Protein AF-A0A419DGH0-F1 (afdb_monomer)

Structure (mmCIF, N/CA/C/O backbone):
data_AF-A0A419DGH0-F1
#
_entry.id   AF-A0A419DGH0-F1
#
loop_
_atom_site.group_PDB
_atom_site.id
_atom_site.type_symbol
_atom_site.label_atom_id
_atom_site.label_alt_id
_atom_site.label_comp_id
_atom_site.label_asym_id
_atom_site.label_entity_id
_atom_site.label_seq_id
_atom_site.pdbx_PDB_ins_code
_atom_site.Cartn_x
_atom_site.Cartn_y
_atom_site.Cartn_z
_atom_site.occupancy
_atom_site.B_iso_or_equiv
_atom_site.auth_seq_id
_atom_site.auth_comp_id
_atom_site.auth_asym_id
_atom_site.auth_atom_id
_atom_site.pdbx_PDB_model_num
ATOM 1 N N . MET A 1 1 ? -33.686 50.083 -34.889 1.00 46.12 1 MET A N 1
ATOM 2 C CA . MET A 1 1 ? -33.524 50.098 -33.416 1.00 46.12 1 MET A CA 1
ATOM 3 C C . MET A 1 1 ? -33.287 48.675 -32.944 1.00 46.12 1 MET A C 1
ATOM 5 O O . MET A 1 1 ? -34.193 47.849 -32.984 1.00 46.12 1 MET A O 1
ATOM 9 N N . ASP A 1 2 ? -32.028 48.382 -32.631 1.00 41.75 2 ASP A N 1
ATOM 10 C CA . ASP A 1 2 ? -31.459 47.039 -32.526 1.00 41.75 2 ASP A CA 1
ATOM 11 C C . ASP A 1 2 ? -31.950 46.216 -31.329 1.00 41.75 2 ASP A C 1
ATOM 13 O O . ASP A 1 2 ? -31.758 46.569 -30.167 1.00 41.75 2 ASP A O 1
ATOM 17 N N . LYS A 1 3 ? -32.479 45.022 -31.622 1.00 51.03 3 LYS A N 1
ATOM 18 C CA . LYS A 1 3 ? -32.784 43.948 -30.658 1.00 51.03 3 LYS A CA 1
ATOM 19 C C . LYS A 1 3 ? -31.530 43.159 -30.222 1.00 51.03 3 LYS A C 1
ATOM 21 O O . LYS A 1 3 ? -31.634 41.978 -29.906 1.00 51.03 3 LYS A O 1
ATOM 26 N N . LYS A 1 4 ? -30.340 43.772 -30.203 1.00 50.81 4 LYS A N 1
ATOM 27 C CA . LYS A 1 4 ? -29.072 43.070 -29.902 1.00 50.81 4 LYS A CA 1
ATOM 28 C C . LYS A 1 4 ? -28.520 43.266 -28.485 1.00 50.81 4 LYS A C 1
ATOM 30 O O . LYS A 1 4 ? -27.547 42.608 -28.142 1.00 50.81 4 LYS A O 1
ATOM 35 N N . LEU A 1 5 ? -29.159 44.067 -27.626 1.00 47.34 5 LEU A N 1
ATOM 36 C CA . LEU A 1 5 ? -28.642 44.343 -26.271 1.00 47.34 5 LEU A CA 1
ATOM 37 C C . LEU A 1 5 ? -29.355 43.640 -25.098 1.00 47.34 5 LEU A C 1
ATOM 39 O O . LEU A 1 5 ? -28.939 43.823 -23.958 1.00 47.34 5 LEU A O 1
ATOM 43 N N . LYS A 1 6 ? -30.402 42.829 -25.318 1.00 52.50 6 LYS A N 1
ATOM 44 C CA . LYS A 1 6 ? -31.157 42.212 -24.198 1.00 52.50 6 LYS A CA 1
ATOM 45 C C . LYS A 1 6 ? -30.566 40.904 -23.652 1.00 52.50 6 LYS A C 1
ATOM 47 O O . LYS A 1 6 ? -30.699 40.640 -22.462 1.00 52.50 6 LYS A O 1
ATOM 52 N N . TYR A 1 7 ? -29.878 40.124 -24.482 1.00 56.31 7 TYR A N 1
ATOM 53 C CA . TYR A 1 7 ? -29.273 38.851 -24.073 1.00 56.31 7 TYR A CA 1
ATOM 54 C C . TYR A 1 7 ? -28.073 38.965 -23.109 1.00 56.31 7 TYR A C 1
ATOM 56 O O . TYR A 1 7 ? -28.034 38.188 -22.156 1.00 56.31 7 TYR A O 1
ATOM 64 N N . PRO A 1 8 ? -27.122 39.913 -23.258 1.00 64.50 8 PRO A N 1
ATOM 65 C CA . PRO A 1 8 ? -25.947 39.945 -22.381 1.00 64.50 8 PRO A CA 1
ATOM 66 C C . PRO A 1 8 ? -26.292 40.316 -20.932 1.00 64.50 8 PRO A C 1
ATOM 68 O O . PRO A 1 8 ? -25.694 39.778 -20.005 1.00 64.50 8 PRO A O 1
ATOM 71 N N . ILE A 1 9 ? -27.299 41.171 -20.721 1.00 73.81 9 ILE A N 1
ATOM 72 C CA . ILE A 1 9 ? -27.725 41.590 -19.376 1.00 73.81 9 ILE A CA 1
ATOM 73 C C . ILE A 1 9 ? -28.429 40.440 -18.646 1.00 73.81 9 ILE A C 1
ATOM 75 O O . ILE A 1 9 ? -28.159 40.194 -17.474 1.00 73.81 9 ILE A O 1
ATOM 79 N N . GLN A 1 10 ? -29.294 39.691 -19.336 1.00 73.25 10 GLN A N 1
ATOM 80 C CA . GLN A 1 10 ? -29.982 38.541 -18.741 1.00 73.25 10 GLN A CA 1
ATOM 81 C C . GLN A 1 10 ? -29.005 37.417 -18.374 1.00 73.25 10 GLN A C 1
ATOM 83 O O . GLN A 1 10 ? -29.118 36.840 -17.295 1.00 73.25 10 GLN A O 1
ATOM 88 N N . ILE A 1 11 ? -28.005 37.155 -19.221 1.00 79.00 11 ILE A N 1
ATOM 89 C CA . ILE A 1 11 ? -26.951 36.170 -18.939 1.00 79.00 11 ILE A CA 1
ATOM 90 C C . ILE A 1 11 ? -26.089 36.618 -17.751 1.00 79.00 11 ILE A C 1
ATOM 92 O O . ILE A 1 11 ? -25.798 35.806 -16.876 1.00 79.00 11 ILE A O 1
ATOM 96 N N . ALA A 1 12 ? -25.733 37.904 -17.669 1.00 78.56 12 ALA A N 1
ATOM 97 C CA . ALA A 1 12 ? -24.979 38.441 -16.538 1.00 78.56 12 ALA A CA 1
ATOM 98 C C . ALA A 1 12 ? -25.745 38.294 -15.212 1.00 78.56 12 ALA A C 1
ATOM 100 O O . ALA A 1 12 ? -25.164 37.872 -14.216 1.00 78.56 12 ALA A O 1
ATOM 101 N N . ILE A 1 13 ? -27.055 38.562 -15.205 1.00 82.38 13 ILE A N 1
ATOM 102 C CA . ILE A 1 13 ? -27.901 38.383 -14.015 1.00 82.38 13 ILE A CA 1
ATOM 103 C C . ILE A 1 13 ? -27.947 36.906 -13.598 1.00 82.38 13 ILE A C 1
ATOM 105 O O . ILE A 1 13 ? -27.763 36.604 -12.421 1.00 82.38 13 ILE A O 1
ATOM 109 N N . ILE A 1 14 ? -28.126 35.978 -14.545 1.00 83.75 14 ILE A N 1
ATOM 110 C CA . ILE A 1 14 ? -28.133 34.534 -14.254 1.00 83.75 14 ILE A CA 1
ATOM 111 C C . ILE A 1 14 ? -26.783 34.082 -13.688 1.00 83.75 14 ILE A C 1
ATOM 113 O O . ILE A 1 14 ? -26.757 33.341 -12.708 1.00 83.75 14 ILE A O 1
ATOM 117 N N . LEU A 1 15 ? -25.666 34.548 -14.253 1.00 83.25 15 LEU A N 1
ATOM 118 C CA . LEU A 1 15 ? -24.326 34.215 -13.764 1.00 83.25 15 LEU A CA 1
ATOM 119 C C . LEU A 1 15 ? -24.063 34.778 -12.365 1.00 83.25 15 LEU A C 1
ATOM 121 O O . LEU A 1 15 ? -23.478 34.082 -11.541 1.00 83.25 15 LEU A O 1
ATOM 125 N N . VAL A 1 16 ? -24.534 35.991 -12.062 1.00 86.75 16 VAL A N 1
ATOM 126 C CA . VAL A 1 16 ? -24.434 36.574 -10.715 1.00 86.75 16 VAL A CA 1
ATOM 127 C C . VAL A 1 16 ? -25.273 35.780 -9.717 1.00 86.75 16 VAL A C 1
ATOM 129 O O . VAL A 1 16 ? -24.769 35.433 -8.654 1.00 86.75 16 VAL A O 1
ATOM 132 N N . PHE A 1 17 ? -26.514 35.415 -10.051 1.00 84.56 17 PHE A N 1
ATOM 133 C CA . PHE A 1 17 ? -27.335 34.572 -9.175 1.00 84.56 17 PHE A CA 1
ATOM 134 C C . PHE A 1 17 ? -26.751 33.167 -8.998 1.00 84.56 17 PHE A C 1
ATOM 136 O O . PHE A 1 17 ? -26.774 32.644 -7.887 1.00 84.56 17 PHE A O 1
ATOM 143 N N . ALA A 1 18 ? -26.183 32.571 -10.050 1.00 80.81 18 ALA A N 1
ATOM 144 C CA . ALA A 1 18 ? -25.492 31.288 -9.967 1.00 80.81 18 ALA A CA 1
ATOM 145 C C . ALA A 1 18 ? -24.234 31.382 -9.094 1.00 80.81 18 ALA A C 1
ATOM 147 O O . ALA A 1 18 ? -23.999 30.493 -8.283 1.00 80.81 18 ALA A O 1
ATOM 148 N N . LEU A 1 19 ? -23.465 32.470 -9.200 1.00 78.88 19 LEU A N 1
ATOM 149 C CA . LEU A 1 19 ? -22.291 32.724 -8.368 1.00 78.88 19 LEU A CA 1
ATOM 150 C C . LEU A 1 19 ? -22.682 32.963 -6.906 1.00 78.88 19 LEU A C 1
ATOM 152 O O . LEU A 1 19 ? -22.064 32.386 -6.022 1.00 78.88 19 LEU A O 1
ATOM 156 N N . ILE A 1 20 ? -23.728 33.751 -6.638 1.00 81.19 20 ILE A N 1
ATOM 157 C CA . ILE A 1 20 ? -24.249 33.967 -5.281 1.00 81.19 20 ILE A CA 1
ATOM 158 C C . ILE A 1 20 ? -24.767 32.649 -4.707 1.00 81.19 20 ILE A C 1
ATOM 160 O O . ILE A 1 20 ? -24.432 32.309 -3.581 1.00 81.19 20 ILE A O 1
ATOM 164 N N . TYR A 1 21 ? -25.522 31.863 -5.475 1.00 76.88 21 TYR A N 1
ATOM 165 C CA . TYR A 1 21 ? -25.971 30.537 -5.056 1.00 76.88 21 TYR A CA 1
ATOM 166 C C . TYR A 1 21 ? -24.789 29.603 -4.776 1.00 76.88 21 TYR A C 1
ATOM 168 O O . TYR A 1 21 ? -24.782 28.907 -3.765 1.00 76.88 21 TYR A O 1
ATOM 176 N N . PHE A 1 22 ? -23.758 29.620 -5.623 1.00 73.19 22 PHE A N 1
ATOM 177 C CA . PHE A 1 22 ? -22.546 28.833 -5.427 1.00 73.19 22 PHE A CA 1
ATOM 178 C C . PHE A 1 22 ? -21.772 29.293 -4.183 1.00 73.19 22 PHE A C 1
ATOM 180 O O . PHE A 1 22 ? -21.354 28.465 -3.386 1.00 73.19 22 PHE A O 1
ATOM 187 N N . LEU A 1 23 ? -21.655 30.598 -3.937 1.00 68.44 23 LEU A N 1
ATOM 188 C CA . LEU A 1 23 ? -21.006 31.156 -2.748 1.00 68.44 23 LEU A CA 1
ATOM 189 C C . LEU A 1 23 ? -21.822 30.928 -1.466 1.00 68.44 23 LEU A C 1
ATOM 191 O O . LEU A 1 23 ? -21.245 30.657 -0.422 1.00 68.44 23 LEU A O 1
ATOM 195 N N . VAL A 1 24 ? -23.152 30.962 -1.519 1.00 67.12 24 VAL A N 1
ATOM 196 C CA . VAL A 1 24 ? -24.006 30.663 -0.359 1.00 67.12 24 VAL A CA 1
ATOM 197 C C . VAL A 1 24 ? -24.003 29.164 -0.054 1.00 67.12 24 VAL A C 1
ATOM 199 O O . VAL A 1 24 ? -23.939 28.779 1.109 1.00 67.12 24 VAL A O 1
ATOM 202 N N . ARG A 1 25 ? -24.027 28.303 -1.081 1.00 55.66 25 ARG A N 1
ATOM 203 C CA . ARG A 1 25 ? -24.132 26.845 -0.910 1.00 55.66 25 ARG A 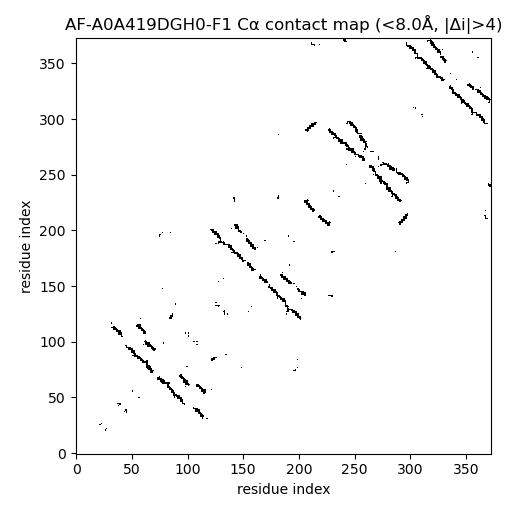CA 1
ATOM 204 C C . ARG A 1 25 ? -22.786 26.136 -0.731 1.00 55.66 25 ARG A C 1
ATOM 206 O O . ARG A 1 25 ? -22.748 25.096 -0.086 1.00 55.66 25 ARG A O 1
ATOM 213 N N . TYR A 1 26 ? -21.705 26.680 -1.290 1.00 53.72 26 TYR A N 1
ATOM 214 C CA . TYR A 1 26 ? -20.349 26.112 -1.223 1.00 53.72 26 TYR A CA 1
ATOM 215 C C . TYR A 1 26 ? -19.316 27.043 -0.571 1.00 53.72 26 TYR A C 1
ATOM 217 O O . TYR A 1 26 ? -18.254 26.575 -0.169 1.00 53.72 26 TYR A O 1
ATOM 225 N N . GLY A 1 27 ? -19.597 28.344 -0.445 1.00 39.12 27 GLY A N 1
ATOM 226 C CA . GLY A 1 27 ? -18.739 29.299 0.272 1.00 39.12 27 GLY A CA 1
ATOM 227 C C . GLY A 1 27 ? -19.001 29.346 1.779 1.00 39.12 27 GLY A C 1
ATOM 228 O O . GLY A 1 27 ? -18.135 29.800 2.527 1.00 39.12 27 GLY A O 1
ATOM 229 N N . GLN A 1 28 ? -20.116 28.784 2.260 1.00 39.88 28 GLN A N 1
ATOM 230 C CA . GLN A 1 28 ? -20.189 28.321 3.642 1.00 39.88 28 GLN A CA 1
ATOM 231 C C . GLN A 1 28 ? -19.344 27.050 3.769 1.00 39.88 28 GLN A C 1
ATOM 233 O O . GLN A 1 28 ? -19.855 25.931 3.761 1.00 39.88 28 GLN A O 1
ATOM 238 N N . LYS A 1 29 ? -18.028 27.217 3.960 1.00 43.16 29 LYS A N 1
ATOM 239 C CA . LYS A 1 29 ? -17.348 26.324 4.901 1.00 43.16 29 LYS A CA 1
ATOM 240 C C . LYS A 1 29 ? -18.197 26.409 6.164 1.00 43.16 29 LYS A C 1
ATOM 242 O O . LYS A 1 29 ? -18.243 27.483 6.759 1.00 43.16 29 LYS A O 1
ATOM 247 N N . GLN A 1 30 ? -18.936 25.351 6.506 1.00 43.94 30 GLN A N 1
ATOM 248 C CA . GLN A 1 30 ? -19.491 25.226 7.849 1.00 43.94 30 GLN A CA 1
ATOM 249 C C . GLN A 1 30 ? -18.323 25.530 8.778 1.00 43.94 30 GLN A C 1
ATOM 251 O O . GLN A 1 30 ? -17.337 24.793 8.783 1.00 43.94 30 GLN A O 1
ATOM 256 N N . ALA A 1 31 ? -18.371 26.684 9.442 1.00 41.84 31 ALA A N 1
ATOM 257 C CA . ALA A 1 31 ? -17.424 26.976 10.491 1.00 41.84 31 ALA A CA 1
ATOM 258 C C . ALA A 1 31 ? -17.552 25.797 11.456 1.00 41.84 31 ALA A C 1
ATOM 260 O O . ALA A 1 31 ? -18.660 25.481 11.891 1.00 41.84 31 ALA A O 1
ATOM 261 N N . GLU A 1 32 ? -16.457 25.068 11.661 1.00 55.31 32 GLU A N 1
ATOM 262 C CA . GLU A 1 32 ? -16.390 23.937 12.582 1.00 55.31 32 GLU A CA 1
ATOM 263 C C . GLU A 1 32 ? -16.569 24.494 14.004 1.00 55.31 32 GLU A C 1
ATOM 265 O O . GLU A 1 32 ? -15.606 24.734 14.728 1.00 55.31 32 GLU A O 1
ATOM 270 N N . GLU A 1 33 ? -17.807 24.816 14.380 1.00 61.81 33 GLU A N 1
ATOM 271 C CA . GLU A 1 33 ? -18.107 25.408 15.675 1.00 61.81 33 GLU A CA 1
ATOM 272 C C . GLU A 1 33 ? -17.999 24.336 16.759 1.00 61.81 33 GLU A C 1
ATOM 274 O O . GLU A 1 33 ? -18.565 23.241 16.670 1.00 61.81 33 GLU A O 1
ATOM 279 N N . VAL A 1 34 ? -17.231 24.660 17.799 1.00 69.12 34 VAL A N 1
ATOM 280 C CA . VAL A 1 34 ? -17.135 23.859 19.018 1.00 69.12 34 VAL A CA 1
ATOM 281 C C . VAL A 1 34 ? -18.527 23.794 19.637 1.00 69.12 34 VAL A C 1
ATOM 283 O O . VAL A 1 34 ? -19.022 24.785 20.167 1.00 69.12 34 VAL A O 1
ATOM 286 N N . TYR A 1 35 ? -19.158 22.622 19.569 1.00 81.62 35 TYR A N 1
ATOM 287 C CA . TYR A 1 35 ? -20.488 22.396 20.134 1.00 81.62 35 TYR A CA 1
ATOM 288 C C . TYR A 1 35 ? -20.463 22.530 21.659 1.00 81.62 35 TYR A C 1
ATOM 290 O O . TYR A 1 35 ? -21.410 23.028 22.265 1.00 81.62 35 TYR A O 1
ATOM 298 N N . TRP A 1 36 ? -19.373 22.087 22.290 1.00 85.12 36 TRP A N 1
ATOM 299 C CA . TRP A 1 36 ? -19.191 22.204 23.730 1.00 85.12 36 TRP A CA 1
ATOM 300 C C . TRP A 1 36 ? -17.710 22.242 24.109 1.00 85.12 36 TRP A C 1
ATOM 302 O O . TRP A 1 36 ? -16.900 21.530 23.521 1.00 85.12 36 TRP A O 1
ATOM 312 N N . LYS A 1 37 ? -17.350 23.058 25.102 1.00 87.31 37 LYS A N 1
ATOM 313 C CA . LYS A 1 37 ? -15.982 23.177 25.620 1.00 87.31 37 LYS A CA 1
ATOM 314 C C . LYS A 1 37 ? -15.993 23.124 27.140 1.00 87.31 37 LYS A C 1
ATOM 316 O O . LYS A 1 37 ? -16.806 23.793 27.774 1.00 87.31 37 LYS A O 1
ATOM 321 N N . PHE A 1 38 ? -15.074 22.357 27.712 1.00 85.88 38 PHE A N 1
ATOM 322 C CA . PHE A 1 38 ? -14.937 22.187 29.151 1.00 85.88 38 PHE A CA 1
ATOM 323 C C . PHE A 1 38 ? -13.472 22.321 29.573 1.00 85.88 38 PHE A C 1
ATOM 325 O O . PHE A 1 38 ? -12.594 21.716 28.958 1.00 85.88 38 PHE A O 1
ATOM 332 N N . ASN A 1 39 ? -13.218 23.087 30.635 1.00 86.12 39 ASN A N 1
ATOM 333 C CA . ASN A 1 39 ? -11.896 23.190 31.252 1.00 86.12 39 ASN A CA 1
ATOM 334 C C . ASN A 1 39 ? -11.802 22.175 32.395 1.00 86.12 39 ASN A C 1
ATOM 336 O O . ASN A 1 39 ? -12.616 22.218 33.319 1.00 86.12 39 ASN A O 1
ATOM 340 N N . VAL A 1 40 ? -10.833 21.269 32.303 1.00 81.44 40 VAL A N 1
ATOM 341 C CA . VAL A 1 40 ? -10.570 20.196 33.264 1.00 81.44 40 VAL A CA 1
ATOM 342 C C . VAL A 1 40 ? -9.471 20.644 34.218 1.00 81.44 40 VAL A C 1
ATOM 344 O O . VAL A 1 40 ? -8.388 21.007 33.775 1.00 81.44 40 VAL A O 1
ATOM 347 N N . ALA A 1 41 ? -9.731 20.558 35.516 1.00 77.81 41 ALA A N 1
ATOM 348 C CA . ALA A 1 41 ? -8.745 20.787 36.570 1.00 77.81 41 ALA A CA 1
ATOM 349 C C . ALA A 1 41 ? -8.803 19.634 37.592 1.00 77.81 41 ALA A C 1
ATOM 351 O O . ALA A 1 41 ? -9.795 18.896 37.602 1.00 77.81 41 ALA A O 1
ATOM 352 N N . PRO A 1 42 ? -7.784 19.439 38.455 1.00 72.75 42 PRO A N 1
ATOM 353 C CA . PRO A 1 42 ? -7.782 18.356 39.446 1.00 72.75 42 PRO A CA 1
ATOM 354 C C . PRO A 1 42 ? -9.019 18.340 40.361 1.00 72.75 42 PRO A C 1
ATOM 356 O O . PRO A 1 42 ? -9.509 17.275 40.725 1.00 72.75 42 PRO A O 1
ATOM 359 N N . ASP A 1 43 ? -9.547 19.514 40.695 1.00 75.44 43 ASP A N 1
ATOM 360 C CA . ASP A 1 43 ? -10.756 19.747 41.492 1.00 75.44 43 ASP A CA 1
ATOM 361 C C . ASP A 1 43 ? -12.033 19.889 40.642 1.00 75.44 43 ASP A C 1
ATOM 363 O O . ASP A 1 43 ? -13.147 19.900 41.169 1.00 75.44 43 ASP A O 1
ATOM 367 N N . LYS A 1 44 ? -11.889 19.955 39.315 1.00 79.19 44 LYS A N 1
ATOM 368 C CA . LYS A 1 44 ? -12.981 20.137 38.355 1.00 79.19 44 LYS A CA 1
ATOM 369 C C . LYS A 1 44 ? -12.883 19.118 37.213 1.00 79.19 44 LYS A C 1
ATOM 371 O O . LYS A 1 44 ? -12.539 19.480 36.082 1.00 79.19 44 LYS A O 1
ATOM 376 N N . PRO A 1 45 ? -13.181 17.832 37.476 1.00 79.31 45 PRO A N 1
ATOM 377 C CA . PRO A 1 45 ? -13.207 16.818 36.432 1.00 79.31 45 PRO A CA 1
ATOM 378 C C . PRO A 1 45 ? -14.336 17.090 35.432 1.00 79.31 45 PRO A C 1
ATOM 380 O O . PRO A 1 45 ? -15.344 17.721 35.757 1.00 79.31 45 PRO A O 1
ATOM 383 N N . MET A 1 46 ? -14.191 16.558 34.218 1.00 85.19 46 MET A N 1
ATOM 384 C CA . MET A 1 46 ? -15.231 16.620 33.189 1.00 85.19 46 MET A CA 1
ATOM 385 C C . MET A 1 46 ? -16.559 16.050 33.712 1.00 85.19 46 MET A C 1
ATOM 387 O O . MET A 1 46 ? -16.602 14.946 34.266 1.00 85.19 46 MET A O 1
ATOM 391 N N . THR A 1 47 ? -17.652 16.785 33.506 1.00 85.31 47 THR A N 1
ATOM 392 C CA . THR A 1 47 ? -19.012 16.263 33.697 1.00 85.31 47 THR A CA 1
ATOM 393 C C . THR A 1 47 ? -19.409 15.360 32.534 1.00 85.31 47 THR A C 1
ATOM 395 O O . THR A 1 47 ? -18.899 15.509 31.426 1.00 85.31 47 THR A O 1
ATOM 398 N N . GLU A 1 48 ? -20.355 14.449 32.750 1.00 90.75 48 GLU A N 1
ATOM 399 C CA . GLU A 1 48 ? -20.847 13.597 31.667 1.00 90.75 48 GLU A CA 1
ATOM 400 C C . GLU A 1 48 ? -21.455 14.423 30.527 1.00 90.75 48 GLU A C 1
ATOM 402 O O . GLU A 1 48 ? -22.252 15.338 30.739 1.00 90.75 48 GLU A O 1
ATOM 407 N N . PHE A 1 49 ? -21.092 14.060 29.303 1.00 92.94 49 PHE A N 1
ATOM 408 C CA . PHE A 1 49 ? -21.673 14.573 28.077 1.00 92.94 49 PHE A CA 1
ATOM 409 C C . PHE A 1 49 ? -22.590 13.521 27.460 1.00 92.94 49 PHE A C 1
ATOM 411 O O . PHE A 1 49 ? -22.204 12.363 27.309 1.00 92.94 49 PHE A O 1
ATOM 418 N N . ILE A 1 50 ? -23.800 13.917 27.068 1.00 93.81 50 ILE A N 1
ATOM 419 C CA . ILE A 1 50 ? -24.750 13.010 26.419 1.00 93.81 50 ILE A CA 1
ATOM 420 C C . ILE A 1 50 ? -24.567 13.101 24.904 1.00 93.81 50 ILE A C 1
ATOM 422 O O . ILE A 1 50 ? -25.040 14.042 24.261 1.00 93.81 50 ILE A O 1
ATOM 426 N N . CYS A 1 51 ? -23.931 12.086 24.323 1.00 91.19 51 CYS A N 1
ATOM 427 C CA . CYS A 1 51 ? -23.939 11.874 22.884 1.00 91.19 51 CYS A CA 1
ATOM 428 C C . CYS A 1 51 ? -25.336 11.408 22.461 1.00 91.19 51 CYS A C 1
ATOM 430 O O . CYS A 1 51 ? -25.780 10.332 22.864 1.00 91.19 51 CYS A O 1
ATOM 432 N N . LYS A 1 52 ? -26.031 12.205 21.646 1.00 91.81 52 LYS A N 1
ATOM 433 C CA . LYS A 1 52 ? -27.330 11.826 21.083 1.00 91.81 52 LYS A CA 1
ATOM 434 C C . LYS A 1 52 ? -27.173 10.750 20.017 1.00 91.81 52 LYS A C 1
ATOM 436 O O . LYS A 1 52 ? -26.245 10.807 19.209 1.00 91.81 52 LYS A O 1
ATOM 441 N N . ALA A 1 53 ? -28.110 9.807 19.997 1.00 90.38 53 ALA A N 1
ATOM 442 C CA . ALA A 1 53 ? -28.157 8.728 19.019 1.00 90.38 53 ALA A CA 1
ATOM 443 C C . ALA A 1 53 ? -27.977 9.237 17.578 1.00 90.38 53 ALA A C 1
ATOM 445 O O . ALA A 1 53 ? -28.529 10.270 17.200 1.00 90.38 53 ALA A O 1
ATOM 446 N N . ASN A 1 54 ? -27.228 8.489 16.770 1.00 87.25 54 ASN A N 1
ATOM 447 C CA . ASN A 1 54 ? -26.994 8.706 15.341 1.00 87.25 54 ASN A CA 1
ATOM 448 C C . ASN A 1 54 ? -26.384 10.076 14.983 1.00 87.25 54 ASN A C 1
ATOM 450 O O . ASN A 1 54 ? -26.613 10.587 13.890 1.00 87.25 54 ASN A O 1
ATOM 454 N N . ASN A 1 55 ? -25.604 10.669 15.891 1.00 87.75 55 ASN A N 1
ATOM 455 C CA . ASN A 1 55 ? -24.806 11.864 15.617 1.00 87.75 55 ASN A CA 1
ATOM 456 C C . ASN A 1 55 ? -23.312 11.544 15.768 1.00 87.75 55 ASN A C 1
ATOM 458 O O . ASN A 1 55 ? -22.914 10.928 16.758 1.00 87.75 55 ASN A O 1
ATOM 462 N N . ASP A 1 56 ? -22.491 11.974 14.805 1.00 87.44 56 ASP A N 1
ATOM 463 C CA . ASP A 1 56 ? -21.035 11.922 14.948 1.00 87.44 56 ASP A CA 1
ATOM 464 C C . ASP A 1 56 ? -20.582 13.011 15.927 1.00 87.44 56 ASP A C 1
ATOM 466 O O . ASP A 1 56 ? -20.969 14.181 15.817 1.00 87.44 56 ASP A O 1
ATOM 470 N N . TYR A 1 57 ? -19.743 12.609 16.875 1.00 89.25 57 TYR A N 1
ATOM 471 C CA . TYR A 1 57 ? -19.085 13.493 17.825 1.00 89.25 57 TYR A CA 1
ATOM 472 C C . TYR A 1 57 ? -17.581 13.331 17.721 1.00 89.25 57 TYR A C 1
ATOM 474 O O . TYR A 1 57 ? -17.080 12.218 17.550 1.00 89.25 57 TYR A O 1
ATOM 482 N N . ILE A 1 58 ? -16.862 14.433 17.880 1.00 89.62 58 ILE A N 1
ATOM 483 C CA . ILE A 1 58 ? -15.406 14.439 17.933 1.00 89.62 58 ILE A CA 1
ATOM 484 C C . ILE A 1 58 ? -15.001 15.065 19.254 1.00 89.62 58 ILE A C 1
ATOM 486 O O . ILE A 1 58 ? -15.355 16.205 19.530 1.00 89.62 58 ILE A O 1
ATOM 490 N N . PHE A 1 59 ? -14.268 14.305 20.054 1.00 90.06 59 PHE A N 1
ATOM 491 C CA . PHE A 1 59 ? -13.672 14.750 21.301 1.00 90.06 59 PHE A CA 1
ATOM 492 C C . PHE A 1 59 ? -12.216 15.088 21.014 1.00 90.06 59 PHE A C 1
ATOM 494 O O . PHE A 1 59 ? -11.475 14.227 20.546 1.00 90.06 59 PHE A O 1
ATOM 501 N N . LYS A 1 60 ? -11.792 16.312 21.312 1.00 88.81 60 LYS A N 1
ATOM 502 C CA . LYS A 1 60 ? -10.386 16.717 21.320 1.00 88.81 60 LYS A CA 1
ATOM 503 C C . LYS A 1 60 ? -9.999 17.167 22.710 1.00 88.81 60 LYS A C 1
ATOM 505 O O . LYS A 1 60 ? -10.750 17.872 23.374 1.00 88.81 60 LYS A O 1
ATOM 510 N N . THR A 1 61 ? -8.817 16.760 23.136 1.00 86.81 61 THR A N 1
ATOM 511 C CA . THR A 1 61 ? -8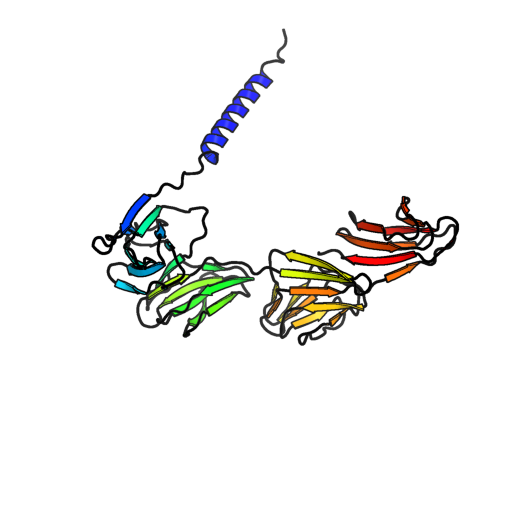.300 16.997 24.475 1.00 86.81 61 THR A CA 1
ATOM 512 C C . THR A 1 61 ? -6.934 17.669 24.388 1.00 86.81 61 THR A C 1
ATOM 514 O O . THR A 1 61 ? -6.170 17.427 23.456 1.00 86.81 61 THR A O 1
ATOM 517 N N . SER A 1 62 ? -6.605 18.533 25.347 1.00 85.00 62 SER A N 1
ATOM 518 C CA . SER A 1 62 ? -5.266 19.139 25.424 1.00 85.00 62 SER A CA 1
ATOM 519 C C . SER A 1 62 ? -4.196 18.180 25.967 1.00 85.00 62 SER A C 1
ATOM 521 O O . SER A 1 62 ? -3.009 18.411 25.757 1.00 85.00 62 SER A O 1
ATOM 523 N N . GLY A 1 63 ? -4.612 17.114 26.657 1.00 80.38 63 GLY A N 1
ATOM 524 C CA . GLY A 1 63 ? -3.757 16.061 27.212 1.00 80.38 63 GLY A CA 1
ATOM 525 C C . GLY A 1 63 ? -4.126 14.669 26.695 1.00 80.38 63 GLY A C 1
ATOM 526 O O . GLY A 1 63 ? -5.145 14.498 26.024 1.00 80.38 63 GLY A O 1
ATOM 527 N N . ALA A 1 64 ? -3.306 13.664 27.008 1.00 79.75 64 ALA A N 1
ATOM 528 C CA . ALA A 1 64 ? -3.559 12.281 26.598 1.00 79.75 64 ALA A CA 1
ATOM 529 C C . ALA A 1 64 ? -4.762 11.694 27.350 1.00 79.75 64 ALA A C 1
ATOM 531 O O . ALA A 1 64 ? -4.912 11.913 28.548 1.00 79.75 64 ALA A O 1
ATOM 532 N N . ILE A 1 65 ? -5.610 10.918 26.680 1.00 81.19 65 ILE A N 1
ATOM 533 C CA . ILE A 1 65 ? -6.778 10.301 27.324 1.00 81.19 65 ILE A CA 1
ATOM 534 C C . ILE A 1 65 ? -6.332 9.113 28.186 1.00 81.19 65 ILE A C 1
ATOM 536 O O . ILE A 1 65 ? -5.801 8.129 27.675 1.00 81.19 65 ILE A O 1
ATOM 540 N N . LYS A 1 66 ? -6.571 9.197 29.499 1.00 80.00 66 LYS A N 1
ATOM 541 C CA . LYS A 1 66 ? -6.207 8.174 30.490 1.00 80.00 66 LYS A CA 1
ATOM 542 C C . LYS A 1 66 ? -7.324 7.157 30.711 1.00 80.00 66 LYS A C 1
ATOM 544 O O . LYS A 1 66 ? -7.041 5.968 30.817 1.00 80.00 66 LYS A O 1
ATOM 549 N N . LYS A 1 67 ? -8.578 7.611 30.790 1.00 83.94 67 LYS A N 1
ATOM 550 C CA . LYS A 1 67 ? -9.763 6.749 30.944 1.00 83.94 67 LYS A CA 1
ATOM 551 C C . LYS A 1 67 ? -10.947 7.313 30.173 1.00 83.94 67 LYS A C 1
ATOM 553 O O . LYS A 1 67 ? -11.093 8.530 30.048 1.00 83.94 67 LYS A O 1
ATOM 558 N N . ILE A 1 68 ? -11.800 6.418 29.692 1.00 87.06 68 ILE A N 1
ATOM 559 C CA . ILE A 1 68 ? -13.059 6.748 29.026 1.00 87.06 68 ILE A CA 1
ATOM 560 C C . ILE A 1 68 ? -14.175 6.069 29.807 1.00 87.06 68 ILE A C 1
ATOM 562 O O . ILE A 1 68 ? -14.170 4.857 29.971 1.00 87.06 68 ILE A O 1
ATOM 566 N N . TYR A 1 69 ? -15.137 6.848 30.277 1.00 89.12 69 TYR A N 1
ATOM 567 C CA . TYR A 1 69 ? -16.329 6.347 30.942 1.00 89.12 69 TYR A CA 1
ATOM 568 C C . TYR A 1 69 ? -17.488 6.371 29.955 1.00 89.12 69 TYR A C 1
ATOM 570 O O . TYR A 1 69 ? -17.786 7.429 29.398 1.00 89.12 69 TYR A O 1
ATOM 578 N N . ILE A 1 70 ? -18.128 5.224 29.737 1.00 89.06 70 ILE A N 1
ATOM 579 C CA . ILE A 1 70 ? -19.237 5.060 28.792 1.00 89.06 70 ILE A CA 1
ATOM 580 C C . ILE A 1 70 ? -20.423 4.476 29.548 1.00 89.06 70 ILE A C 1
ATOM 582 O O . ILE A 1 70 ? -20.339 3.369 30.071 1.00 89.06 70 ILE A O 1
ATOM 586 N N . ASP A 1 71 ? -21.515 5.2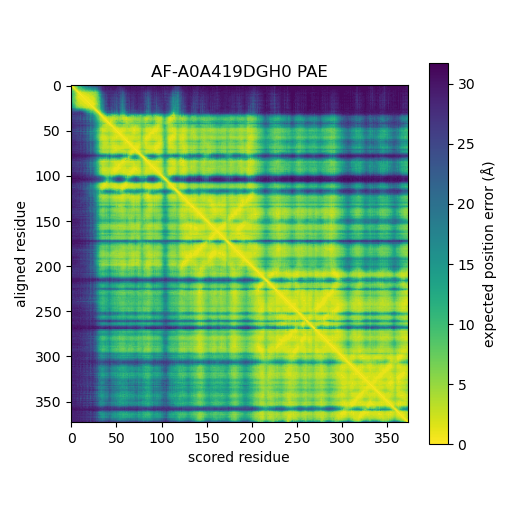35 29.646 1.00 89.56 71 ASP A N 1
ATOM 587 C CA . ASP A 1 71 ? -22.680 4.888 30.476 1.00 89.56 71 ASP A CA 1
ATOM 588 C C . ASP A 1 71 ? -22.281 4.497 31.924 1.00 89.56 71 ASP A C 1
ATOM 590 O O . ASP A 1 71 ? -22.870 3.607 32.533 1.00 89.56 71 ASP A O 1
ATOM 594 N N . GLY A 1 72 ? -21.254 5.161 32.471 1.00 85.19 72 GLY A N 1
ATOM 595 C CA . GLY A 1 72 ? -20.717 4.916 33.815 1.00 85.19 72 GLY A CA 1
ATOM 596 C C . GLY A 1 72 ? -19.711 3.761 33.924 1.00 85.19 72 GLY A C 1
ATOM 597 O O . GLY A 1 72 ? -19.107 3.594 34.981 1.00 85.19 72 GLY A O 1
ATOM 598 N N . ILE A 1 73 ? -19.486 2.994 32.854 1.00 85.44 73 ILE A N 1
ATOM 599 C CA . ILE A 1 73 ? -18.499 1.906 32.820 1.00 85.44 73 ILE A CA 1
ATOM 600 C C . ILE A 1 73 ? -17.131 2.477 32.455 1.00 85.44 73 ILE A C 1
ATOM 602 O O . ILE A 1 73 ? -16.996 3.199 31.469 1.00 85.44 73 ILE A O 1
ATOM 606 N N . GLU A 1 74 ? -16.119 2.158 33.259 1.00 85.81 74 GLU A N 1
ATOM 607 C CA . GLU A 1 74 ? -14.739 2.566 33.014 1.00 85.81 74 GLU A CA 1
ATOM 608 C C . GLU A 1 74 ? -14.089 1.697 31.931 1.00 85.81 74 GLU A C 1
ATOM 610 O O . GLU A 1 74 ? -14.099 0.471 32.015 1.00 85.81 74 GLU A O 1
ATOM 615 N N . HIS A 1 75 ? -13.470 2.348 30.951 1.00 80.69 75 HIS A N 1
ATOM 616 C CA . HIS A 1 75 ? -12.617 1.733 29.944 1.00 80.69 75 HIS A CA 1
ATOM 617 C C . HIS A 1 75 ? -11.231 2.392 29.961 1.00 80.69 75 HIS A C 1
ATOM 619 O O . HIS A 1 75 ? -11.131 3.619 30.128 1.00 80.69 75 HIS A O 1
ATOM 625 N N . PRO A 1 76 ? -10.150 1.619 29.764 1.00 71.75 76 PRO A N 1
ATOM 626 C CA . PRO A 1 76 ? -8.809 2.179 29.699 1.00 71.75 76 PRO A CA 1
ATOM 627 C C . PRO A 1 76 ? -8.682 3.140 28.509 1.00 71.75 76 PRO A C 1
ATOM 629 O O . PRO A 1 76 ? -9.049 2.828 27.376 1.00 71.75 76 PRO A O 1
ATOM 632 N N . GLY A 1 77 ? -8.153 4.337 28.762 1.00 62.72 77 GLY A N 1
ATOM 633 C CA . GLY A 1 77 ? -7.702 5.249 27.717 1.00 62.72 77 GLY A CA 1
ATOM 634 C C . GLY A 1 77 ? -6.291 4.854 27.299 1.00 62.72 77 GLY A C 1
ATOM 635 O O . GLY A 1 77 ? -5.454 4.548 28.147 1.00 62.72 77 GLY A O 1
ATOM 636 N N . ASN A 1 78 ? -6.015 4.818 25.996 1.00 61.38 78 ASN A N 1
ATOM 637 C CA . ASN A 1 78 ? -4.690 4.445 25.507 1.00 61.38 78 ASN A CA 1
ATOM 638 C C . ASN A 1 78 ? -3.679 5.544 25.894 1.00 61.38 78 ASN A C 1
ATOM 640 O O . ASN A 1 78 ? -3.619 6.610 25.275 1.00 61.38 78 ASN A O 1
ATOM 644 N N . SER A 1 79 ? -2.936 5.303 26.974 1.00 51.41 79 SER A N 1
ATOM 645 C CA . SER A 1 79 ? -2.484 6.320 27.932 1.00 51.41 79 SER A CA 1
ATOM 646 C C . SER A 1 79 ? -1.279 7.174 27.509 1.00 51.41 79 SER A C 1
ATOM 648 O O . SER A 1 79 ? -0.563 7.683 28.370 1.00 51.41 79 SER A O 1
ATOM 650 N N . SER A 1 80 ? -1.001 7.342 26.215 1.00 53.34 80 SER A N 1
ATOM 651 C CA . SER A 1 80 ? 0.160 8.140 25.776 1.00 53.34 80 SER A CA 1
ATOM 652 C C . SER A 1 80 ? 0.068 8.802 24.403 1.00 53.34 80 SER A C 1
ATOM 654 O O . SER A 1 80 ? 0.934 9.612 24.087 1.00 53.34 80 SER A O 1
ATOM 656 N N . THR A 1 81 ? -0.929 8.492 23.568 1.00 60.81 81 THR A N 1
ATOM 657 C CA . THR A 1 81 ? -0.867 8.870 22.138 1.00 60.81 81 THR A CA 1
ATOM 658 C C . THR A 1 81 ? -2.085 9.607 21.603 1.00 60.81 81 THR A C 1
ATOM 660 O O . THR A 1 81 ? -1.938 10.405 20.679 1.00 60.81 81 THR A O 1
ATOM 663 N N . TYR A 1 82 ? -3.277 9.389 22.157 1.00 69.12 82 TYR A N 1
ATOM 664 C CA . TYR A 1 82 ? -4.486 10.001 21.611 1.00 69.12 82 TYR A CA 1
ATOM 665 C C . TYR A 1 82 ? -4.901 11.239 22.405 1.00 69.12 82 TYR A C 1
ATOM 667 O O . TYR A 1 82 ? -5.253 11.159 23.581 1.00 69.12 82 TYR A O 1
ATOM 675 N N . ILE A 1 83 ? -4.889 12.374 21.707 1.00 78.62 83 ILE A N 1
ATOM 676 C CA . ILE A 1 83 ? -5.395 13.682 22.155 1.00 78.62 83 ILE A CA 1
ATOM 677 C C . ILE A 1 83 ? -6.819 13.949 21.635 1.00 78.62 83 ILE A C 1
ATOM 679 O O . ILE A 1 83 ? -7.256 15.089 21.488 1.00 78.62 83 ILE A O 1
ATOM 683 N N . GLY A 1 84 ? -7.530 12.889 21.253 1.00 84.94 84 GLY A N 1
ATOM 684 C CA . GLY A 1 84 ? -8.887 12.972 20.736 1.00 84.94 84 GLY A CA 1
ATOM 685 C C . GLY A 1 84 ? -9.322 11.737 19.957 1.00 84.94 84 GLY A C 1
ATOM 686 O O . GLY A 1 84 ? -8.496 10.923 19.546 1.00 84.94 84 GLY A O 1
ATOM 687 N N . PHE A 1 85 ? -10.630 11.607 19.754 1.00 87.69 85 PHE A N 1
ATOM 688 C CA . PHE A 1 85 ? -11.257 10.553 18.960 1.00 87.69 85 PHE A CA 1
ATOM 689 C C . PHE A 1 85 ? -12.604 11.018 18.400 1.00 87.69 85 PHE A C 1
ATOM 691 O O . PHE A 1 85 ? -13.246 11.919 18.937 1.00 87.69 85 PHE A O 1
ATOM 698 N N . LYS A 1 86 ? -13.069 10.349 17.347 1.00 88.81 86 LYS A N 1
ATOM 699 C CA . LYS A 1 86 ? -14.437 10.457 16.834 1.00 88.81 86 LYS A CA 1
ATOM 700 C C . LYS A 1 86 ? -15.271 9.248 17.238 1.00 88.81 86 LYS A C 1
ATOM 702 O O . LYS A 1 86 ? -14.753 8.139 17.351 1.00 88.81 86 LYS A O 1
ATOM 707 N N . THR A 1 87 ? -16.566 9.433 17.440 1.00 87.81 87 THR A N 1
ATOM 708 C CA . THR A 1 87 ? -17.485 8.355 17.816 1.00 87.81 87 THR A CA 1
ATOM 709 C C . THR A 1 87 ? -18.887 8.594 17.267 1.00 87.81 87 THR A C 1
ATOM 711 O O . THR A 1 87 ? -19.284 9.734 17.030 1.00 87.81 87 THR A O 1
ATOM 714 N N . LEU A 1 88 ? -19.631 7.505 17.084 1.00 87.06 88 LEU A N 1
ATOM 715 C CA . LEU A 1 88 ? -21.023 7.484 16.649 1.00 87.06 88 LEU A CA 1
ATOM 716 C C . LEU A 1 88 ? -21.747 6.361 17.400 1.00 87.06 88 LEU A C 1
ATOM 718 O O . LEU A 1 88 ? -21.349 5.197 17.322 1.00 87.06 88 LEU A O 1
ATOM 722 N N . PHE A 1 89 ? -22.821 6.701 18.109 1.00 87.38 89 PHE A N 1
ATOM 723 C CA . PHE A 1 89 ? -23.614 5.751 18.895 1.00 87.38 89 PHE A CA 1
ATOM 724 C C . PHE A 1 89 ? -25.013 5.586 18.312 1.00 87.38 89 PHE A C 1
ATOM 726 O O . PHE A 1 89 ? -25.634 6.569 17.926 1.00 87.38 89 PHE A O 1
ATOM 733 N N . LYS A 1 90 ? -25.551 4.360 18.297 1.00 85.62 90 LYS A N 1
ATOM 734 C CA . LYS A 1 90 ? -26.938 4.100 17.858 1.00 85.62 90 LYS A CA 1
ATOM 735 C C . LYS A 1 90 ? -28.005 4.521 18.871 1.00 85.62 90 LYS A C 1
ATOM 737 O O . LYS A 1 90 ? -29.164 4.682 18.506 1.00 85.62 90 LYS A O 1
ATOM 742 N N . LYS A 1 91 ? -27.621 4.669 20.137 1.00 89.56 91 LYS A N 1
ATOM 743 C CA . LYS A 1 91 ? -28.478 5.090 21.250 1.00 89.56 91 LYS A CA 1
ATOM 744 C C . LYS A 1 91 ? -27.847 6.284 21.957 1.00 89.56 91 LYS A C 1
ATOM 746 O O . LYS A 1 91 ? -26.633 6.475 21.868 1.00 89.56 91 LYS A O 1
ATOM 751 N N . ASP A 1 92 ? -28.654 7.039 22.694 1.00 92.62 92 ASP A N 1
ATOM 752 C CA . ASP A 1 92 ? -28.128 8.055 23.604 1.00 92.62 92 ASP A CA 1
ATOM 753 C C . ASP A 1 92 ? -27.135 7.394 24.571 1.00 92.62 92 ASP A C 1
ATOM 755 O O . ASP A 1 92 ? -27.428 6.346 25.148 1.00 92.62 92 ASP A O 1
ATOM 759 N N . THR A 1 93 ? -25.939 7.969 24.676 1.00 91.75 93 THR A N 1
ATOM 760 C CA . THR A 1 93 ? -24.811 7.388 25.418 1.00 91.75 93 THR A CA 1
ATOM 761 C C . THR A 1 93 ? -24.109 8.485 26.205 1.00 91.75 93 THR A C 1
ATOM 763 O O . THR A 1 93 ? -23.844 9.562 25.663 1.00 91.75 93 THR A O 1
ATOM 766 N N . ARG A 1 94 ? -23.820 8.238 27.486 1.00 93.75 94 ARG A N 1
ATOM 767 C CA . ARG A 1 94 ? -23.097 9.192 28.342 1.00 93.75 94 ARG A CA 1
ATOM 768 C C . ARG A 1 94 ? -21.598 8.948 28.237 1.00 93.75 94 ARG A C 1
ATOM 770 O O . ARG A 1 94 ? -21.158 7.819 28.425 1.00 93.75 94 ARG A O 1
ATOM 777 N N . ILE A 1 95 ? -20.826 9.996 27.956 1.00 91.88 95 ILE A N 1
ATOM 778 C CA . ILE A 1 95 ? -19.362 9.958 27.933 1.00 91.88 95 ILE A CA 1
ATOM 779 C C . ILE A 1 95 ? -18.781 10.897 28.978 1.00 91.88 95 ILE A C 1
ATOM 781 O O . ILE A 1 95 ? -19.160 12.063 29.060 1.00 91.88 95 ILE A O 1
ATOM 785 N N . LYS A 1 96 ? -17.778 10.411 29.705 1.00 91.50 96 LYS A N 1
ATOM 786 C CA . LYS A 1 96 ? -16.867 11.229 30.507 1.00 91.50 96 LYS A CA 1
ATOM 787 C C . LYS A 1 96 ? -15.427 10.803 30.233 1.00 91.50 96 LYS A C 1
ATOM 789 O O . LYS A 1 96 ? -15.157 9.624 30.033 1.00 91.50 96 LYS A O 1
ATOM 794 N N . LEU A 1 97 ? -14.503 11.758 30.218 1.00 89.00 97 LEU A N 1
ATOM 795 C CA . LEU A 1 97 ? -13.082 11.518 29.970 1.00 89.00 97 LEU A CA 1
ATOM 796 C C . LEU A 1 97 ? -12.248 11.911 31.189 1.00 89.00 97 LEU A C 1
ATOM 798 O O . LEU A 1 97 ? -12.511 12.930 31.827 1.00 89.00 97 LEU A O 1
ATOM 802 N N . ASP A 1 98 ? -11.225 11.108 31.467 1.00 85.75 98 ASP A N 1
ATOM 803 C CA . ASP A 1 98 ? -10.099 11.457 32.334 1.00 85.75 98 ASP A CA 1
ATOM 804 C C . ASP A 1 98 ? -8.863 11.643 31.444 1.00 85.75 98 ASP A C 1
ATOM 806 O O . ASP A 1 98 ? -8.568 10.776 30.615 1.00 85.75 98 ASP A O 1
ATOM 810 N N . ILE A 1 99 ? -8.159 12.768 31.581 1.00 83.44 99 ILE A N 1
ATOM 811 C CA . ILE A 1 99 ? -7.011 13.120 30.736 1.00 83.44 99 ILE A CA 1
ATOM 812 C C . ILE A 1 99 ? -5.757 13.338 31.586 1.00 83.44 99 ILE A C 1
ATOM 814 O O . ILE A 1 99 ? -5.789 13.986 32.628 1.00 83.44 99 ILE A O 1
ATOM 818 N N . ALA A 1 100 ? -4.630 12.801 31.128 1.00 76.06 100 ALA A N 1
ATOM 819 C CA . ALA A 1 100 ? -3.321 13.048 31.704 1.00 76.06 100 ALA A CA 1
ATOM 820 C C . ALA A 1 100 ? -2.813 14.427 31.262 1.00 76.06 100 ALA A C 1
ATOM 822 O O . ALA A 1 100 ? -2.673 14.698 30.067 1.00 76.06 100 ALA A O 1
ATOM 823 N N . MET A 1 101 ? -2.511 15.282 32.236 1.00 70.50 101 MET A N 1
ATOM 824 C CA . MET A 1 101 ? -1.929 16.607 32.020 1.00 70.50 101 MET A CA 1
ATOM 825 C C . MET A 1 101 ? -0.411 16.510 32.217 1.00 70.50 101 MET A C 1
ATOM 827 O O . MET A 1 101 ? 0.050 15.978 33.226 1.00 70.50 101 MET A O 1
ATOM 831 N N . SER A 1 102 ? 0.385 16.963 31.247 1.00 52.88 102 SER A N 1
ATOM 832 C CA . SER A 1 102 ? 1.850 16.919 31.339 1.00 52.88 102 SER A CA 1
ATOM 833 C C . SER A 1 102 ? 2.402 18.174 32.023 1.00 52.88 102 SER A C 1
ATOM 835 O O . SER A 1 102 ? 2.242 19.267 31.486 1.00 52.88 102 SER A O 1
ATOM 837 N N . GLY A 1 103 ? 3.116 18.017 33.145 1.00 47.56 103 GLY A N 1
ATOM 838 C CA . GLY A 1 103 ? 3.946 19.071 33.750 1.00 47.56 103 GLY A CA 1
ATOM 839 C C . GLY A 1 103 ? 3.814 19.197 35.272 1.00 47.56 103 GLY A C 1
ATOM 840 O O . GLY A 1 103 ? 2.747 18.984 35.833 1.00 47.56 103 GLY A O 1
ATOM 841 N N . TYR A 1 104 ? 4.908 19.586 35.938 1.00 40.53 104 TYR A N 1
ATOM 842 C CA . TYR A 1 104 ? 5.014 19.830 37.392 1.00 40.53 104 TYR A CA 1
ATOM 843 C C . TYR A 1 104 ? 4.214 21.050 37.901 1.00 40.53 104 TYR A C 1
ATOM 845 O O . TYR A 1 104 ? 4.271 21.377 39.084 1.00 40.53 104 TYR A O 1
ATOM 853 N N . PHE A 1 105 ? 3.448 21.708 37.030 1.00 42.38 105 PHE A N 1
ATOM 854 C CA . PHE A 1 105 ? 2.561 22.815 37.365 1.00 42.38 105 PHE A CA 1
ATOM 855 C C . PHE A 1 105 ? 1.166 22.487 36.835 1.00 42.38 105 PHE A C 1
ATOM 857 O O . PHE A 1 105 ? 1.001 22.182 35.654 1.00 42.38 105 PHE A O 1
ATOM 864 N N . THR A 1 106 ? 0.180 22.521 37.728 1.00 47.97 106 THR A N 1
ATOM 865 C CA . THR A 1 106 ? -1.253 22.361 37.461 1.00 47.97 106 THR A CA 1
ATOM 866 C C . THR A 1 106 ? -1.704 23.371 36.405 1.00 47.97 106 THR A C 1
ATOM 868 O O . THR A 1 106 ? -2.043 24.506 36.728 1.00 47.97 106 THR A O 1
ATOM 871 N N . SER A 1 107 ? -1.650 22.988 35.135 1.00 53.47 107 SER A N 1
ATOM 872 C CA . SER A 1 107 ? -2.293 23.726 34.053 1.00 53.47 107 SER A CA 1
ATOM 873 C C . SER A 1 107 ? -3.631 23.061 33.773 1.00 53.47 107 SER A C 1
ATOM 875 O O . SER A 1 107 ? -3.702 21.836 33.689 1.00 53.47 107 SER A O 1
ATOM 877 N N . ASP A 1 108 ? -4.685 23.867 33.677 1.00 68.25 108 ASP A N 1
ATOM 878 C CA . ASP A 1 108 ? -6.011 23.397 33.293 1.00 68.25 108 ASP A CA 1
ATOM 879 C C . ASP A 1 108 ? -5.941 22.738 31.908 1.00 68.25 108 ASP A C 1
ATOM 881 O O . ASP A 1 108 ? -5.383 23.288 30.953 1.00 68.25 108 ASP A O 1
ATOM 885 N N . GLY A 1 109 ? -6.516 21.546 31.789 1.00 78.75 109 GLY A N 1
ATOM 886 C CA . GLY A 1 109 ? -6.743 20.885 30.515 1.00 78.75 109 GLY A CA 1
ATOM 887 C C . GLY A 1 109 ? -8.010 21.402 29.836 1.00 78.75 109 GLY A C 1
ATOM 888 O O . GLY A 1 109 ? -8.882 21.995 30.467 1.00 78.75 109 GLY A O 1
ATOM 889 N N . THR A 1 110 ? -8.163 21.144 28.541 1.00 86.19 110 THR A N 1
ATOM 890 C CA . THR A 1 110 ? -9.402 21.435 27.814 1.00 86.19 110 THR A CA 1
ATOM 891 C C . THR A 1 110 ? -9.913 20.193 27.107 1.00 86.19 110 THR A C 1
ATOM 893 O O . THR A 1 110 ? -9.140 19.378 26.602 1.00 86.19 110 THR A O 1
ATOM 896 N N . ILE A 1 111 ? -11.237 20.056 27.082 1.00 88.69 111 ILE A N 1
ATOM 897 C CA . ILE A 1 111 ? -11.962 19.093 26.260 1.00 88.69 111 ILE A CA 1
ATOM 898 C C . ILE A 1 111 ? -12.906 19.889 25.369 1.00 88.69 111 ILE A C 1
ATOM 900 O O . ILE A 1 111 ? -13.762 20.629 25.853 1.00 88.69 111 ILE A O 1
ATOM 904 N N . GLU A 1 112 ? -12.736 19.740 24.065 1.00 90.31 112 GLU A N 1
ATOM 905 C CA . GLU A 1 112 ? -13.573 20.333 23.031 1.00 90.31 112 GLU A CA 1
ATOM 906 C C . GLU A 1 112 ? -14.361 19.211 22.357 1.00 90.31 112 GLU A C 1
ATOM 908 O O . GLU A 1 112 ? -13.791 18.204 21.934 1.00 90.31 112 GLU A O 1
ATOM 913 N N . ILE A 1 113 ? -15.680 19.368 22.287 1.00 89.62 113 ILE A N 1
ATOM 914 C CA . ILE A 1 113 ? -16.572 18.467 21.569 1.00 89.62 113 ILE A CA 1
ATOM 915 C C . ILE A 1 113 ? -17.114 19.198 20.355 1.00 89.62 113 ILE A C 1
ATOM 917 O O . ILE A 1 113 ? -17.770 20.235 20.474 1.00 89.62 113 ILE A O 1
ATOM 921 N N . TRP A 1 114 ? -16.896 18.606 19.192 1.00 89.06 114 TRP A N 1
ATOM 922 C CA . TRP A 1 114 ? -17.532 19.008 17.948 1.00 89.06 114 TRP A CA 1
ATOM 923 C C . TRP A 1 114 ? -18.626 18.025 17.568 1.00 89.06 114 TRP A C 1
ATOM 925 O O . TRP A 1 114 ? -18.564 16.836 17.894 1.00 89.06 114 TRP A O 1
ATOM 935 N N . LYS A 1 115 ? -19.628 18.535 16.858 1.00 85.56 115 LYS A N 1
ATOM 936 C CA . LYS A 1 115 ? -20.709 17.740 16.290 1.00 85.56 115 LYS A CA 1
ATOM 937 C C . LYS A 1 115 ? -20.560 17.713 14.771 1.00 85.56 115 LYS A C 1
ATOM 939 O O . LYS A 1 115 ? -20.416 18.763 14.154 1.00 85.56 115 LYS A O 1
ATOM 944 N N . GLY A 1 116 ? -20.652 16.526 14.180 1.00 74.56 116 GLY A N 1
ATOM 945 C CA . GLY A 1 116 ? -20.514 16.318 12.740 1.00 74.56 116 GLY A CA 1
ATOM 946 C C . GLY A 1 116 ? -19.102 15.919 12.311 1.00 74.56 116 GLY A C 1
ATOM 947 O O . GLY A 1 116 ? -18.251 15.556 13.121 1.00 74.56 116 GLY A O 1
ATOM 948 N N . THR A 1 117 ? -18.876 15.935 11.000 1.00 64.19 117 THR A N 1
ATOM 949 C CA . THR A 1 117 ? -17.610 15.542 10.378 1.00 64.19 117 THR A CA 1
ATOM 950 C C . THR A 1 117 ? -16.720 16.764 10.181 1.00 64.19 117 THR A C 1
ATOM 952 O O . THR A 1 117 ? -17.049 17.624 9.367 1.00 64.19 117 THR A O 1
ATOM 955 N N . THR A 1 118 ? -15.594 16.835 10.889 1.00 60.41 118 THR A N 1
ATOM 956 C CA . THR A 1 118 ? -14.530 17.801 10.579 1.00 60.41 118 THR A CA 1
ATOM 957 C C . THR A 1 118 ? -13.643 17.262 9.456 1.00 60.41 118 THR A C 1
ATOM 959 O O . THR A 1 118 ? -13.623 16.057 9.189 1.00 60.41 118 THR A O 1
ATOM 962 N N . GLN A 1 119 ? -12.893 18.139 8.780 1.00 57.09 119 GLN A N 1
ATOM 963 C CA . GLN A 1 119 ? -11.899 17.703 7.780 1.00 57.09 119 GLN A CA 1
ATOM 964 C C . GLN A 1 119 ? -10.683 17.000 8.405 1.00 57.09 119 GLN A C 1
ATOM 966 O O . GLN A 1 119 ? -9.873 16.405 7.694 1.00 57.09 119 GLN A O 1
ATOM 971 N N . VAL A 1 120 ? -10.539 17.071 9.728 1.00 61.81 120 VAL A N 1
ATOM 972 C CA . VAL A 1 120 ? -9.397 16.516 10.450 1.00 61.81 120 VAL A CA 1
ATOM 973 C C . VAL A 1 120 ? -9.631 15.039 10.761 1.00 61.81 120 VAL A C 1
ATOM 975 O O . VAL A 1 120 ? -10.626 14.647 11.367 1.00 61.81 120 VAL A O 1
ATOM 978 N N . SER A 1 121 ? -8.662 14.223 10.359 1.00 72.50 121 SER A N 1
ATOM 979 C CA . SER A 1 121 ? -8.594 12.795 10.646 1.00 72.50 121 SER A CA 1
ATOM 980 C C . SER A 1 121 ? -8.441 12.548 12.152 1.00 72.50 121 SER A C 1
ATOM 982 O O . SER A 1 121 ? -7.449 12.957 12.754 1.00 72.50 121 SER A O 1
ATOM 984 N N . PHE A 1 122 ? -9.421 11.880 12.768 1.00 79.75 122 PHE A N 1
ATOM 985 C CA . PHE A 1 122 ? -9.368 11.450 14.172 1.00 79.75 122 PHE A CA 1
ATOM 986 C C . PHE A 1 122 ? -9.573 9.935 14.262 1.00 79.75 122 PHE A C 1
ATOM 988 O O . PHE A 1 122 ? -10.421 9.390 13.540 1.00 79.75 122 PHE A O 1
ATOM 995 N N . PRO A 1 123 ? -8.867 9.243 15.177 1.00 83.94 123 PRO A N 1
ATOM 996 C CA . PRO A 1 123 ? -9.110 7.828 15.424 1.00 83.94 123 PRO A CA 1
ATOM 997 C C . PRO A 1 123 ? -10.553 7.627 15.900 1.00 83.94 123 PRO A C 1
ATOM 999 O O . PRO A 1 123 ? -11.141 8.515 16.518 1.00 83.94 123 PRO A O 1
ATOM 1002 N N . ARG A 1 124 ? -11.152 6.474 15.610 1.00 86.69 124 ARG A N 1
ATOM 1003 C CA . ARG A 1 124 ? -12.547 6.179 15.945 1.00 86.69 124 ARG A CA 1
ATOM 1004 C C . ARG A 1 124 ? -12.645 5.272 17.168 1.00 86.69 124 ARG A C 1
ATOM 1006 O O . ARG A 1 124 ? -11.982 4.241 17.226 1.00 86.69 124 ARG A O 1
ATOM 1013 N N . LEU A 1 125 ? -13.500 5.650 18.114 1.00 87.94 125 LEU A N 1
ATOM 1014 C CA . LEU A 1 125 ? -13.866 4.838 19.272 1.00 87.94 125 LEU A CA 1
ATOM 1015 C C . LEU A 1 125 ? -14.961 3.832 18.890 1.00 87.94 125 LEU A C 1
ATOM 1017 O O . LEU A 1 125 ? -15.990 4.208 18.326 1.00 87.94 125 LEU A O 1
ATOM 1021 N N . TYR A 1 126 ? -14.754 2.567 19.240 1.00 86.88 126 TYR A N 1
ATOM 1022 C CA . TYR A 1 126 ? -15.710 1.473 19.099 1.00 86.88 126 TYR A CA 1
ATOM 1023 C C . TYR A 1 126 ? -16.017 0.883 20.470 1.00 86.88 126 TYR A C 1
ATOM 1025 O O . TYR A 1 126 ? -15.107 0.471 21.179 1.00 86.88 126 TYR A O 1
ATOM 1033 N N . VAL A 1 127 ? -17.297 0.804 20.827 1.00 86.44 127 VAL A N 1
ATOM 1034 C CA . VAL A 1 127 ? -17.743 0.148 22.064 1.00 86.44 127 VAL A CA 1
ATOM 1035 C C . VAL A 1 127 ? -18.172 -1.267 21.737 1.00 86.44 127 VAL A C 1
ATOM 1037 O O . VAL A 1 127 ? -19.072 -1.478 20.921 1.00 86.44 127 VAL A O 1
ATOM 1040 N N . LEU A 1 128 ? -17.489 -2.227 22.345 1.00 88.06 128 LEU A N 1
ATOM 1041 C CA . LEU A 1 128 ? -17.592 -3.637 22.023 1.00 88.06 128 LEU A CA 1
ATOM 1042 C C . LEU A 1 128 ? -18.385 -4.366 23.105 1.00 88.06 128 LEU A C 1
ATOM 1044 O O . LEU A 1 128 ? -18.150 -4.191 24.301 1.00 88.06 128 LEU A O 1
ATOM 1048 N N . LYS A 1 129 ? -19.303 -5.224 22.665 1.00 88.25 129 LYS A N 1
ATOM 1049 C CA . LYS A 1 129 ? -20.072 -6.129 23.522 1.00 88.25 129 LYS A CA 1
ATOM 1050 C C . LYS A 1 129 ? -19.639 -7.565 23.277 1.00 88.25 129 LYS A C 1
ATOM 1052 O O . LYS A 1 129 ? -19.100 -7.870 22.219 1.00 88.25 129 LYS A O 1
ATOM 1057 N N . THR A 1 130 ? -19.846 -8.436 24.253 1.00 89.94 130 THR A N 1
ATOM 1058 C CA . THR A 1 130 ? -19.381 -9.832 24.208 1.00 89.94 130 THR A CA 1
ATOM 1059 C C . THR A 1 130 ? -20.244 -10.714 23.303 1.00 89.94 130 THR A C 1
ATOM 1061 O O . THR A 1 130 ? -19.747 -11.620 22.633 1.00 89.94 130 THR A O 1
ATOM 1064 N N . ASP A 1 131 ? -21.538 -10.411 23.247 1.00 91.25 131 ASP A N 1
ATOM 1065 C CA . ASP A 1 131 ? -22.581 -11.170 22.557 1.00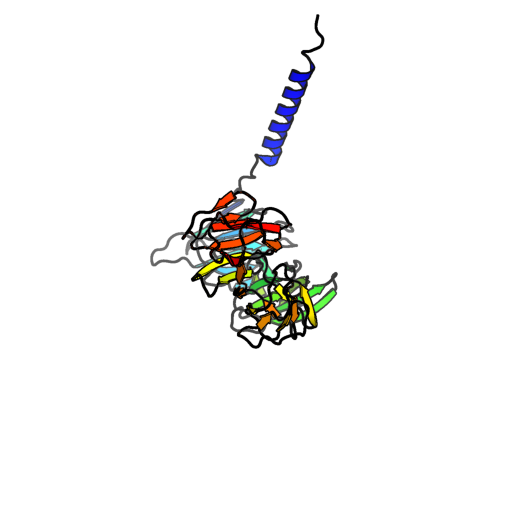 91.25 131 ASP A CA 1
ATOM 1066 C C . ASP A 1 131 ? -22.802 -10.748 21.097 1.00 91.25 131 ASP A C 1
ATOM 1068 O O . ASP A 1 131 ? -23.379 -11.498 20.311 1.00 91.25 131 ASP A O 1
ATOM 1072 N N . THR A 1 132 ? -22.361 -9.548 20.717 1.00 92.12 132 THR A N 1
ATOM 1073 C CA . THR A 1 132 ? -22.717 -8.929 19.438 1.00 92.12 132 THR A CA 1
ATOM 1074 C C . THR A 1 132 ? -21.572 -8.127 18.833 1.00 92.12 132 THR A C 1
ATOM 1076 O O . THR A 1 132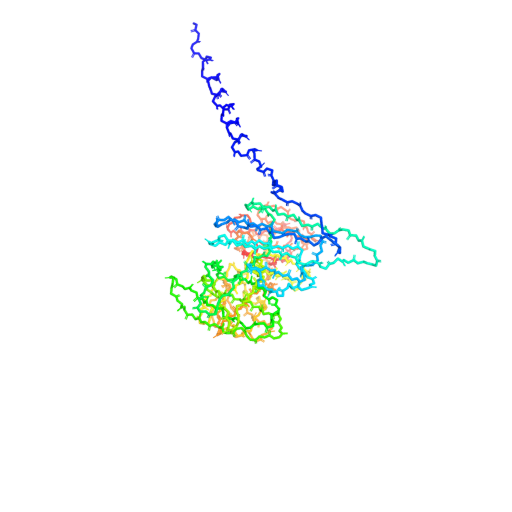 ? -20.794 -7.471 19.525 1.00 92.12 132 THR A O 1
ATOM 1079 N N . TYR A 1 133 ? -21.484 -8.162 17.501 1.00 92.31 133 TYR A N 1
ATOM 1080 C CA . TYR A 1 133 ? -20.561 -7.317 16.749 1.00 92.31 133 TYR A CA 1
ATOM 1081 C C . TYR A 1 133 ? -20.964 -5.851 16.783 1.00 92.31 133 TYR A C 1
ATOM 1083 O O . TYR A 1 133 ? -22.145 -5.506 16.813 1.00 92.31 133 TYR A O 1
ATOM 1091 N N . SER A 1 134 ? -19.945 -5.000 16.696 1.00 88.81 134 SER A N 1
ATOM 1092 C CA . SER A 1 134 ? -20.073 -3.562 16.615 1.00 88.81 134 SER A CA 1
ATOM 1093 C C . SER A 1 134 ? -21.047 -3.181 15.513 1.00 88.81 134 SER A C 1
ATOM 1095 O O . SER A 1 134 ? -21.019 -3.677 14.383 1.00 88.81 134 SER A O 1
ATOM 1097 N N . ASP A 1 135 ? -21.896 -2.230 15.860 1.00 80.12 135 ASP A N 1
ATOM 1098 C CA . ASP A 1 135 ? -22.909 -1.681 14.978 1.00 80.12 135 ASP A CA 1
ATOM 1099 C C . ASP A 1 135 ? -22.328 -1.023 13.722 1.00 80.12 135 ASP A C 1
ATOM 1101 O O . ASP A 1 135 ? -22.971 -0.998 12.670 1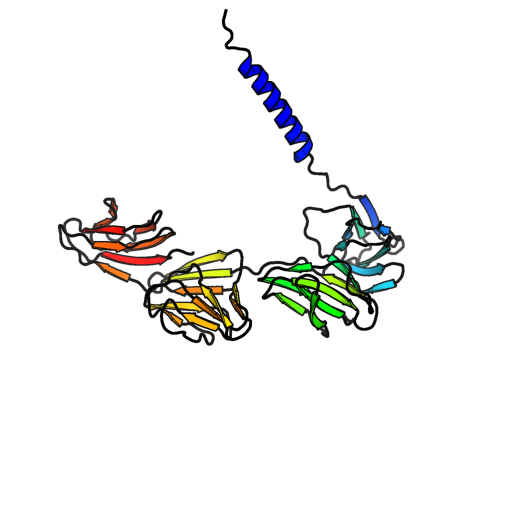.00 80.12 135 ASP A O 1
ATOM 1105 N N . HIS A 1 136 ? -21.105 -0.513 13.844 1.00 82.69 136 HIS A N 1
ATOM 1106 C CA . HIS A 1 136 ? -20.351 0.133 12.785 1.00 82.69 136 HIS A CA 1
ATOM 1107 C C . HIS A 1 136 ? -19.304 -0.822 12.231 1.00 82.69 136 HIS A C 1
ATOM 1109 O O . HIS A 1 136 ? -18.642 -1.536 12.990 1.00 82.69 136 HIS A O 1
ATOM 1115 N N . ALA A 1 137 ? -19.148 -0.795 10.910 1.00 88.62 137 ALA A N 1
ATOM 1116 C CA . ALA A 1 137 ? -18.089 -1.503 10.215 1.00 88.62 137 ALA A CA 1
ATOM 1117 C C . ALA A 1 137 ? -17.044 -0.526 9.673 1.00 88.62 137 ALA A C 1
ATOM 1119 O O . ALA A 1 137 ? -17.384 0.562 9.203 1.00 88.62 137 ALA A O 1
ATOM 1120 N N . ILE A 1 138 ? -15.786 -0.955 9.673 1.00 90.19 138 ILE A N 1
ATOM 1121 C CA . ILE A 1 138 ? -14.722 -0.327 8.894 1.00 90.19 138 ILE A CA 1
ATOM 1122 C C . ILE A 1 138 ? -14.745 -0.962 7.509 1.00 90.19 138 ILE A C 1
ATOM 1124 O O . ILE A 1 138 ? -14.399 -2.132 7.351 1.00 90.19 138 ILE A O 1
ATOM 1128 N N . ASN A 1 139 ? -15.163 -0.199 6.503 1.00 91.00 139 ASN A N 1
ATOM 1129 C CA . ASN A 1 139 ? -15.095 -0.653 5.120 1.00 91.00 139 ASN A CA 1
ATOM 1130 C C . ASN A 1 139 ? -13.657 -0.510 4.625 1.00 91.00 139 ASN A C 1
ATOM 1132 O O . ASN A 1 139 ? -13.172 0.603 4.428 1.00 91.00 139 ASN A O 1
ATOM 1136 N N . VAL A 1 140 ? -12.988 -1.639 4.428 1.00 91.19 140 VAL A N 1
ATOM 1137 C CA . VAL A 1 140 ? -11.615 -1.700 3.937 1.00 91.19 140 VAL A CA 1
ATOM 1138 C C . VAL A 1 140 ? -11.610 -2.160 2.491 1.00 91.19 140 VAL A C 1
ATOM 1140 O O . VAL A 1 140 ? -12.412 -3.000 2.072 1.00 91.19 140 VAL A O 1
ATOM 1143 N N . LYS A 1 141 ? -10.705 -1.573 1.714 1.00 90.31 141 LYS A N 1
ATOM 1144 C CA . LYS A 1 141 ? -10.420 -2.026 0.360 1.00 90.31 141 LYS A CA 1
ATOM 1145 C C . LYS A 1 141 ? -9.156 -2.864 0.375 1.00 90.31 141 LYS A C 1
ATOM 1147 O O . LYS A 1 141 ? -8.315 -2.708 1.259 1.00 90.31 141 LYS A O 1
ATOM 1152 N N . LYS A 1 142 ? -8.997 -3.704 -0.640 1.00 89.38 142 LYS A N 1
ATOM 1153 C CA . LYS A 1 142 ? -7.721 -4.360 -0.912 1.00 89.38 142 LYS A CA 1
ATOM 1154 C C . LYS A 1 142 ? -6.570 -3.344 -0.858 1.00 89.38 142 LYS A C 1
ATOM 1156 O O . LYS A 1 142 ? -6.625 -2.293 -1.502 1.00 89.38 142 LYS A O 1
ATOM 1161 N N . GLY A 1 143 ? -5.553 -3.660 -0.062 1.00 87.75 143 GLY A N 1
ATOM 1162 C CA . GLY A 1 143 ? -4.385 -2.818 0.194 1.00 87.75 143 GLY A CA 1
ATOM 1163 C C . GLY A 1 143 ? -4.541 -1.739 1.262 1.00 87.75 143 GLY A C 1
ATOM 1164 O O . GLY A 1 143 ? -3.641 -0.925 1.470 1.00 87.75 143 GLY A O 1
ATOM 1165 N N . THR A 1 144 ? -5.674 -1.725 1.958 1.00 90.31 144 THR A N 1
ATOM 1166 C CA . THR A 1 144 ? -5.823 -0.972 3.198 1.00 90.31 144 THR A CA 1
ATOM 1167 C C . THR A 1 144 ? -5.031 -1.643 4.325 1.00 90.31 144 THR A C 1
ATOM 1169 O O . THR A 1 144 ? -4.915 -2.870 4.386 1.00 90.31 144 THR A O 1
ATOM 1172 N N . ARG A 1 145 ? -4.524 -0.820 5.243 1.00 87.62 145 ARG A N 1
ATOM 1173 C CA . ARG A 1 145 ? -3.900 -1.218 6.498 1.00 87.62 145 ARG A CA 1
ATOM 1174 C C . ARG A 1 145 ? -4.347 -0.297 7.632 1.00 87.62 145 ARG A C 1
ATOM 1176 O O . ARG A 1 145 ? -4.667 0.874 7.413 1.00 87.62 145 ARG A O 1
ATOM 1183 N N . PHE A 1 146 ? -4.369 -0.833 8.845 1.00 86.56 146 PHE A N 1
ATOM 1184 C CA . PHE A 1 146 ? -4.353 -0.034 10.066 1.00 86.56 146 PHE A CA 1
ATOM 1185 C C . PHE A 1 146 ? -3.707 -0.818 11.204 1.00 86.56 146 PHE A C 1
ATOM 1187 O O . PHE A 1 146 ? -3.758 -2.047 11.237 1.00 86.56 146 PHE A O 1
ATOM 1194 N N . ASP A 1 147 ? -3.113 -0.094 12.144 1.00 83.62 147 ASP A N 1
ATOM 1195 C CA . ASP A 1 147 ? -2.461 -0.681 13.306 1.00 83.62 147 ASP A CA 1
ATOM 1196 C C . ASP A 1 147 ? -3.322 -0.406 14.543 1.00 83.62 147 ASP A C 1
ATOM 1198 O O . ASP A 1 147 ? -3.664 0.738 14.841 1.00 83.62 147 ASP A O 1
ATOM 1202 N N . VAL A 1 148 ? -3.705 -1.455 15.258 1.00 79.56 148 VAL A N 1
ATOM 1203 C CA . VAL A 1 148 ? -4.449 -1.345 16.510 1.00 79.56 148 VAL A CA 1
ATOM 1204 C C . VAL A 1 148 ? -3.460 -1.446 17.656 1.00 79.56 148 VAL A C 1
ATOM 1206 O O . VAL A 1 148 ? -2.680 -2.394 17.751 1.00 79.56 148 VAL A O 1
ATOM 1209 N N . LYS A 1 149 ? -3.480 -0.439 18.525 1.00 74.75 149 LYS A N 1
ATOM 1210 C CA . LYS A 1 149 ? -2.639 -0.421 19.717 1.00 74.75 149 LYS A CA 1
ATOM 1211 C C . LYS A 1 149 ? -3.000 -1.566 20.654 1.00 74.75 149 LYS A C 1
ATOM 1213 O O . LYS A 1 149 ? -4.152 -1.998 20.698 1.00 74.75 149 LYS A O 1
ATOM 1218 N N . ARG A 1 150 ? -2.008 -2.019 21.421 1.00 74.12 150 ARG A N 1
ATOM 1219 C CA . ARG A 1 150 ? -2.200 -3.004 22.492 1.00 74.12 150 ARG A CA 1
ATOM 1220 C C . ARG A 1 150 ? -3.445 -2.672 23.335 1.00 74.12 150 ARG A C 1
ATOM 1222 O O . ARG A 1 150 ? -3.616 -1.533 23.766 1.00 74.12 150 ARG A O 1
ATOM 1229 N N . SER A 1 151 ? -4.257 -3.692 23.604 1.00 74.00 151 SER A N 1
ATOM 1230 C CA . SER A 1 151 ? -5.368 -3.685 24.565 1.00 74.00 151 SER A CA 1
ATOM 1231 C C . SER A 1 151 ? -5.152 -4.838 25.545 1.00 74.00 151 SER A C 1
ATOM 1233 O O . SER A 1 151 ? -4.541 -5.848 25.187 1.00 74.00 151 SER A O 1
ATOM 1235 N N . GLU A 1 152 ? -5.550 -4.658 26.804 1.00 75.88 152 GLU A N 1
ATOM 1236 C CA . GLU A 1 152 ? -5.464 -5.725 27.811 1.00 75.88 152 GLU A CA 1
ATOM 1237 C C . GLU A 1 152 ? -6.628 -6.711 27.673 1.00 75.88 152 GLU A C 1
ATOM 1239 O O . GLU A 1 152 ? -6.500 -7.887 28.009 1.00 75.88 152 GLU A O 1
ATOM 1244 N N . GLU A 1 153 ? -7.738 -6.239 27.112 1.00 83.25 153 GLU A N 1
ATOM 1245 C CA . GLU A 1 153 ? -8.950 -6.989 26.856 1.00 83.25 153 GLU A CA 1
ATOM 1246 C C . GLU A 1 153 ? -8.902 -7.698 25.500 1.00 83.25 153 GLU A C 1
ATOM 1248 O O . GLU A 1 153 ? -8.437 -7.174 24.485 1.00 83.25 153 GLU A O 1
ATOM 1253 N N . LEU A 1 154 ? -9.450 -8.910 25.469 1.00 87.25 154 LEU A N 1
ATOM 1254 C CA . LEU A 1 154 ? -9.586 -9.678 24.239 1.00 87.25 154 LEU A CA 1
ATOM 1255 C C . LEU A 1 154 ? -10.765 -9.165 23.413 1.00 87.25 154 LEU A C 1
ATOM 1257 O O . LEU A 1 154 ? -11.823 -8.826 23.950 1.00 87.25 154 LEU A O 1
ATOM 1261 N N . TYR A 1 155 ? -10.618 -9.189 22.093 1.00 90.12 155 TYR A N 1
ATOM 1262 C CA . TYR A 1 155 ? -11.699 -8.893 21.159 1.00 90.12 155 TYR A CA 1
ATOM 1263 C C . TYR A 1 155 ? -11.565 -9.727 19.888 1.00 90.12 155 TYR A C 1
ATOM 1265 O O . TYR A 1 155 ? -10.483 -10.171 19.512 1.00 90.12 155 TYR A O 1
ATOM 1273 N N . TYR A 1 156 ? -12.684 -9.951 19.213 1.00 92.38 156 TYR A N 1
ATOM 1274 C CA . TYR A 1 156 ? -12.725 -10.620 17.924 1.00 92.38 156 TYR A CA 1
ATOM 1275 C C . TYR A 1 156 ? -12.854 -9.590 16.807 1.00 92.38 156 TYR A C 1
ATOM 1277 O O . TYR A 1 156 ? -13.689 -8.687 16.890 1.00 92.38 156 TYR A O 1
ATOM 1285 N N . ALA A 1 157 ? -12.069 -9.759 15.747 1.00 93.62 157 ALA A N 1
ATOM 1286 C CA . ALA A 1 157 ? -12.240 -9.066 14.479 1.00 93.62 157 ALA A CA 1
ATOM 1287 C C . ALA A 1 157 ? -12.980 -9.992 13.504 1.00 93.62 157 ALA A C 1
ATOM 1289 O O . ALA A 1 157 ? -12.457 -11.029 13.093 1.00 93.62 157 ALA A O 1
ATOM 1290 N N . GLY A 1 158 ? -14.212 -9.626 13.160 1.00 95.31 158 GLY A N 1
ATOM 1291 C CA . GLY A 1 158 ? -15.040 -10.318 12.182 1.00 95.31 158 GLY A CA 1
ATOM 1292 C C . GLY A 1 158 ? -14.939 -9.642 10.820 1.00 95.31 158 GLY A C 1
ATOM 1293 O O . GLY A 1 158 ? -15.126 -8.428 10.698 1.00 95.31 158 GLY A O 1
ATOM 1294 N N . TYR A 1 159 ? -14.669 -10.436 9.793 1.00 95.81 159 TYR A N 1
ATOM 1295 C CA . TYR A 1 159 ? -14.497 -9.981 8.422 1.00 95.81 159 TYR A CA 1
ATOM 1296 C C . TYR A 1 159 ? -15.751 -10.333 7.639 1.00 95.81 159 TYR A C 1
ATOM 1298 O O . TYR A 1 159 ? -16.035 -11.506 7.401 1.00 95.81 159 TYR A O 1
ATOM 1306 N N . PHE A 1 160 ? -16.516 -9.320 7.242 1.00 96.06 160 PHE A N 1
ATOM 1307 C CA . PHE A 1 160 ? -17.790 -9.514 6.562 1.00 96.06 160 PHE A CA 1
ATOM 1308 C C . PHE A 1 160 ? -17.650 -9.254 5.064 1.00 96.06 160 PHE A C 1
ATOM 1310 O O . PHE A 1 160 ? -17.128 -8.217 4.647 1.00 96.06 160 PHE A O 1
ATOM 1317 N N . ARG A 1 161 ? -18.169 -10.175 4.249 1.00 94.19 161 ARG A N 1
ATOM 1318 C CA . ARG A 1 161 ? -18.273 -10.040 2.792 1.00 94.19 161 ARG A CA 1
ATOM 1319 C C . ARG A 1 161 ? -19.734 -10.224 2.401 1.00 94.19 161 ARG A C 1
ATOM 1321 O O . ARG A 1 161 ? -20.353 -11.213 2.777 1.00 94.19 161 ARG A O 1
ATOM 1328 N N . ASN A 1 162 ? -20.300 -9.250 1.688 1.00 91.19 162 ASN A N 1
ATOM 1329 C CA . ASN A 1 162 ? -21.721 -9.239 1.307 1.00 91.19 162 ASN A CA 1
ATOM 1330 C C . ASN A 1 162 ? -22.679 -9.457 2.500 1.00 91.19 162 ASN A C 1
ATOM 1332 O O . ASN A 1 162 ? -23.698 -10.126 2.379 1.00 91.19 162 ASN A O 1
ATOM 1336 N N . GLY A 1 163 ? -22.326 -8.920 3.673 1.00 89.12 163 GLY A N 1
ATOM 1337 C CA . GLY A 1 163 ? -23.126 -9.026 4.899 1.00 89.12 163 GLY A CA 1
ATOM 1338 C C . GLY A 1 163 ? -22.957 -10.327 5.694 1.00 89.12 163 GLY A C 1
ATOM 1339 O O . GLY A 1 163 ? -23.371 -10.361 6.850 1.00 89.12 163 GLY A O 1
ATOM 1340 N N . ALA A 1 164 ? -22.304 -11.352 5.141 1.00 93.81 164 ALA A N 1
ATOM 1341 C CA . ALA A 1 164 ? -22.016 -12.606 5.835 1.00 93.81 164 ALA A CA 1
ATOM 1342 C C . ALA A 1 164 ? -20.620 -12.589 6.474 1.00 93.81 164 ALA A C 1
ATOM 1344 O O . ALA A 1 164 ? -19.683 -12.023 5.906 1.00 93.81 164 ALA A O 1
ATOM 1345 N N . LEU A 1 165 ? -20.477 -13.222 7.643 1.00 95.50 165 LEU A N 1
ATOM 1346 C CA . LEU A 1 165 ? -19.181 -13.425 8.291 1.00 95.50 165 LEU A CA 1
ATOM 1347 C C . LEU A 1 165 ? -18.360 -14.421 7.459 1.00 95.50 165 LEU A C 1
ATOM 1349 O O . LEU A 1 165 ? -18.730 -15.586 7.347 1.00 95.50 165 LEU A O 1
ATOM 1353 N N . ALA A 1 166 ? -17.268 -13.952 6.862 1.00 94.00 166 ALA A N 1
ATOM 1354 C CA . ALA A 1 166 ? -16.369 -14.774 6.058 1.00 94.00 166 ALA A CA 1
ATOM 1355 C C . ALA A 1 166 ? -15.317 -15.473 6.928 1.00 94.00 166 ALA A C 1
ATOM 1357 O O . ALA A 1 166 ? -15.026 -16.646 6.725 1.00 94.00 166 ALA A O 1
ATOM 1358 N N . HIS A 1 167 ? -14.747 -14.749 7.892 1.00 93.06 167 HIS A N 1
ATOM 1359 C CA . HIS A 1 167 ? -13.832 -15.295 8.889 1.00 93.06 167 HIS A CA 1
ATOM 1360 C C . HIS A 1 167 ? -13.816 -14.423 10.145 1.00 93.06 167 HIS A C 1
ATOM 1362 O O . HIS A 1 167 ? -14.169 -13.242 10.107 1.00 93.06 167 HIS A O 1
ATOM 1368 N N . GLU A 1 168 ? -13.402 -15.016 11.259 1.00 94.12 168 GLU A N 1
ATOM 1369 C CA . GLU A 1 168 ? -13.239 -14.351 12.547 1.00 94.12 168 GLU A CA 1
ATOM 1370 C C . GLU A 1 168 ? -11.839 -14.643 13.086 1.00 94.12 168 GLU A C 1
ATOM 1372 O O . GLU A 1 168 ? -11.347 -15.769 12.992 1.00 94.12 168 GLU A O 1
ATOM 1377 N N . VAL A 1 169 ? -11.205 -13.624 13.660 1.00 91.62 169 VAL A N 1
ATOM 1378 C CA . VAL A 1 169 ? -9.909 -13.747 14.326 1.00 91.62 169 VAL A CA 1
ATOM 1379 C C . VAL A 1 169 ? -10.050 -13.249 15.754 1.00 91.62 169 VAL A C 1
ATOM 1381 O O . VAL A 1 169 ? -10.473 -12.116 15.981 1.00 91.62 169 VAL A O 1
ATOM 1384 N N . LEU A 1 170 ? -9.680 -14.089 16.719 1.00 90.50 170 LEU A N 1
ATOM 1385 C CA . LEU A 1 170 ? -9.539 -13.668 18.107 1.00 90.50 170 LEU A CA 1
ATOM 1386 C C . LEU A 1 170 ? -8.206 -12.945 18.272 1.00 90.50 170 LEU A C 1
ATOM 1388 O O . LEU A 1 170 ? -7.141 -13.544 18.121 1.00 90.50 170 LEU A O 1
ATOM 1392 N N . VAL A 1 171 ? -8.276 -11.664 18.597 1.00 86.50 171 VAL A N 1
ATOM 1393 C CA . VAL A 1 171 ? -7.109 -10.834 18.850 1.00 86.50 171 VAL A CA 1
ATOM 1394 C C . VAL A 1 171 ? -6.673 -11.050 20.291 1.00 86.50 171 VAL A C 1
ATOM 1396 O O . VAL A 1 171 ? -7.316 -10.587 21.233 1.00 86.50 171 VAL A O 1
ATOM 1399 N N . LYS A 1 172 ? -5.587 -11.812 20.447 1.00 74.12 172 LYS A N 1
ATOM 1400 C CA . LYS A 1 172 ? -4.928 -12.097 21.724 1.00 74.12 172 LYS A CA 1
ATOM 1401 C C . LYS A 1 172 ? -3.507 -11.578 21.640 1.00 74.12 172 LYS A C 1
ATOM 1403 O O . LYS A 1 172 ? -2.628 -12.341 21.253 1.00 74.12 172 LYS A O 1
ATOM 1408 N N . ASP A 1 173 ? -3.240 -10.315 21.955 1.00 61.97 173 ASP A N 1
ATOM 1409 C CA . ASP A 1 173 ? -1.828 -9.957 22.045 1.00 61.97 173 ASP A CA 1
ATOM 1410 C C . ASP A 1 173 ? -1.478 -8.799 22.967 1.00 61.97 173 ASP A C 1
ATOM 1412 O O . ASP A 1 173 ? -2.187 -7.806 23.096 1.00 61.97 173 ASP A O 1
ATOM 1416 N N . LYS A 1 174 ? -0.299 -8.937 23.580 1.00 59.44 174 LYS A N 1
ATOM 1417 C CA . LYS A 1 174 ? 0.333 -7.948 24.466 1.00 59.44 174 LYS A CA 1
ATOM 1418 C C . LYS A 1 174 ? 1.129 -6.899 23.675 1.00 59.44 174 LYS A C 1
ATOM 1420 O O . LYS A 1 174 ? 1.986 -6.225 24.252 1.00 59.44 174 LYS A O 1
ATOM 1425 N N . LYS A 1 175 ? 0.911 -6.793 22.362 1.00 69.69 175 LYS A N 1
ATOM 1426 C CA . LYS A 1 175 ? 1.643 -5.924 21.427 1.00 69.69 175 LYS A CA 1
ATOM 1427 C C . LYS A 1 175 ? 0.683 -5.253 20.446 1.00 69.69 175 LYS A C 1
ATOM 1429 O O . LYS A 1 175 ? -0.465 -5.663 20.318 1.00 69.69 175 LYS A O 1
ATOM 1434 N N . ASP A 1 176 ? 1.178 -4.221 19.768 1.00 75.81 176 ASP A N 1
ATOM 1435 C CA . ASP A 1 176 ? 0.462 -3.566 18.674 1.00 75.81 176 ASP A CA 1
ATOM 1436 C C . ASP A 1 176 ? 0.197 -4.577 17.546 1.00 75.81 176 ASP A C 1
ATOM 1438 O O . ASP A 1 176 ? 1.102 -5.308 17.133 1.00 75.81 176 ASP A O 1
ATOM 1442 N N . MET A 1 177 ? -1.043 -4.619 17.060 1.00 80.81 177 MET A N 1
ATOM 1443 C CA . MET A 1 177 ? -1.482 -5.532 16.009 1.00 80.81 177 MET A CA 1
ATOM 1444 C C . MET A 1 177 ? -1.644 -4.788 14.689 1.00 80.81 177 MET A C 1
ATOM 1446 O O . MET A 1 177 ? -2.340 -3.780 14.609 1.00 80.81 177 MET A O 1
ATOM 1450 N N . MET A 1 178 ? -1.052 -5.329 13.631 1.00 86.19 178 MET A N 1
ATOM 1451 C CA . MET A 1 178 ? -1.217 -4.828 12.272 1.00 86.19 178 MET A CA 1
ATOM 1452 C C . MET A 1 178 ? -2.341 -5.587 11.564 1.00 86.19 178 MET A C 1
ATOM 1454 O O . MET A 1 178 ? -2.273 -6.807 11.421 1.00 86.19 178 MET A O 1
ATOM 1458 N N . PHE A 1 179 ? -3.340 -4.863 11.067 1.00 88.12 179 PHE A N 1
ATOM 1459 C CA . PHE A 1 179 ? -4.364 -5.400 10.177 1.00 88.12 179 PHE A CA 1
ATOM 1460 C C . PHE A 1 179 ? -4.028 -5.058 8.731 1.00 88.12 179 PHE A C 1
ATOM 1462 O O . PHE A 1 179 ? -3.938 -3.883 8.374 1.00 88.12 179 PHE A O 1
ATOM 1469 N N . GLN A 1 180 ? -3.882 -6.086 7.897 1.00 88.81 180 GLN A N 1
ATOM 1470 C CA . GLN A 1 180 ? -3.536 -5.969 6.484 1.00 88.81 180 GLN A CA 1
ATOM 1471 C C . GLN A 1 180 ? -4.581 -6.703 5.629 1.00 88.81 180 GLN A C 1
ATOM 1473 O O . GLN A 1 180 ? -4.907 -7.853 5.921 1.00 88.81 180 GLN A O 1
ATOM 1478 N N . PHE A 1 181 ? -5.121 -6.055 4.587 1.00 90.38 181 PHE A N 1
ATOM 1479 C CA . PHE A 1 181 ? -6.265 -6.593 3.834 1.00 90.38 181 PHE A CA 1
ATOM 1480 C C . PHE A 1 181 ? -5.937 -6.910 2.371 1.00 90.38 181 PHE A C 1
ATOM 1482 O O . PHE A 1 181 ? -5.605 -6.028 1.577 1.00 90.38 181 PHE A O 1
ATOM 1489 N N . TYR A 1 182 ? -6.110 -8.182 2.004 1.00 90.25 182 TYR A N 1
ATOM 1490 C CA . TYR A 1 182 ? -5.879 -8.714 0.654 1.00 90.25 182 TYR A CA 1
ATOM 1491 C C . TYR A 1 182 ? -7.121 -8.703 -0.244 1.00 90.25 182 TYR A C 1
ATOM 1493 O O . TYR A 1 182 ? -7.004 -8.880 -1.455 1.00 90.25 182 TYR A O 1
ATOM 1501 N N . ASP A 1 183 ? -8.281 -8.419 0.345 1.00 90.06 183 ASP A N 1
ATOM 1502 C CA . ASP A 1 183 ? -9.585 -8.331 -0.301 1.00 90.06 183 ASP A CA 1
ATOM 1503 C C . ASP A 1 183 ? -10.411 -7.197 0.322 1.00 90.06 183 ASP A C 1
ATOM 1505 O O . ASP A 1 183 ? -10.068 -6.645 1.371 1.00 90.06 183 ASP A O 1
ATOM 1509 N N . ASP A 1 184 ? -11.530 -6.879 -0.322 1.00 92.38 184 ASP A N 1
ATOM 1510 C CA . ASP A 1 184 ? -12.521 -5.944 0.197 1.00 92.38 184 ASP A CA 1
ATOM 1511 C C . ASP A 1 184 ? -13.360 -6.598 1.309 1.00 92.38 184 ASP A C 1
ATOM 1513 O O . ASP A 1 184 ? -13.938 -7.675 1.121 1.00 92.38 184 ASP A O 1
ATOM 1517 N N . TYR A 1 185 ? -13.473 -5.913 2.450 1.00 94.81 185 TYR A N 1
ATOM 1518 C CA . TYR A 1 185 ? -14.237 -6.381 3.608 1.00 94.81 185 TYR A CA 1
ATOM 1519 C C . TYR A 1 185 ? -14.927 -5.237 4.354 1.00 94.81 185 TYR A C 1
ATOM 1521 O O . TYR A 1 185 ? -14.511 -4.080 4.308 1.00 94.81 185 TYR A O 1
ATOM 1529 N N . ALA A 1 186 ? -15.963 -5.593 5.109 1.00 94.94 186 ALA A N 1
ATOM 1530 C CA . ALA A 1 186 ? -16.489 -4.788 6.201 1.00 94.94 186 ALA A CA 1
ATOM 1531 C C . ALA A 1 186 ? -16.015 -5.404 7.526 1.00 94.94 186 ALA A C 1
ATOM 1533 O O . ALA A 1 186 ? -16.430 -6.507 7.878 1.00 94.94 186 ALA A O 1
ATOM 1534 N N . ILE A 1 187 ? -15.133 -4.718 8.249 1.00 94.56 187 ILE A N 1
ATOM 1535 C CA . ILE A 1 187 ? -14.569 -5.213 9.511 1.00 94.56 187 ILE A CA 1
ATOM 1536 C C . ILE A 1 187 ? -15.428 -4.743 10.674 1.00 94.56 187 ILE A C 1
ATOM 1538 O O . ILE A 1 187 ? -15.676 -3.545 10.813 1.00 94.56 187 ILE A O 1
ATOM 1542 N N . LYS A 1 188 ? -15.870 -5.678 11.513 1.00 93.31 188 LYS A N 1
ATOM 1543 C CA . LYS A 1 188 ? -16.595 -5.390 12.757 1.00 93.31 188 LYS A CA 1
ATOM 1544 C C . LYS A 1 188 ? -15.901 -6.063 13.928 1.00 93.31 188 LYS A C 1
ATOM 1546 O O . LYS A 1 188 ? -15.242 -7.084 13.753 1.00 93.31 188 LYS A O 1
ATOM 1551 N N . PHE A 1 189 ? -16.097 -5.525 15.123 1.00 92.38 189 PHE A N 1
ATOM 1552 C CA . PHE A 1 189 ? -15.431 -6.013 16.327 1.00 92.38 189 PHE A CA 1
ATOM 1553 C C . PHE A 1 189 ? -16.446 -6.410 17.389 1.00 92.38 189 PHE A C 1
ATOM 1555 O O . PHE A 1 189 ? -17.468 -5.748 17.534 1.00 92.38 189 PHE A O 1
ATOM 1562 N N . ARG A 1 190 ? -16.174 -7.464 18.152 1.00 93.12 190 ARG A N 1
ATOM 1563 C CA . ARG A 1 190 ? -16.919 -7.788 19.380 1.00 93.12 190 ARG A CA 1
ATOM 1564 C C . ARG A 1 190 ? -15.941 -8.062 20.506 1.00 93.12 190 ARG A C 1
ATOM 1566 O O . ARG A 1 190 ? -14.812 -8.468 20.250 1.00 93.12 190 ARG A O 1
ATOM 1573 N N . ALA A 1 191 ? -16.361 -7.841 21.738 1.00 90.75 191 ALA A N 1
ATOM 1574 C CA . ALA A 1 191 ? -15.537 -8.149 22.890 1.00 90.75 191 ALA A CA 1
ATOM 1575 C C . ALA A 1 191 ? -15.394 -9.668 23.060 1.00 90.75 191 ALA A C 1
ATOM 1577 O O . ALA A 1 191 ? -16.273 -10.438 22.673 1.00 90.75 191 ALA A O 1
ATOM 1578 N N . GLY A 1 192 ? -14.264 -10.089 23.619 1.00 89.00 192 GLY A N 1
ATOM 1579 C CA . GLY A 1 192 ? -13.949 -11.493 23.839 1.00 89.00 192 GLY A CA 1
ATOM 1580 C C . GLY A 1 192 ? -14.620 -12.056 25.085 1.00 89.00 192 GLY A C 1
ATOM 1581 O O . GLY A 1 192 ? -15.308 -13.070 25.012 1.00 89.00 192 GLY A O 1
ATOM 1582 N N . GLU A 1 193 ? -14.420 -11.372 26.212 1.00 87.62 193 GLU A N 1
ATOM 1583 C CA . GLU A 1 193 ? -14.803 -11.858 27.546 1.00 87.62 193 GLU A CA 1
ATOM 1584 C C . GLU A 1 193 ? -15.595 -10.816 28.336 1.00 87.62 193 GLU A C 1
ATOM 1586 O O . GLU A 1 193 ? -16.656 -11.122 28.874 1.00 87.62 193 GLU A O 1
ATOM 1591 N N . VAL A 1 194 ? -15.110 -9.573 28.362 1.00 87.25 194 VAL A N 1
ATOM 1592 C CA . VAL A 1 194 ? -15.734 -8.440 29.054 1.00 87.25 194 VAL A CA 1
ATOM 1593 C C . VAL A 1 194 ? -15.967 -7.292 28.076 1.00 87.25 194 VAL A C 1
ATOM 1595 O O . VAL A 1 194 ? -15.136 -7.091 27.189 1.00 87.25 194 VAL A O 1
ATOM 1598 N N . PRO A 1 195 ? -17.069 -6.529 28.197 1.00 85.75 195 PRO A N 1
ATOM 1599 C CA . PRO A 1 195 ? -17.278 -5.336 27.384 1.00 85.75 195 PRO A CA 1
ATOM 1600 C C . PRO A 1 195 ? -16.067 -4.398 27.444 1.00 85.75 195 PRO A C 1
ATOM 1602 O O . PRO A 1 195 ? -15.548 -4.116 28.520 1.00 85.75 195 PRO A O 1
ATOM 1605 N N . THR A 1 196 ? -15.627 -3.905 26.289 1.00 84.50 196 THR A N 1
ATOM 1606 C CA . THR A 1 196 ? -14.425 -3.066 26.183 1.00 84.50 196 THR A CA 1
ATOM 1607 C C . THR A 1 196 ? -14.619 -1.956 25.152 1.00 84.50 196 THR A C 1
ATOM 1609 O O . THR A 1 196 ? -15.586 -1.967 24.386 1.00 84.50 196 THR A O 1
ATOM 1612 N N . ALA A 1 197 ? -13.710 -0.986 25.129 1.00 83.88 197 ALA A N 1
ATOM 1613 C CA . ALA A 1 197 ? -13.697 0.091 24.156 1.00 83.88 197 ALA A CA 1
ATOM 1614 C C . ALA A 1 197 ? -12.374 0.091 23.383 1.00 83.88 197 ALA A C 1
ATOM 1616 O O . ALA A 1 197 ? -11.296 0.026 23.966 1.00 83.88 197 ALA A O 1
ATOM 1617 N N . LEU A 1 198 ? -12.461 0.181 22.058 1.00 83.19 198 LEU A N 1
ATOM 1618 C CA . LEU A 1 198 ? -11.321 0.111 21.155 1.00 83.19 198 LEU A CA 1
ATOM 1619 C C . LEU A 1 198 ? -11.191 1.414 20.369 1.00 83.19 198 LEU A C 1
ATOM 1621 O O . LEU A 1 198 ? -12.119 1.819 19.670 1.00 83.19 198 LEU A O 1
ATOM 1625 N N . ILE A 1 199 ? -10.033 2.064 20.458 1.00 82.69 199 ILE A N 1
ATOM 1626 C CA . ILE A 1 199 ? -9.702 3.223 19.624 1.00 82.69 199 ILE A CA 1
ATOM 1627 C C . ILE A 1 199 ? -8.900 2.721 18.430 1.00 82.69 199 ILE A C 1
ATOM 1629 O O . ILE A 1 199 ? -7.761 2.284 18.580 1.00 82.69 199 ILE A O 1
ATOM 1633 N N . ILE A 1 200 ? -9.500 2.786 17.245 1.00 82.69 200 ILE A N 1
ATOM 1634 C CA . ILE A 1 200 ? -8.864 2.370 15.996 1.00 82.69 200 ILE A CA 1
ATOM 1635 C C . ILE A 1 200 ? -8.456 3.630 15.227 1.00 82.69 200 ILE A C 1
ATOM 1637 O O . ILE A 1 200 ? -9.310 4.497 15.008 1.00 82.69 200 ILE A O 1
ATOM 1641 N N . PRO A 1 201 ? -7.185 3.777 14.813 1.00 80.62 201 PRO A N 1
ATOM 1642 C CA . PRO A 1 201 ? -6.777 4.897 13.975 1.00 80.62 201 PRO A CA 1
ATOM 1643 C C . PRO A 1 201 ? -7.482 4.865 12.619 1.00 80.62 201 PRO A C 1
ATOM 1645 O O . PRO A 1 201 ? -8.115 3.881 12.235 1.00 80.62 201 PRO A O 1
ATOM 1648 N N . GLU A 1 202 ? -7.388 5.961 11.874 1.00 79.38 202 GLU A N 1
ATOM 1649 C CA . GLU A 1 202 ? -7.880 5.932 10.504 1.00 79.38 202 GLU A CA 1
ATOM 1650 C C . GLU A 1 202 ? -7.086 4.946 9.650 1.00 79.38 202 GLU A C 1
ATOM 1652 O O . GLU A 1 202 ? -5.881 4.750 9.812 1.00 79.38 202 GLU A O 1
ATOM 1657 N N . THR A 1 203 ? -7.801 4.306 8.734 1.00 84.56 203 THR A N 1
ATOM 1658 C CA . THR A 1 203 ? -7.210 3.370 7.792 1.00 84.56 203 THR A CA 1
ATOM 1659 C C . THR A 1 203 ? -6.445 4.123 6.719 1.00 84.56 203 THR A C 1
ATOM 1661 O O . THR A 1 203 ? -6.954 5.109 6.187 1.00 84.56 203 THR A O 1
ATOM 1664 N N . TYR A 1 204 ? -5.291 3.609 6.319 1.00 83.31 204 TYR A N 1
ATOM 1665 C CA . TYR A 1 204 ? -4.522 4.151 5.204 1.00 83.31 204 TYR A CA 1
ATOM 1666 C C . TYR A 1 204 ? -4.269 3.067 4.157 1.00 83.31 204 TYR A C 1
ATOM 1668 O O . TYR A 1 204 ? -4.401 1.874 4.426 1.00 83.31 204 TYR A O 1
ATOM 1676 N N . ARG A 1 205 ? -3.962 3.477 2.925 1.00 84.62 205 ARG A N 1
ATOM 1677 C CA . ARG A 1 205 ? -3.440 2.563 1.903 1.00 84.62 205 ARG A CA 1
ATOM 1678 C C . ARG A 1 205 ? -1.926 2.645 1.919 1.00 84.62 205 ARG A C 1
ATOM 1680 O O . ARG A 1 205 ? -1.385 3.747 1.963 1.00 84.62 205 ARG A O 1
ATOM 1687 N N . GLU A 1 206 ? -1.260 1.497 1.891 1.00 83.31 206 GLU A N 1
ATOM 1688 C CA . GLU A 1 206 ? 0.197 1.477 1.758 1.00 83.31 206 GLU A CA 1
ATOM 1689 C C . GLU A 1 206 ? 0.589 2.014 0.379 1.00 83.31 206 GLU A C 1
ATOM 1691 O O . GLU A 1 206 ? -0.040 1.671 -0.624 1.00 83.31 206 GLU A O 1
ATOM 1696 N N . SER A 1 207 ? 1.601 2.876 0.330 1.00 87.81 207 SER A N 1
ATOM 1697 C CA . SER A 1 207 ? 2.154 3.398 -0.918 1.00 87.81 207 SER A CA 1
ATOM 1698 C C . SER A 1 207 ? 3.162 2.419 -1.518 1.00 87.81 207 SER A C 1
ATOM 1700 O O . SER A 1 207 ? 3.706 1.553 -0.837 1.00 87.81 207 SER A O 1
ATOM 1702 N N . LEU A 1 208 ? 3.408 2.559 -2.819 1.00 90.19 208 LEU A N 1
ATOM 1703 C CA . LEU A 1 208 ? 4.442 1.811 -3.527 1.00 90.19 208 LEU A CA 1
ATOM 1704 C C . LEU A 1 208 ? 5.627 2.725 -3.815 1.00 90.19 208 LEU A C 1
ATOM 1706 O O . LEU A 1 208 ? 5.490 3.693 -4.563 1.00 90.19 208 LEU A O 1
ATOM 1710 N N . THR A 1 209 ? 6.804 2.399 -3.292 1.00 92.00 209 THR A N 1
ATOM 1711 C CA . THR A 1 209 ? 8.046 3.080 -3.664 1.00 92.00 209 THR A CA 1
ATOM 1712 C C . THR A 1 209 ? 8.670 2.407 -4.882 1.00 92.00 209 THR A C 1
ATOM 1714 O O . THR A 1 209 ? 9.096 1.254 -4.823 1.00 92.00 209 THR A O 1
ATOM 1717 N N . VAL A 1 210 ? 8.804 3.137 -5.984 1.00 90.50 210 VAL A N 1
ATOM 1718 C CA . VAL A 1 210 ? 9.498 2.667 -7.187 1.00 90.50 210 VAL A CA 1
ATOM 1719 C C . VAL A 1 210 ? 10.840 3.377 -7.299 1.00 90.50 210 VAL A C 1
ATOM 1721 O O . VAL A 1 210 ? 10.898 4.602 -7.358 1.00 90.50 210 VAL A O 1
ATOM 1724 N N . THR A 1 211 ? 11.932 2.617 -7.317 1.00 91.06 211 THR A N 1
ATOM 1725 C CA . THR A 1 211 ? 13.282 3.123 -7.594 1.00 91.06 211 THR A CA 1
ATOM 1726 C C . THR A 1 211 ? 13.718 2.654 -8.975 1.00 91.06 211 THR A C 1
ATOM 1728 O O . THR A 1 211 ? 13.763 1.456 -9.231 1.00 91.06 211 THR A O 1
ATOM 1731 N N . ILE A 1 212 ? 14.092 3.583 -9.844 1.00 88.50 212 ILE A N 1
ATOM 1732 C CA . ILE A 1 212 ? 14.688 3.299 -11.147 1.00 88.50 212 ILE A CA 1
ATOM 1733 C C . ILE A 1 212 ? 16.152 3.708 -11.097 1.00 88.50 212 ILE A C 1
ATOM 1735 O O . ILE A 1 212 ? 16.481 4.822 -10.678 1.00 88.50 212 ILE A O 1
ATOM 1739 N N . SER A 1 213 ? 17.038 2.806 -11.502 1.00 86.31 213 SER A N 1
ATOM 1740 C CA . SER A 1 213 ? 18.458 3.101 -11.646 1.00 86.31 213 SER A CA 1
ATOM 1741 C C . SER A 1 213 ? 19.006 2.633 -12.983 1.00 86.31 213 SER A C 1
ATOM 1743 O O . SER A 1 213 ? 18.461 1.732 -13.613 1.00 86.31 213 SER A O 1
ATOM 1745 N N . SER A 1 214 ? 20.130 3.220 -13.377 1.00 74.44 214 SER A N 1
ATOM 1746 C CA . SER A 1 214 ? 20.983 2.694 -14.439 1.00 74.44 214 SER A CA 1
ATOM 1747 C C . SER A 1 214 ? 22.386 2.462 -13.883 1.00 74.44 214 SER A C 1
ATOM 1749 O O . SER A 1 214 ? 23.008 3.398 -13.366 1.00 74.44 214 SER A O 1
ATOM 1751 N N . ILE A 1 215 ? 22.900 1.229 -14.001 1.00 63.47 215 ILE A N 1
ATOM 1752 C CA . ILE A 1 215 ? 24.236 0.838 -13.501 1.00 63.47 215 ILE A CA 1
ATOM 1753 C C . ILE A 1 215 ? 25.326 1.774 -14.030 1.00 63.47 215 ILE A C 1
ATOM 1755 O O . ILE A 1 215 ? 26.268 2.108 -13.313 1.00 63.47 215 ILE A O 1
ATOM 1759 N N . GLN A 1 216 ? 25.202 2.214 -15.281 1.00 59.16 216 GLN A N 1
ATOM 1760 C CA . GLN A 1 216 ? 26.281 2.906 -15.981 1.00 59.16 216 GLN A CA 1
ATOM 1761 C C . GLN A 1 216 ? 26.353 4.410 -15.683 1.00 59.16 216 GLN A C 1
ATOM 1763 O O . GLN A 1 216 ? 27.424 4.990 -15.832 1.00 59.16 216 GLN A O 1
ATOM 1768 N N . ASN A 1 217 ? 25.259 5.041 -15.237 1.00 55.19 217 ASN A N 1
ATOM 1769 C CA . ASN A 1 217 ? 25.181 6.506 -15.129 1.00 55.19 217 ASN A CA 1
ATOM 1770 C C . ASN A 1 217 ? 25.065 7.034 -13.692 1.00 55.19 217 ASN A C 1
ATOM 1772 O O . ASN A 1 217 ? 25.036 8.245 -13.505 1.00 55.19 217 ASN A O 1
ATOM 1776 N N . ARG A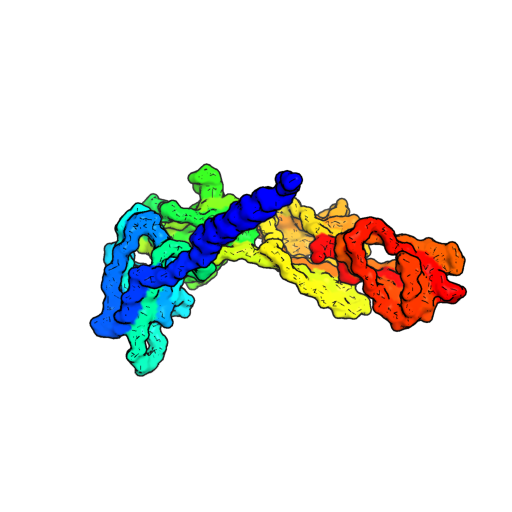 1 218 ? 24.959 6.160 -12.678 1.00 66.62 218 ARG A N 1
ATOM 1777 C CA . ARG A 1 218 ? 24.616 6.536 -11.284 1.00 66.62 218 ARG A CA 1
ATOM 1778 C C . ARG A 1 218 ? 23.313 7.349 -11.158 1.00 66.62 218 ARG A C 1
ATOM 1780 O O . ARG A 1 218 ? 23.012 7.851 -10.077 1.00 66.62 218 ARG A O 1
ATOM 1787 N N . ASP A 1 219 ? 22.527 7.438 -12.230 1.00 70.38 219 ASP A N 1
ATOM 1788 C CA . ASP A 1 219 ? 21.206 8.046 -12.233 1.00 70.38 219 ASP A CA 1
ATOM 1789 C C . ASP A 1 219 ? 20.280 7.162 -11.397 1.00 70.38 219 ASP A C 1
ATOM 1791 O O . ASP A 1 219 ? 20.106 5.973 -11.683 1.00 70.38 219 ASP A O 1
ATOM 1795 N N . ARG A 1 220 ? 19.698 7.748 -10.350 1.00 82.69 220 ARG A N 1
ATOM 1796 C CA . ARG A 1 220 ? 18.704 7.108 -9.493 1.00 82.69 220 ARG A CA 1
ATOM 1797 C C . ARG A 1 220 ? 17.504 8.030 -9.372 1.00 82.69 220 ARG A C 1
ATOM 1799 O O . ARG A 1 220 ? 17.639 9.169 -8.932 1.00 82.69 220 ARG A O 1
ATOM 1806 N N . ARG A 1 221 ? 16.331 7.528 -9.743 1.00 84.81 221 ARG A N 1
ATOM 1807 C CA . ARG A 1 221 ? 15.053 8.231 -9.611 1.00 84.81 221 ARG A CA 1
ATOM 1808 C C . ARG A 1 221 ? 14.153 7.408 -8.700 1.00 84.81 221 ARG A C 1
ATOM 1810 O O . ARG A 1 221 ? 14.022 6.205 -8.897 1.00 84.81 221 ARG A O 1
ATOM 1817 N N . THR A 1 222 ? 13.553 8.045 -7.702 1.00 87.75 222 THR A N 1
ATOM 1818 C CA . THR A 1 222 ? 12.599 7.396 -6.796 1.00 87.75 222 THR A CA 1
ATOM 1819 C C . THR A 1 222 ? 11.263 8.107 -6.907 1.00 87.75 222 THR A C 1
ATOM 1821 O O . THR A 1 222 ? 11.221 9.336 -6.889 1.00 87.75 222 THR A O 1
ATOM 1824 N N . LYS A 1 223 ? 10.181 7.339 -7.011 1.00 86.25 223 LYS A N 1
ATOM 1825 C CA . LYS A 1 223 ? 8.810 7.840 -7.050 1.00 86.25 223 LYS A CA 1
ATOM 1826 C C . LYS A 1 223 ? 7.946 7.064 -6.068 1.00 86.25 223 LYS A C 1
ATOM 1828 O O . LYS A 1 223 ? 8.103 5.854 -5.926 1.00 86.25 223 LYS A O 1
ATOM 1833 N N . GLU A 1 224 ? 7.019 7.756 -5.423 1.00 86.38 224 GLU A N 1
ATOM 1834 C CA . GLU A 1 224 ? 5.965 7.129 -4.631 1.00 86.38 224 GLU A CA 1
ATOM 1835 C C . GLU A 1 224 ? 4.668 7.093 -5.439 1.00 86.38 224 GLU A C 1
ATOM 1837 O O . GLU A 1 224 ? 4.252 8.093 -6.028 1.00 86.38 224 GLU A O 1
ATOM 1842 N N . LEU A 1 225 ? 4.047 5.919 -5.500 1.00 83.69 225 LEU A N 1
ATOM 1843 C CA . LEU A 1 225 ? 2.754 5.690 -6.132 1.00 83.69 225 LEU A CA 1
ATOM 1844 C C . LEU A 1 225 ? 1.698 5.387 -5.062 1.00 83.69 225 LEU A C 1
ATOM 1846 O O . LEU A 1 225 ? 1.998 4.868 -3.988 1.00 83.69 225 LEU A O 1
ATOM 1850 N N . ASN A 1 226 ? 0.438 5.677 -5.389 1.00 66.81 226 ASN A N 1
ATOM 1851 C CA . ASN A 1 226 ? -0.671 5.718 -4.428 1.00 66.81 226 ASN A CA 1
ATOM 1852 C C . ASN A 1 226 ? -1.071 4.361 -3.805 1.00 66.81 226 ASN A C 1
ATOM 1854 O O . ASN A 1 226 ? -1.904 4.361 -2.900 1.00 66.81 226 ASN A O 1
ATOM 1858 N N . ALA A 1 227 ? -0.567 3.220 -4.296 1.00 81.62 227 ALA A N 1
ATOM 1859 C CA . ALA A 1 227 ? -0.932 1.902 -3.766 1.00 81.62 227 ALA A CA 1
ATOM 1860 C C . ALA A 1 227 ? 0.154 0.834 -3.989 1.00 81.62 227 ALA A C 1
ATOM 1862 O O . ALA A 1 227 ? 0.538 0.577 -5.132 1.00 81.62 227 ALA A O 1
ATOM 1863 N N . ALA A 1 228 ? 0.579 0.175 -2.910 1.00 88.56 228 ALA A N 1
ATOM 1864 C CA . ALA A 1 228 ? 1.310 -1.090 -2.932 1.00 88.56 228 ALA A CA 1
ATOM 1865 C C . ALA A 1 228 ? 0.467 -2.213 -3.554 1.00 88.56 228 ALA A C 1
ATOM 1867 O O . ALA A 1 228 ? -0.768 -2.164 -3.583 1.00 88.56 228 ALA A O 1
ATOM 1868 N N . TYR A 1 229 ? 1.136 -3.247 -4.061 1.00 90.06 229 TYR A N 1
ATOM 1869 C CA . TYR A 1 229 ? 0.454 -4.410 -4.612 1.00 90.06 229 TYR A CA 1
ATOM 1870 C C . TYR A 1 229 ? 0.210 -5.441 -3.528 1.00 90.06 229 TYR A C 1
ATOM 1872 O O . TYR A 1 229 ? 1.146 -6.037 -3.018 1.00 90.06 229 TYR A O 1
ATOM 1880 N N . PHE A 1 230 ? -1.054 -5.708 -3.237 1.00 91.25 230 PHE A N 1
ATOM 1881 C CA . PHE A 1 230 ? -1.462 -6.798 -2.361 1.00 91.25 230 PHE A CA 1
ATOM 1882 C C . PHE A 1 230 ? -1.924 -7.935 -3.252 1.00 91.25 230 PHE A C 1
ATOM 1884 O O . PHE A 1 230 ? -2.753 -7.736 -4.141 1.00 91.25 230 PHE A O 1
ATOM 1891 N N . ILE A 1 231 ? -1.351 -9.115 -3.088 1.00 91.31 231 ILE A N 1
ATOM 1892 C CA . ILE A 1 231 ? -1.529 -10.212 -4.031 1.00 91.31 231 ILE A CA 1
ATOM 1893 C C . ILE A 1 231 ? -1.882 -11.462 -3.217 1.00 91.31 231 ILE A C 1
ATOM 1895 O O . ILE A 1 231 ? -0.996 -12.043 -2.593 1.00 91.31 231 ILE A O 1
ATOM 1899 N N . PRO A 1 232 ? -3.171 -11.850 -3.184 1.00 90.94 232 PRO A N 1
ATOM 1900 C CA . PRO A 1 232 ? -3.615 -13.133 -2.660 1.00 90.94 232 PRO A CA 1
ATOM 1901 C C . PRO A 1 232 ? -2.838 -14.309 -3.254 1.00 90.94 232 PRO A C 1
ATOM 1903 O O . PRO A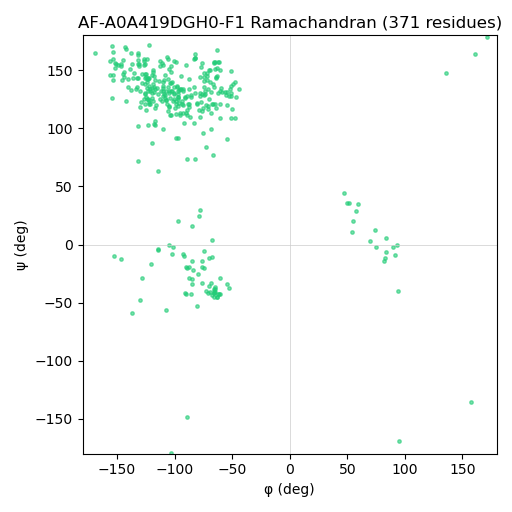 1 232 ? -2.438 -14.277 -4.424 1.00 90.94 232 PRO A O 1
ATOM 1906 N N . ALA A 1 233 ? -2.686 -15.373 -2.471 1.00 92.12 233 ALA A N 1
ATOM 1907 C CA . ALA A 1 233 ? -2.058 -16.613 -2.897 1.00 92.12 233 ALA A CA 1
ATOM 1908 C C . ALA A 1 233 ? -2.659 -17.127 -4.219 1.00 92.12 233 ALA A C 1
ATOM 1910 O O . ALA A 1 233 ? -3.874 -17.218 -4.392 1.00 92.12 233 ALA A O 1
ATOM 1911 N N . GLY A 1 234 ? -1.795 -17.459 -5.178 1.00 91.38 234 GLY A N 1
ATOM 1912 C CA . GLY A 1 234 ? -2.179 -17.948 -6.502 1.00 91.38 234 GLY A CA 1
ATOM 1913 C C . GLY A 1 234 ? -2.567 -16.861 -7.510 1.00 91.38 234 GLY A C 1
ATOM 1914 O O . GLY A 1 234 ? -2.591 -17.157 -8.707 1.00 91.38 234 GLY A O 1
ATOM 1915 N N . GLN A 1 235 ? -2.810 -15.615 -7.083 1.00 93.62 235 GLN A N 1
ATOM 1916 C CA . GLN A 1 235 ? -3.154 -14.527 -7.997 1.00 93.62 235 GLN A CA 1
ATOM 1917 C C . GLN A 1 235 ? -1.922 -14.036 -8.775 1.00 93.62 235 GLN A C 1
ATOM 1919 O O . GLN A 1 235 ? -0.805 -13.969 -8.256 1.00 93.62 235 GLN A O 1
ATOM 1924 N N . VAL A 1 236 ? -2.156 -13.666 -10.037 1.00 93.69 236 VAL A N 1
ATOM 1925 C CA . VAL A 1 236 ? -1.196 -12.987 -10.910 1.00 93.69 236 VAL A CA 1
ATOM 1926 C C . VAL A 1 236 ? -1.652 -11.551 -11.131 1.00 93.69 236 VAL A C 1
ATOM 1928 O O . VAL A 1 236 ? -2.831 -11.303 -11.389 1.00 93.69 236 VAL A O 1
ATOM 1931 N N . ILE A 1 237 ? -0.714 -10.613 -11.068 1.00 92.44 237 ILE A N 1
ATOM 1932 C CA . ILE A 1 237 ? -0.920 -9.230 -11.490 1.00 92.44 237 ILE A CA 1
ATOM 1933 C C . ILE A 1 237 ? 0.048 -8.881 -12.616 1.00 92.44 237 ILE A C 1
ATOM 1935 O O . ILE A 1 237 ? 1.185 -9.347 -12.636 1.00 92.44 237 ILE A O 1
ATOM 1939 N N . THR A 1 238 ? -0.401 -8.037 -13.542 1.00 93.06 238 THR A N 1
ATOM 1940 C CA . THR A 1 238 ? 0.472 -7.377 -14.519 1.00 93.06 238 THR A CA 1
ATOM 1941 C C . THR A 1 238 ? 0.632 -5.928 -14.089 1.00 93.06 238 THR A C 1
ATOM 1943 O O . THR A 1 238 ? -0.353 -5.200 -13.967 1.00 93.06 238 THR A O 1
ATOM 1946 N N . THR A 1 239 ? 1.864 -5.530 -13.799 1.00 91.75 239 THR A N 1
ATOM 1947 C CA . THR A 1 239 ? 2.204 -4.156 -13.421 1.00 91.75 239 THR A CA 1
ATOM 1948 C C . THR A 1 239 ? 2.367 -3.294 -14.682 1.00 91.75 239 THR A C 1
ATOM 1950 O O . THR A 1 239 ? 2.590 -3.831 -15.768 1.00 91.75 239 THR A O 1
ATOM 1953 N N . PRO A 1 240 ? 2.288 -1.956 -14.583 1.00 90.00 240 PRO A N 1
ATOM 1954 C CA . PRO A 1 240 ? 2.534 -1.082 -15.729 1.00 90.00 240 PRO A CA 1
ATOM 1955 C C . PRO A 1 240 ? 4.026 -0.971 -16.091 1.00 90.00 240 PRO A C 1
ATOM 1957 O O . PRO A 1 240 ? 4.355 -0.339 -17.091 1.00 90.00 240 PRO A O 1
ATOM 1960 N N . PHE A 1 241 ? 4.927 -1.557 -15.296 1.00 91.25 241 PHE A N 1
ATOM 1961 C CA . PHE A 1 241 ? 6.372 -1.408 -15.443 1.00 91.25 241 PHE A CA 1
ATOM 1962 C C . PHE A 1 241 ? 6.895 -2.238 -16.611 1.00 91.25 241 PHE A C 1
ATOM 1964 O O . PHE A 1 241 ? 6.835 -3.468 -16.582 1.00 91.25 241 PHE A O 1
ATOM 1971 N N . TRP A 1 242 ? 7.410 -1.568 -17.641 1.00 92.19 242 TRP A N 1
ATOM 1972 C CA . TRP A 1 242 ? 8.038 -2.243 -18.772 1.00 92.19 242 TRP A CA 1
ATOM 1973 C C . TRP A 1 242 ? 9.523 -2.502 -18.523 1.00 92.19 242 TRP A C 1
ATOM 1975 O O . TRP A 1 242 ? 10.262 -1.600 -18.116 1.00 92.19 242 TRP A O 1
ATOM 1985 N N . LEU A 1 243 ? 9.951 -3.723 -18.834 1.00 92.12 243 LEU A N 1
ATOM 1986 C CA . LEU A 1 243 ? 11.321 -4.202 -18.702 1.00 92.12 243 LEU A CA 1
ATOM 1987 C C . LEU A 1 243 ? 11.885 -4.581 -20.072 1.00 92.12 243 LEU A C 1
ATOM 1989 O O . LEU A 1 243 ? 11.168 -5.110 -20.926 1.00 92.12 243 LEU A O 1
ATOM 1993 N N . ASP A 1 244 ? 13.176 -4.338 -20.264 1.00 91.50 244 ASP A N 1
ATOM 1994 C CA . ASP A 1 244 ? 13.959 -4.851 -21.381 1.00 91.50 244 ASP A CA 1
ATOM 1995 C C . ASP A 1 244 ? 14.763 -6.091 -20.964 1.00 91.50 244 ASP A C 1
ATOM 1997 O O . ASP A 1 244 ? 15.071 -6.294 -19.789 1.00 91.50 244 ASP A O 1
ATOM 2001 N N . VAL A 1 245 ? 15.133 -6.930 -21.937 1.00 90.38 245 VAL A N 1
ATOM 2002 C CA . VAL A 1 245 ? 16.005 -8.092 -21.693 1.00 90.38 245 VAL A CA 1
ATOM 2003 C C . VAL A 1 245 ? 17.289 -7.662 -20.977 1.00 90.38 245 VAL A C 1
ATOM 2005 O O . VAL A 1 245 ? 18.009 -6.785 -21.460 1.00 90.38 245 VAL A O 1
ATOM 2008 N N . GLY A 1 246 ? 17.597 -8.324 -19.860 1.00 89.25 246 GLY A N 1
ATOM 2009 C CA . GLY A 1 246 ? 18.776 -8.067 -19.032 1.00 89.25 246 GLY A CA 1
ATOM 2010 C C . GLY A 1 246 ? 18.579 -7.024 -17.927 1.00 89.25 246 GLY A C 1
ATOM 2011 O O . GLY A 1 246 ? 19.509 -6.809 -17.145 1.00 89.25 246 GLY A O 1
ATOM 2012 N N . ASP A 1 247 ? 17.403 -6.399 -17.826 1.00 91.31 247 ASP A N 1
ATOM 2013 C CA . ASP A 1 247 ? 17.070 -5.534 -16.693 1.00 91.31 247 ASP A CA 1
ATOM 2014 C C . ASP A 1 247 ? 16.963 -6.356 -15.403 1.00 91.31 247 ASP A C 1
ATOM 2016 O O . ASP A 1 247 ? 16.392 -7.449 -15.391 1.00 91.31 247 ASP A O 1
ATOM 2020 N N . GLU A 1 248 ? 17.510 -5.828 -14.307 1.00 91.94 248 GLU A N 1
ATOM 2021 C CA . GLU A 1 248 ? 17.407 -6.445 -12.980 1.00 91.94 248 GLU A CA 1
ATOM 2022 C C . GLU A 1 248 ? 16.249 -5.808 -12.210 1.00 91.94 248 GLU A C 1
ATOM 2024 O O . GLU A 1 248 ? 16.156 -4.583 -12.125 1.00 91.94 248 GLU A O 1
ATOM 2029 N N . VAL A 1 249 ? 15.403 -6.622 -11.584 1.00 91.56 249 VAL A N 1
ATOM 2030 C CA . VAL A 1 249 ? 14.308 -6.142 -10.736 1.00 91.56 249 VAL A CA 1
ATOM 2031 C C . VAL A 1 249 ? 14.411 -6.727 -9.342 1.00 91.56 249 VAL A C 1
ATOM 2033 O O . VAL A 1 249 ? 14.542 -7.939 -9.175 1.00 91.56 249 VAL A O 1
ATOM 2036 N N . ARG A 1 250 ? 14.287 -5.869 -8.329 1.00 91.75 250 ARG A N 1
ATOM 2037 C CA . ARG A 1 250 ? 14.190 -6.234 -6.912 1.00 91.75 250 ARG A CA 1
ATOM 2038 C C . ARG A 1 250 ? 12.826 -5.838 -6.381 1.00 91.75 250 ARG A C 1
ATOM 2040 O O . ARG A 1 250 ? 12.369 -4.725 -6.623 1.00 91.75 250 ARG A O 1
ATOM 2047 N N . LEU A 1 251 ? 12.198 -6.731 -5.632 1.00 90.31 251 LEU A N 1
ATOM 2048 C CA . LEU A 1 251 ? 10.893 -6.511 -5.016 1.00 90.31 251 LEU A CA 1
ATOM 2049 C C . LEU A 1 251 ? 11.013 -6.746 -3.509 1.00 90.31 251 LEU A C 1
ATOM 2051 O O . LEU A 1 251 ? 11.687 -7.689 -3.088 1.00 90.31 251 LEU A O 1
ATOM 2055 N N . SER A 1 252 ? 10.365 -5.914 -2.697 1.00 86.25 252 SER A N 1
ATOM 2056 C CA . SER A 1 252 ? 10.241 -6.133 -1.250 1.00 86.25 252 SER A CA 1
ATOM 2057 C C . SER A 1 252 ? 9.096 -7.098 -0.951 1.00 86.25 252 SER A C 1
ATOM 2059 O O . SER A 1 252 ? 8.030 -6.714 -0.488 1.00 86.25 252 SER A O 1
ATOM 2061 N N . ALA A 1 253 ? 9.304 -8.378 -1.241 1.00 78.81 253 ALA A N 1
ATOM 2062 C CA . ALA A 1 253 ? 8.342 -9.408 -0.880 1.00 78.81 253 ALA A CA 1
ATOM 2063 C C . ALA A 1 253 ? 9.021 -10.755 -0.652 1.00 78.81 253 ALA A C 1
ATOM 2065 O O . ALA A 1 253 ? 10.087 -11.054 -1.197 1.00 78.81 253 ALA A O 1
ATOM 2066 N N . HIS A 1 254 ? 8.351 -11.584 0.138 1.00 75.12 254 HIS A N 1
ATOM 2067 C CA . HIS A 1 254 ? 8.659 -12.997 0.283 1.00 75.12 254 HIS A CA 1
ATOM 2068 C C . HIS A 1 254 ? 7.637 -13.812 -0.512 1.00 75.12 254 HIS A C 1
ATOM 2070 O O . HIS A 1 254 ? 6.521 -13.358 -0.727 1.00 75.12 254 HIS A O 1
ATOM 2076 N N . TYR A 1 255 ? 8.017 -15.011 -0.955 1.00 85.12 255 TYR A N 1
ATOM 2077 C CA . TYR A 1 255 ? 7.093 -15.969 -1.581 1.00 85.12 255 TYR A CA 1
ATOM 2078 C C . TYR A 1 255 ? 6.376 -15.471 -2.846 1.00 85.12 255 TYR A C 1
ATOM 2080 O O . TYR A 1 255 ? 5.247 -15.874 -3.125 1.00 85.12 255 TYR A O 1
ATOM 2088 N N . ILE A 1 256 ? 7.045 -14.654 -3.659 1.00 90.06 256 ILE A N 1
ATOM 2089 C CA . ILE A 1 256 ? 6.542 -14.247 -4.974 1.00 90.06 256 ILE A CA 1
ATOM 2090 C C . ILE A 1 256 ? 7.399 -14.817 -6.108 1.00 90.06 256 ILE A C 1
ATOM 2092 O O . ILE A 1 256 ? 8.570 -15.172 -5.944 1.00 90.06 256 ILE A O 1
ATOM 2096 N N . MET A 1 257 ? 6.794 -14.891 -7.284 1.00 92.19 257 MET A N 1
ATOM 2097 C CA . MET A 1 257 ? 7.452 -15.159 -8.552 1.00 92.19 257 MET A CA 1
ATOM 2098 C C . MET A 1 257 ? 7.244 -13.961 -9.474 1.00 92.19 257 MET A C 1
ATOM 2100 O O . MET A 1 257 ? 6.214 -13.292 -9.387 1.00 92.19 257 MET A O 1
ATOM 2104 N N . ALA A 1 258 ? 8.190 -13.714 -10.372 1.00 92.81 258 ALA A N 1
ATOM 2105 C CA . ALA A 1 258 ? 8.046 -12.699 -11.403 1.00 92.81 258 ALA A CA 1
ATOM 2106 C C . ALA A 1 258 ? 8.412 -13.229 -12.785 1.00 92.81 258 ALA A C 1
ATOM 2108 O O . ALA A 1 258 ? 9.166 -14.194 -12.921 1.00 92.81 258 ALA A O 1
ATOM 2109 N N . ALA A 1 259 ? 7.847 -12.581 -13.793 1.00 92.69 259 ALA A N 1
ATOM 2110 C CA . ALA A 1 259 ? 8.124 -12.806 -15.203 1.00 92.69 259 ALA A CA 1
ATOM 2111 C C . ALA A 1 259 ? 7.810 -11.520 -15.982 1.00 92.69 259 ALA A C 1
ATOM 2113 O O . ALA A 1 259 ? 7.228 -10.586 -15.437 1.00 92.69 259 ALA A O 1
ATOM 2114 N N . THR A 1 260 ? 8.170 -11.469 -17.258 1.00 87.94 260 THR A N 1
ATOM 2115 C CA . THR A 1 260 ? 7.660 -10.467 -18.211 1.00 87.94 260 THR A CA 1
ATOM 2116 C C . THR A 1 260 ? 6.685 -11.117 -19.187 1.00 87.94 260 THR A C 1
ATOM 2118 O O . THR A 1 260 ? 5.523 -10.732 -19.279 1.00 87.94 260 THR A O 1
ATOM 2121 N N . SER A 1 261 ? 7.156 -12.153 -19.880 1.00 78.81 261 SER A N 1
ATOM 2122 C CA . SER A 1 261 ? 6.350 -13.035 -20.738 1.00 78.81 261 SER A CA 1
ATOM 2123 C C . SER A 1 261 ? 6.842 -14.490 -20.760 1.00 78.81 261 SER A C 1
ATOM 2125 O O . SER A 1 261 ? 6.137 -15.370 -21.250 1.00 78.81 261 SER A O 1
ATOM 2127 N N . GLY A 1 262 ? 8.049 -14.732 -20.234 1.00 72.25 262 GLY A N 1
ATOM 2128 C CA . GLY A 1 262 ? 8.709 -16.031 -20.185 1.00 72.25 262 GLY A CA 1
ATOM 2129 C C . GLY A 1 262 ? 8.384 -16.856 -18.938 1.00 72.25 262 GLY A C 1
ATOM 2130 O O . GLY A 1 262 ? 7.288 -16.807 -18.377 1.00 72.25 262 GLY A O 1
ATOM 2131 N N . ALA A 1 263 ? 9.356 -17.660 -18.512 1.00 85.19 263 ALA A N 1
ATOM 2132 C CA . ALA A 1 263 ? 9.184 -18.569 -17.388 1.00 85.19 263 ALA A CA 1
ATOM 2133 C C . ALA A 1 263 ? 9.125 -17.815 -16.050 1.00 85.19 263 ALA A C 1
ATOM 2135 O O . ALA A 1 263 ? 9.837 -16.838 -15.824 1.00 85.19 263 ALA A O 1
ATOM 2136 N N . TRP A 1 264 ? 8.307 -18.315 -15.123 1.00 90.81 264 TRP A N 1
ATOM 2137 C CA . TRP A 1 264 ? 8.224 -17.761 -13.775 1.00 90.81 264 TRP A CA 1
ATOM 2138 C C . TRP A 1 264 ? 9.522 -17.987 -13.000 1.00 90.81 264 TRP A C 1
ATOM 2140 O O . TRP A 1 264 ? 9.902 -19.126 -12.722 1.00 90.81 264 TRP A O 1
ATOM 2150 N N . GLN A 1 265 ? 10.150 -16.901 -12.566 1.00 88.81 265 GLN A N 1
ATOM 2151 C CA . GLN A 1 265 ? 11.341 -16.937 -11.727 1.00 88.81 265 GLN A CA 1
ATOM 2152 C C . GLN A 1 265 ? 10.951 -16.670 -10.272 1.00 88.81 265 GLN A C 1
ATOM 2154 O O . GLN A 1 265 ? 10.244 -15.707 -9.971 1.00 88.81 265 GLN A O 1
ATOM 2159 N N . LYS A 1 266 ? 11.390 -17.529 -9.346 1.00 84.62 266 LYS A N 1
ATOM 2160 C CA . LYS A 1 266 ? 11.155 -17.317 -7.911 1.00 84.62 266 LYS A CA 1
ATOM 2161 C C . LYS A 1 266 ? 12.053 -16.195 -7.400 1.00 84.62 266 LYS A C 1
ATOM 2163 O O . LYS A 1 266 ? 13.268 -16.266 -7.564 1.00 84.62 266 LYS A O 1
ATOM 2168 N N . ILE A 1 267 ? 11.475 -15.218 -6.707 1.00 78.94 267 ILE A N 1
ATOM 2169 C CA . ILE A 1 267 ? 12.241 -14.142 -6.075 1.00 78.94 267 ILE A CA 1
ATOM 2170 C C . ILE A 1 267 ? 12.404 -14.488 -4.598 1.00 78.94 267 ILE A C 1
ATOM 2172 O O . ILE A 1 267 ? 11.572 -14.150 -3.758 1.00 78.94 267 ILE A O 1
ATOM 2176 N N . TYR A 1 268 ? 13.500 -15.171 -4.265 1.00 62.94 268 TYR A N 1
ATOM 2177 C CA . TYR A 1 268 ? 13.921 -15.342 -2.874 1.00 62.94 268 TYR A CA 1
ATOM 2178 C C . TYR A 1 268 ? 14.828 -14.180 -2.465 1.00 62.94 268 TYR A C 1
ATOM 2180 O O . TYR A 1 268 ? 16.043 -14.305 -2.344 1.00 62.94 268 TYR A O 1
ATOM 2188 N N . GLY A 1 269 ? 14.210 -13.015 -2.278 1.00 57.97 269 GLY A N 1
ATOM 2189 C CA . GLY A 1 269 ? 14.784 -11.930 -1.491 1.00 57.97 269 GLY A CA 1
ATOM 2190 C C . GLY A 1 269 ? 15.928 -11.118 -2.095 1.00 57.97 269 GLY A C 1
ATOM 2191 O O . GLY A 1 269 ? 16.514 -10.364 -1.321 1.00 57.97 269 GLY A O 1
ATOM 2192 N N . ARG A 1 270 ? 16.271 -11.198 -3.397 1.00 69.38 270 ARG A N 1
ATOM 2193 C CA . ARG A 1 270 ? 17.247 -10.242 -3.982 1.00 69.38 270 ARG A CA 1
ATOM 2194 C C . ARG A 1 270 ? 16.906 -9.686 -5.361 1.00 69.38 270 ARG A C 1
ATOM 2196 O O . ARG A 1 270 ? 16.772 -8.472 -5.459 1.00 69.38 270 ARG A O 1
ATOM 2203 N N . SER A 1 271 ? 16.737 -10.496 -6.397 1.00 86.06 271 SER A N 1
ATOM 2204 C CA . SER A 1 271 ? 16.382 -9.970 -7.721 1.00 86.06 271 SER A CA 1
ATOM 2205 C C . SER A 1 271 ? 15.975 -11.063 -8.700 1.00 86.06 271 SER A C 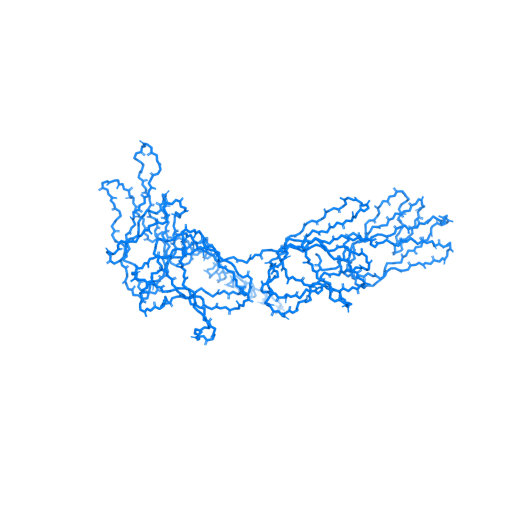1
ATOM 2207 O O . SER A 1 271 ? 16.233 -12.239 -8.455 1.00 86.06 271 SER A O 1
ATOM 2209 N N . PHE A 1 272 ? 15.352 -10.668 -9.807 1.00 90.19 272 PHE A N 1
ATOM 2210 C CA . PHE A 1 272 ? 15.295 -11.469 -11.029 1.00 90.19 272 PHE A CA 1
ATOM 2211 C C . PHE A 1 272 ? 15.781 -10.633 -12.217 1.00 90.19 272 PHE A C 1
ATOM 2213 O O . PHE A 1 272 ? 15.747 -9.401 -12.159 1.00 90.19 272 PHE A O 1
ATOM 2220 N N . TYR A 1 273 ? 16.224 -11.305 -13.279 1.00 90.94 273 TYR A N 1
ATOM 2221 C CA . TYR A 1 273 ? 16.605 -10.659 -14.534 1.00 90.94 273 TYR A CA 1
ATOM 2222 C C . TYR A 1 273 ? 15.551 -10.944 -15.599 1.00 90.94 273 TYR A C 1
ATOM 2224 O O . TYR A 1 273 ? 15.146 -12.096 -15.787 1.00 90.94 273 TYR A O 1
ATOM 2232 N N . ALA A 1 274 ? 15.113 -9.900 -16.299 1.00 91.44 274 ALA A N 1
ATOM 2233 C CA . ALA A 1 274 ? 14.170 -10.036 -17.397 1.00 91.44 274 ALA A CA 1
ATOM 2234 C C . ALA A 1 274 ? 14.807 -10.832 -18.550 1.00 91.44 274 ALA A C 1
ATOM 2236 O O . ALA A 1 274 ? 15.833 -10.437 -19.105 1.00 91.44 274 ALA A O 1
ATOM 2237 N N . ASP A 1 275 ? 14.191 -11.956 -18.912 1.00 89.62 275 ASP A N 1
ATOM 2238 C CA . ASP A 1 275 ? 14.614 -12.834 -20.014 1.00 89.62 275 ASP A CA 1
ATOM 2239 C C . ASP A 1 275 ? 14.026 -12.411 -21.372 1.00 89.62 275 ASP A C 1
ATOM 2241 O O . ASP A 1 275 ? 14.536 -12.766 -22.432 1.00 89.62 275 ASP A O 1
ATOM 2245 N N . SER A 1 276 ? 12.958 -11.620 -21.331 1.00 91.31 276 SER A N 1
ATOM 2246 C CA . SER A 1 276 ? 12.180 -11.135 -22.464 1.00 91.31 276 SER A CA 1
ATOM 2247 C C . SER A 1 276 ? 11.692 -9.716 -22.169 1.00 91.31 276 SER A C 1
ATOM 2249 O O . SER A 1 276 ? 11.412 -9.380 -21.014 1.00 91.31 276 SER A O 1
ATOM 2251 N N . SER A 1 277 ? 11.588 -8.871 -23.197 1.00 90.38 277 SER A N 1
ATOM 2252 C CA . SER A 1 277 ? 10.999 -7.537 -23.038 1.00 90.38 277 SER A CA 1
ATOM 2253 C C . SER A 1 277 ? 9.490 -7.651 -22.810 1.00 90.38 277 SER A C 1
ATOM 2255 O O . SER A 1 277 ? 8.809 -8.377 -23.532 1.00 90.38 277 SER A O 1
ATOM 2257 N N . GLY A 1 278 ? 8.953 -6.930 -21.828 1.00 92.12 278 GLY A N 1
ATOM 2258 C CA . GLY A 1 278 ? 7.537 -7.030 -21.481 1.00 92.12 278 GLY A CA 1
ATOM 2259 C C . GLY A 1 278 ? 7.163 -6.287 -20.204 1.00 92.12 278 GLY A C 1
ATOM 2260 O O . GLY A 1 278 ? 8.013 -5.708 -19.530 1.00 92.12 278 GLY A O 1
ATOM 2261 N N . TYR A 1 279 ? 5.876 -6.315 -19.863 1.00 93.81 279 TYR A N 1
ATOM 2262 C CA . TYR A 1 279 ? 5.399 -5.798 -18.581 1.00 93.81 279 TYR A CA 1
ATOM 2263 C C . TYR A 1 279 ? 5.756 -6.760 -17.453 1.00 93.81 279 TYR A C 1
ATOM 2265 O O . TYR A 1 279 ? 5.530 -7.960 -17.581 1.00 93.81 279 TYR A O 1
ATOM 2273 N N . LEU A 1 280 ? 6.259 -6.241 -16.334 1.00 93.19 280 LEU A N 1
ATOM 2274 C CA . LEU A 1 280 ? 6.507 -7.039 -15.141 1.00 93.19 280 LEU A CA 1
ATOM 2275 C C . LEU A 1 280 ? 5.195 -7.654 -14.642 1.00 93.19 280 LEU A C 1
ATOM 2277 O O . LEU A 1 280 ? 4.257 -6.947 -14.264 1.00 93.19 280 LEU A O 1
ATOM 2281 N N . GLN A 1 281 ? 5.167 -8.976 -14.585 1.00 94.81 281 GLN A N 1
ATOM 2282 C CA . GLN A 1 281 ? 4.126 -9.783 -13.979 1.00 94.81 281 GLN A CA 1
ATOM 2283 C C . GLN A 1 281 ? 4.612 -10.321 -12.639 1.00 94.81 281 GLN A C 1
ATOM 2285 O O . GLN A 1 281 ? 5.755 -10.759 -12.514 1.00 94.81 281 GLN A O 1
ATOM 2290 N N . ILE A 1 282 ? 3.735 -10.308 -11.639 1.00 93.62 282 ILE A N 1
ATOM 2291 C CA . ILE A 1 282 ? 4.029 -10.800 -10.292 1.00 93.62 282 ILE A CA 1
ATOM 2292 C C . ILE A 1 282 ? 2.963 -11.824 -9.921 1.00 93.62 282 ILE A C 1
ATOM 2294 O O . ILE A 1 282 ? 1.767 -11.557 -10.037 1.00 93.62 282 ILE A O 1
ATOM 2298 N N . LYS A 1 283 ? 3.400 -12.994 -9.459 1.00 93.56 283 LYS A N 1
ATOM 2299 C CA . LYS A 1 283 ? 2.546 -14.065 -8.950 1.00 93.56 283 LYS A CA 1
ATOM 2300 C C . LYS A 1 283 ? 2.876 -14.331 -7.494 1.00 93.56 283 LYS A C 1
ATOM 2302 O O . LYS A 1 283 ? 4.041 -14.526 -7.158 1.00 93.56 283 LYS A O 1
ATOM 2307 N N . ALA A 1 284 ? 1.863 -14.403 -6.645 1.00 91.81 284 ALA A N 1
ATOM 2308 C CA . ALA A 1 284 ? 2.065 -14.725 -5.240 1.00 91.81 284 ALA A CA 1
ATOM 2309 C C . ALA A 1 284 ? 1.892 -16.227 -4.981 1.00 91.81 284 ALA A C 1
ATOM 2311 O O . ALA A 1 284 ? 0.950 -16.851 -5.471 1.00 91.81 284 ALA A O 1
ATOM 2312 N N . VAL A 1 285 ? 2.819 -16.827 -4.232 1.00 90.56 285 VAL A N 1
ATOM 2313 C CA . VAL A 1 285 ? 2.720 -18.224 -3.769 1.00 90.56 285 VAL A CA 1
ATOM 2314 C C . VAL A 1 285 ? 1.903 -18.298 -2.475 1.00 90.56 285 VAL A C 1
ATOM 2316 O O . VAL A 1 285 ? 1.164 -19.254 -2.268 1.00 90.56 285 VAL A O 1
ATOM 2319 N N . GLN A 1 286 ? 2.008 -17.268 -1.637 1.00 90.44 286 GLN A N 1
ATOM 2320 C CA . GLN A 1 286 ? 1.193 -17.015 -0.445 1.00 90.44 286 GLN A CA 1
ATOM 2321 C C . GLN A 1 286 ? 0.712 -15.565 -0.483 1.00 90.44 286 GLN A C 1
ATOM 2323 O O . GLN A 1 286 ? 1.282 -14.779 -1.237 1.00 90.44 286 GLN A O 1
ATOM 2328 N N . ASP A 1 287 ? -0.277 -15.194 0.328 1.00 89.56 287 ASP A N 1
ATOM 2329 C CA . ASP A 1 287 ? -0.699 -13.795 0.470 1.00 89.56 287 ASP A CA 1
ATOM 2330 C C . ASP A 1 287 ? 0.524 -12.902 0.725 1.00 89.56 287 ASP A C 1
ATOM 2332 O O . ASP A 1 287 ? 1.258 -13.094 1.695 1.00 89.56 287 ASP A O 1
ATOM 2336 N N . SER A 1 288 ? 0.798 -11.991 -0.211 1.00 90.12 288 SER A N 1
ATOM 2337 C CA . SER A 1 288 ? 2.032 -11.201 -0.232 1.00 90.12 288 SER A CA 1
ATOM 2338 C C . SER A 1 288 ? 1.769 -9.760 -0.643 1.00 90.12 288 SER A C 1
ATOM 2340 O O . SER A 1 288 ? 0.973 -9.497 -1.549 1.00 90.12 288 SER A O 1
ATOM 2342 N N . SER A 1 289 ? 2.479 -8.822 -0.025 1.00 89.81 289 SER A N 1
ATOM 2343 C CA . SER A 1 289 ? 2.483 -7.415 -0.418 1.00 89.81 289 SER A CA 1
ATOM 2344 C C . SER A 1 289 ? 3.814 -7.024 -1.056 1.00 89.81 289 SER A C 1
ATOM 2346 O O . SER A 1 289 ? 4.869 -7.455 -0.602 1.00 89.81 289 SER A O 1
ATOM 2348 N N . VAL A 1 290 ? 3.761 -6.188 -2.091 1.00 90.31 290 VAL A N 1
ATOM 2349 C CA . VAL A 1 290 ? 4.916 -5.533 -2.713 1.00 90.31 290 VAL A CA 1
ATOM 2350 C C . VAL A 1 290 ? 4.733 -4.030 -2.546 1.00 90.31 290 VAL A C 1
ATOM 2352 O O . VAL A 1 290 ? 3.928 -3.414 -3.246 1.00 90.31 290 VAL A O 1
ATOM 2355 N N . ASP A 1 291 ? 5.482 -3.452 -1.613 1.00 90.50 291 ASP A N 1
ATOM 2356 C CA . ASP A 1 291 ? 5.494 -2.019 -1.292 1.00 90.50 291 ASP A CA 1
ATOM 2357 C C . ASP A 1 291 ? 6.717 -1.291 -1.875 1.00 90.50 291 ASP A C 1
ATOM 2359 O O . ASP A 1 291 ? 6.776 -0.062 -1.874 1.00 90.50 291 ASP A O 1
ATOM 2363 N N . ARG A 1 292 ? 7.690 -2.026 -2.432 1.00 91.69 292 ARG A N 1
ATOM 2364 C CA . ARG A 1 292 ? 8.856 -1.472 -3.130 1.00 91.69 292 ARG A CA 1
ATOM 2365 C C . ARG A 1 292 ? 9.223 -2.285 -4.360 1.00 91.69 292 ARG A C 1
ATOM 2367 O O . ARG A 1 292 ? 9.342 -3.510 -4.312 1.00 91.69 292 ARG A O 1
ATOM 2374 N N . VAL A 1 293 ? 9.493 -1.567 -5.444 1.00 91.88 293 VAL A N 1
ATOM 2375 C CA . VAL A 1 293 ? 10.045 -2.106 -6.689 1.00 91.88 293 VAL A CA 1
ATOM 2376 C C . VAL A 1 293 ? 11.309 -1.327 -7.033 1.00 91.88 293 VAL A C 1
ATOM 2378 O O . VAL A 1 293 ? 11.285 -0.103 -7.107 1.00 91.88 293 VAL A O 1
ATOM 2381 N N . HIS A 1 294 ? 12.423 -2.015 -7.256 1.00 92.44 294 HIS A N 1
ATOM 2382 C CA . HIS A 1 294 ? 13.654 -1.421 -7.772 1.00 92.44 294 HIS A CA 1
ATOM 2383 C C . HIS A 1 294 ? 13.970 -2.041 -9.125 1.00 92.44 294 HIS A C 1
ATOM 2385 O O . HIS A 1 294 ? 14.202 -3.241 -9.194 1.00 92.44 294 HIS A O 1
ATOM 2391 N N . ILE A 1 295 ? 13.983 -1.238 -10.185 1.00 91.94 295 ILE A N 1
ATOM 2392 C CA . ILE A 1 295 ? 14.335 -1.673 -11.538 1.00 91.94 295 ILE A CA 1
ATOM 2393 C C . ILE A 1 295 ? 15.652 -1.027 -11.932 1.00 91.94 295 ILE A C 1
ATOM 2395 O O . ILE A 1 295 ? 15.859 0.175 -11.759 1.00 91.94 295 ILE A O 1
ATOM 2399 N N . ASN A 1 296 ? 16.550 -1.848 -12.448 1.00 90.94 296 ASN A N 1
ATOM 2400 C CA . ASN A 1 296 ? 17.861 -1.447 -12.892 1.00 90.94 296 ASN A CA 1
ATOM 2401 C C . ASN A 1 296 ? 17.967 -1.698 -14.395 1.00 90.94 296 ASN A C 1
ATOM 2403 O O . ASN A 1 296 ? 18.106 -2.845 -14.829 1.00 90.94 296 ASN A O 1
ATOM 2407 N N . HIS A 1 297 ? 17.862 -0.622 -15.173 1.00 89.88 297 HIS A N 1
ATOM 2408 C CA . HIS A 1 297 ? 17.892 -0.702 -16.624 1.00 89.88 297 HIS A CA 1
ATOM 2409 C C . HIS A 1 297 ? 19.322 -0.885 -17.132 1.00 89.88 297 HIS A C 1
ATOM 2411 O O . HIS A 1 297 ? 20.218 -0.090 -16.823 1.00 89.88 297 HIS A O 1
ATOM 2417 N N . ASN A 1 298 ? 19.510 -1.912 -17.961 1.00 83.75 298 ASN A N 1
ATOM 2418 C CA . ASN A 1 298 ? 20.803 -2.268 -18.552 1.00 83.75 298 ASN A CA 1
ATOM 2419 C C . ASN A 1 298 ? 20.834 -2.104 -20.076 1.00 83.75 298 ASN A C 1
ATOM 2421 O O . ASN A 1 298 ? 21.886 -2.280 -20.698 1.00 83.75 298 ASN A O 1
ATOM 2425 N N . LYS A 1 299 ? 19.698 -1.768 -20.699 1.00 88.31 299 LYS A N 1
ATOM 2426 C CA . LYS A 1 299 ? 19.607 -1.658 -22.154 1.00 88.31 299 LYS A CA 1
ATOM 2427 C C . LYS A 1 299 ? 20.367 -0.439 -22.687 1.00 88.31 299 LYS A C 1
ATOM 2429 O O . LYS A 1 299 ? 20.007 0.712 -22.431 1.00 88.31 299 LYS A O 1
ATOM 2434 N N . THR A 1 300 ? 21.361 -0.733 -23.524 1.00 89.81 300 THR A N 1
ATOM 2435 C CA . THR A 1 300 ? 22.125 0.238 -24.313 1.00 89.81 300 THR A CA 1
ATOM 2436 C C . THR A 1 300 ? 22.178 -0.218 -25.768 1.00 89.81 300 THR A C 1
ATOM 2438 O O . THR A 1 300 ? 22.508 -1.368 -26.058 1.00 89.81 300 THR A O 1
ATOM 2441 N N . TRP A 1 301 ? 21.883 0.690 -26.691 1.00 92.19 301 TRP A N 1
ATOM 2442 C CA . TRP A 1 301 ? 22.136 0.535 -28.118 1.00 92.19 301 TRP A CA 1
ATOM 2443 C C . TRP A 1 301 ? 23.430 1.257 -28.484 1.00 92.19 301 TRP A C 1
ATOM 2445 O O . TRP A 1 301 ? 23.657 2.389 -28.062 1.00 92.19 301 TRP A O 1
ATOM 2455 N N . LYS A 1 302 ? 24.271 0.608 -29.290 1.00 93.62 302 LYS A N 1
ATOM 2456 C CA . LYS A 1 302 ? 25.446 1.224 -29.913 1.00 93.62 302 LYS A CA 1
ATOM 2457 C C . LYS A 1 302 ? 25.173 1.345 -31.401 1.00 93.62 302 LYS A C 1
ATOM 2459 O O . LYS A 1 302 ? 25.252 0.356 -32.124 1.00 93.62 302 LYS A O 1
ATOM 2464 N N . LEU A 1 303 ? 24.785 2.536 -31.830 1.00 93.38 303 LEU A N 1
ATOM 2465 C CA . LEU A 1 303 ? 24.397 2.800 -33.205 1.00 93.38 303 LEU A CA 1
ATOM 2466 C C . LEU A 1 303 ? 25.640 3.207 -33.995 1.00 93.38 303 LEU A C 1
ATOM 2468 O O . LEU A 1 303 ? 26.217 4.268 -33.754 1.00 93.38 303 LEU A O 1
ATOM 2472 N N . ASN A 1 304 ? 26.060 2.348 -34.920 1.00 91.06 304 ASN A N 1
ATOM 2473 C CA . ASN A 1 304 ? 27.091 2.668 -35.899 1.00 91.06 304 ASN A CA 1
ATOM 2474 C C . ASN A 1 304 ? 26.394 3.081 -37.200 1.00 91.06 304 ASN A C 1
ATOM 2476 O O . ASN A 1 304 ? 25.991 2.225 -37.984 1.00 91.06 304 ASN A O 1
ATOM 2480 N N . ILE A 1 305 ? 26.156 4.383 -37.356 1.00 87.00 305 ILE A N 1
ATOM 2481 C CA . ILE A 1 305 ? 25.356 4.945 -38.447 1.00 87.00 305 ILE A CA 1
ATOM 2482 C C . ILE A 1 305 ? 26.305 5.608 -39.442 1.00 87.00 305 ILE A C 1
ATOM 2484 O O . ILE A 1 305 ? 26.957 6.601 -39.114 1.00 87.00 305 ILE A O 1
ATOM 2488 N N . SER A 1 306 ? 26.376 5.066 -40.655 1.00 84.06 306 SER A N 1
ATOM 2489 C CA . SER A 1 306 ? 27.119 5.665 -41.764 1.00 84.06 306 SER A CA 1
ATOM 2490 C C . SER A 1 306 ? 26.501 7.005 -42.189 1.00 84.06 306 SER A C 1
ATOM 2492 O O . SER A 1 306 ? 25.302 7.222 -41.963 1.00 84.06 306 SER A O 1
ATOM 2494 N N . PRO A 1 307 ? 27.276 7.897 -42.836 1.00 76.94 307 PRO A N 1
ATOM 2495 C CA . PRO A 1 307 ? 26.712 9.049 -43.534 1.00 76.94 307 PRO A CA 1
ATOM 2496 C C . PRO A 1 307 ? 25.559 8.589 -44.444 1.00 76.94 307 PRO A C 1
ATOM 2498 O O . PRO A 1 307 ? 25.636 7.511 -45.029 1.00 76.94 307 PRO A O 1
ATOM 2501 N N . ASP A 1 308 ? 24.464 9.349 -44.476 1.00 79.50 308 ASP A N 1
ATOM 2502 C CA . ASP A 1 308 ? 23.235 9.074 -45.251 1.00 79.50 308 ASP A CA 1
ATOM 2503 C C . ASP A 1 308 ? 22.354 7.898 -44.792 1.00 79.50 308 ASP A C 1
ATOM 2505 O O . ASP A 1 308 ? 21.309 7.636 -45.390 1.00 79.50 308 ASP A O 1
ATOM 2509 N N . THR A 1 309 ? 22.701 7.225 -43.693 1.00 86.62 309 THR A N 1
ATOM 2510 C CA . THR A 1 309 ? 21.844 6.191 -43.086 1.00 86.62 309 THR A CA 1
ATOM 2511 C C . THR A 1 309 ? 21.170 6.694 -41.811 1.00 86.62 309 THR A C 1
ATOM 2513 O O . THR A 1 309 ? 21.613 7.663 -41.188 1.00 86.62 309 THR A O 1
ATOM 2516 N N . SER A 1 310 ? 20.080 6.038 -41.410 1.00 90.75 310 SER A N 1
ATOM 2517 C CA . SER A 1 310 ? 19.438 6.282 -40.121 1.00 90.75 310 SER A CA 1
ATOM 2518 C C . SER A 1 310 ? 19.167 4.985 -39.375 1.00 90.75 310 SER A C 1
ATOM 2520 O O . SER A 1 310 ? 19.059 3.909 -39.962 1.00 90.75 310 SER A O 1
ATOM 2522 N N . SER A 1 311 ? 19.082 5.092 -38.053 1.00 94.38 311 SER A N 1
ATOM 2523 C CA . SER A 1 311 ? 18.608 4.012 -37.195 1.00 94.38 311 SER A CA 1
ATOM 2524 C C . SER A 1 311 ? 17.479 4.531 -36.330 1.00 94.38 311 SER A C 1
ATOM 2526 O O . SER A 1 311 ? 17.564 5.620 -35.768 1.00 94.38 311 SER A O 1
ATOM 2528 N N . THR A 1 312 ? 16.443 3.723 -36.169 1.00 95.50 312 THR A N 1
ATOM 2529 C CA . THR A 1 312 ? 15.291 4.064 -35.338 1.00 95.50 312 THR A CA 1
ATOM 2530 C C . THR A 1 312 ? 15.261 3.213 -34.082 1.00 95.50 312 THR A C 1
ATOM 2532 O O . THR A 1 312 ? 15.504 2.008 -34.141 1.00 95.50 312 THR A O 1
ATOM 2535 N N . ILE A 1 313 ? 14.903 3.817 -32.954 1.00 94.19 313 ILE A N 1
ATOM 2536 C CA . ILE A 1 313 ? 14.609 3.096 -31.713 1.00 94.19 313 ILE A CA 1
ATOM 2537 C C . ILE A 1 313 ? 13.124 3.253 -31.419 1.00 94.19 313 ILE A C 1
ATOM 2539 O O . ILE A 1 313 ? 12.627 4.375 -31.348 1.00 94.19 313 ILE A O 1
ATOM 2543 N N . GLN A 1 314 ? 12.421 2.131 -31.250 1.00 92.88 314 GLN A N 1
ATOM 2544 C CA . GLN A 1 314 ? 11.017 2.149 -30.850 1.00 92.88 314 GLN A CA 1
ATOM 2545 C C . GLN A 1 314 ? 10.885 2.655 -29.413 1.00 92.88 314 GLN A C 1
ATOM 2547 O O . GLN A 1 314 ? 11.571 2.176 -28.501 1.00 92.88 314 GLN A O 1
ATOM 2552 N N . VAL A 1 315 ? 9.973 3.600 -29.223 1.00 92.19 315 VAL A N 1
ATOM 2553 C CA . VAL A 1 315 ? 9.726 4.265 -27.949 1.00 92.19 315 VAL A CA 1
ATOM 2554 C C . VAL A 1 315 ? 8.236 4.415 -27.687 1.00 92.19 315 VAL A C 1
ATOM 2556 O O . VAL A 1 315 ? 7.417 4.448 -28.607 1.00 92.19 315 VAL A O 1
ATOM 2559 N N . TYR A 1 316 ? 7.897 4.526 -26.411 1.00 92.00 316 TYR A N 1
ATOM 2560 C CA . TYR A 1 316 ? 6.528 4.701 -25.951 1.00 92.00 316 TYR A CA 1
ATOM 2561 C C . TYR A 1 316 ? 6.424 5.923 -25.053 1.00 92.00 316 TYR A C 1
ATOM 2563 O O . TYR A 1 316 ? 7.396 6.320 -24.407 1.00 92.00 316 TYR A O 1
ATOM 2571 N N . LYS A 1 317 ? 5.233 6.513 -24.984 1.00 90.88 317 LYS A N 1
ATOM 2572 C CA . LYS A 1 317 ? 4.956 7.656 -24.121 1.00 90.88 317 LYS A CA 1
ATOM 2573 C C . LYS A 1 317 ? 5.403 7.377 -22.681 1.00 90.88 317 LYS A C 1
ATOM 2575 O O . LYS A 1 317 ? 5.000 6.386 -22.072 1.00 90.88 317 LYS A O 1
ATOM 2580 N N . GLY A 1 318 ? 6.192 8.296 -22.131 1.00 87.50 318 GLY A N 1
ATOM 2581 C CA . GLY A 1 318 ? 6.772 8.204 -20.791 1.00 87.50 318 GLY A CA 1
ATOM 2582 C C . GLY A 1 318 ? 8.156 7.551 -20.738 1.00 87.50 318 GLY A C 1
ATOM 2583 O O . GLY A 1 318 ? 8.798 7.621 -19.692 1.00 87.50 318 GLY A O 1
ATOM 2584 N N . ASP A 1 319 ? 8.648 6.964 -21.835 1.00 91.19 319 ASP A N 1
ATOM 2585 C CA . ASP A 1 319 ? 10.045 6.538 -21.926 1.00 91.19 319 ASP A CA 1
ATOM 2586 C C . ASP A 1 319 ? 10.981 7.758 -21.838 1.00 91.19 319 ASP A C 1
ATOM 2588 O O . ASP A 1 319 ? 10.685 8.848 -22.338 1.00 91.19 319 ASP A O 1
ATOM 2592 N N . ILE A 1 320 ? 12.140 7.556 -21.213 1.00 91.12 320 ILE A N 1
ATOM 2593 C CA . ILE A 1 320 ? 13.219 8.539 -21.136 1.00 91.12 320 ILE A CA 1
ATOM 2594 C C . ILE A 1 320 ? 14.510 7.851 -21.553 1.00 91.12 320 ILE A C 1
ATOM 2596 O O . ILE A 1 320 ? 14.968 6.903 -20.903 1.00 91.12 320 ILE A O 1
ATOM 2600 N N . LEU A 1 321 ? 15.107 8.343 -22.634 1.00 92.31 321 LEU A N 1
ATOM 2601 C CA . LEU A 1 321 ? 16.381 7.855 -23.153 1.00 92.31 321 LEU A CA 1
ATOM 2602 C C . LEU A 1 321 ? 17.462 8.922 -22.996 1.00 92.31 321 LEU A C 1
ATOM 2604 O O . LEU A 1 321 ? 17.176 10.115 -23.006 1.00 92.31 321 LEU A O 1
ATOM 2608 N N . LYS A 1 322 ? 18.720 8.497 -22.899 1.00 93.00 322 LYS A N 1
ATOM 2609 C CA . LYS A 1 322 ? 19.882 9.385 -23.011 1.00 93.00 322 LYS A CA 1
ATOM 2610 C C . LYS A 1 322 ? 20.766 8.929 -24.152 1.00 93.00 322 LYS A C 1
ATOM 2612 O O . LYS A 1 322 ? 21.081 7.743 -24.234 1.00 93.00 322 LYS A O 1
ATOM 2617 N N . SER A 1 323 ? 21.202 9.857 -24.993 1.00 94.00 323 SER A N 1
ATOM 2618 C CA . SER A 1 323 ? 22.174 9.576 -26.048 1.00 94.00 323 SER A CA 1
ATOM 2619 C C . SER A 1 323 ? 23.460 10.376 -25.883 1.00 94.00 323 SER A C 1
ATOM 2621 O O . SER A 1 323 ? 23.458 11.490 -25.355 1.00 94.00 323 SER A O 1
ATOM 2623 N N . TYR A 1 324 ? 24.569 9.791 -26.323 1.00 93.38 324 TYR A N 1
ATOM 2624 C CA . TYR A 1 324 ? 25.901 10.387 -26.287 1.00 93.38 324 TYR A CA 1
ATOM 2625 C C . TYR A 1 324 ? 26.707 9.950 -27.514 1.00 93.38 324 TYR A C 1
ATOM 2627 O O . TYR A 1 324 ? 26.643 8.793 -27.932 1.00 93.38 324 TYR A O 1
ATOM 2635 N N . SER A 1 325 ? 27.495 10.869 -28.068 1.00 92.88 325 SER A N 1
ATOM 2636 C CA . SER A 1 325 ? 28.488 10.569 -29.097 1.00 92.88 325 SER A CA 1
ATOM 2637 C C . SER A 1 325 ? 29.648 11.564 -29.029 1.00 92.88 325 SER A C 1
ATOM 2639 O O . SER A 1 325 ? 29.488 12.692 -28.560 1.00 92.88 325 SER A O 1
ATOM 2641 N N . LYS A 1 326 ? 30.815 11.149 -29.533 1.00 92.12 326 LYS A N 1
ATOM 2642 C CA . LYS A 1 326 ? 31.986 12.020 -29.744 1.00 92.12 326 LYS A CA 1
ATOM 2643 C C . LYS A 1 326 ? 31.846 12.921 -30.976 1.00 92.12 326 LYS A C 1
ATOM 2645 O O . LYS A 1 326 ? 32.603 13.874 -31.137 1.00 92.12 326 LYS A O 1
ATOM 2650 N N . SER A 1 327 ? 30.878 12.627 -31.842 1.00 90.69 327 SER A N 1
ATOM 2651 C CA . SER A 1 327 ? 30.489 13.489 -32.959 1.00 90.69 327 SER A CA 1
ATOM 2652 C C . SER A 1 327 ? 29.153 14.155 -32.677 1.00 90.69 327 SER A C 1
ATOM 2654 O O . SER A 1 327 ? 28.369 13.694 -31.847 1.00 90.69 327 SER A O 1
ATOM 2656 N N . ARG A 1 328 ? 28.878 15.235 -33.409 1.00 91.56 328 ARG A N 1
ATOM 2657 C CA . ARG A 1 328 ? 27.510 15.728 -33.545 1.00 91.56 328 ARG A CA 1
ATOM 2658 C C . ARG A 1 328 ? 26.672 14.689 -34.295 1.00 91.56 328 ARG A C 1
ATOM 2660 O O . ARG A 1 328 ? 27.191 13.897 -35.084 1.00 91.56 328 ARG A O 1
ATOM 2667 N N . TYR A 1 329 ? 25.381 14.672 -34.009 1.00 93.06 329 TYR A N 1
ATOM 2668 C CA . TYR A 1 329 ? 24.421 13.762 -34.627 1.00 93.06 329 TYR A CA 1
ATOM 2669 C C . TYR A 1 329 ? 23.035 14.393 -34.604 1.00 93.06 329 TYR A C 1
ATOM 2671 O O . TYR A 1 329 ? 22.802 15.365 -33.893 1.00 93.06 329 TYR A O 1
ATOM 2679 N N . TYR A 1 330 ? 22.105 13.843 -35.372 1.00 93.38 330 TYR A N 1
ATOM 2680 C CA . TYR A 1 330 ? 20.706 14.235 -35.317 1.00 93.38 330 TYR A CA 1
ATOM 2681 C C . TYR A 1 330 ? 19.897 13.194 -34.552 1.00 93.38 330 TYR A C 1
ATOM 2683 O O . TYR A 1 330 ? 20.099 11.995 -34.745 1.00 93.38 330 TYR A O 1
ATOM 2691 N N . ALA A 1 331 ? 18.968 13.664 -33.726 1.00 94.00 331 ALA A N 1
ATOM 2692 C CA . ALA A 1 331 ? 17.904 12.870 -33.122 1.00 94.00 331 ALA A CA 1
ATOM 2693 C C . ALA A 1 331 ? 16.565 13.548 -33.446 1.00 94.00 331 ALA A C 1
ATOM 2695 O O . ALA A 1 331 ? 16.393 14.732 -33.148 1.00 94.00 331 ALA A O 1
ATOM 2696 N N . ASP A 1 332 ? 15.658 12.845 -34.127 1.00 92.69 332 ASP A N 1
ATOM 2697 C CA . ASP A 1 332 ? 14.377 13.376 -34.626 1.00 92.69 332 ASP A CA 1
ATOM 2698 C C . ASP A 1 332 ? 14.515 14.724 -35.355 1.00 92.69 332 ASP A C 1
ATOM 2700 O O . ASP A 1 332 ? 13.779 15.686 -35.127 1.00 92.69 332 ASP A O 1
ATOM 2704 N N . GLY A 1 333 ? 15.528 14.815 -36.220 1.00 90.00 333 GLY A N 1
ATOM 2705 C CA . GLY A 1 333 ? 15.818 16.010 -37.016 1.00 90.00 333 GLY A CA 1
ATOM 2706 C C . GLY A 1 333 ? 16.450 17.175 -36.244 1.00 90.00 333 GLY A C 1
ATOM 2707 O O . GLY A 1 333 ? 16.809 18.176 -36.860 1.00 90.00 333 GLY A O 1
ATOM 2708 N N . LYS A 1 334 ? 16.648 17.062 -34.925 1.00 93.31 334 LYS A N 1
ATOM 2709 C CA . LYS A 1 334 ? 17.342 18.073 -34.114 1.00 93.31 334 LYS A CA 1
ATOM 2710 C C . LYS A 1 334 ? 18.828 17.745 -34.007 1.00 93.31 334 LYS A C 1
ATOM 2712 O O . LYS A 1 334 ? 19.184 16.611 -33.698 1.00 93.31 334 LYS A O 1
ATOM 2717 N N . LEU A 1 335 ? 19.687 18.739 -34.239 1.00 93.19 335 LEU A N 1
ATOM 2718 C CA . LEU A 1 335 ? 21.136 18.597 -34.091 1.00 93.19 335 LEU A CA 1
ATOM 2719 C C . LEU A 1 335 ? 21.506 18.536 -32.605 1.00 93.19 335 LEU A C 1
ATOM 2721 O O . LEU A 1 335 ? 21.240 19.475 -31.860 1.00 93.19 335 LEU A O 1
ATOM 2725 N N . MET A 1 336 ? 22.123 17.434 -32.198 1.00 94.44 336 MET A N 1
ATOM 2726 C CA . MET A 1 336 ? 22.648 17.190 -30.860 1.00 94.44 336 MET A CA 1
ATOM 2727 C C . MET A 1 336 ? 24.149 17.479 -30.838 1.00 94.44 336 MET A C 1
ATOM 2729 O O . MET A 1 336 ? 24.888 17.078 -31.747 1.00 94.44 336 MET A O 1
ATOM 2733 N N . ASP A 1 337 ? 24.611 18.157 -29.790 1.00 91.25 337 ASP A N 1
ATOM 2734 C CA . ASP A 1 337 ? 26.025 18.486 -29.648 1.00 91.25 337 ASP A CA 1
ATOM 2735 C C . ASP A 1 337 ? 26.878 17.273 -29.260 1.00 91.25 337 ASP A C 1
ATOM 2737 O O . ASP A 1 337 ? 26.445 16.362 -28.545 1.00 91.25 337 ASP A O 1
ATOM 2741 N N . ARG A 1 338 ? 28.127 17.288 -29.741 1.00 90.81 338 ARG A N 1
ATOM 2742 C CA . ARG A 1 338 ? 29.147 16.294 -29.394 1.00 90.81 338 ARG A CA 1
ATOM 2743 C C . ARG A 1 338 ? 29.525 16.382 -27.918 1.00 90.81 338 ARG A C 1
ATOM 2745 O O . ARG A 1 338 ? 29.380 17.432 -27.294 1.00 90.81 338 ARG A O 1
ATOM 2752 N N . ASP A 1 339 ? 30.039 15.281 -27.382 1.00 90.75 339 ASP A N 1
ATOM 2753 C CA . ASP A 1 339 ? 30.545 15.168 -26.009 1.00 90.75 339 ASP A CA 1
ATOM 2754 C C . ASP A 1 339 ? 29.538 15.572 -24.917 1.00 90.75 339 ASP A C 1
ATOM 2756 O O . ASP A 1 339 ? 29.903 15.819 -23.770 1.00 90.75 339 ASP A O 1
ATOM 2760 N N . THR A 1 340 ? 28.249 15.577 -25.261 1.00 90.81 340 THR A N 1
ATOM 2761 C CA . THR A 1 340 ? 27.155 15.967 -24.374 1.00 90.81 340 THR A CA 1
ATOM 2762 C C . THR A 1 340 ? 26.140 14.833 -24.288 1.00 90.81 340 THR A C 1
ATOM 2764 O O . THR A 1 340 ? 25.762 14.231 -25.297 1.00 90.81 340 THR A O 1
ATOM 2767 N N . SER A 1 341 ? 25.693 14.514 -23.071 1.00 90.06 341 SER A N 1
ATOM 2768 C CA . SER A 1 341 ? 24.575 13.588 -22.882 1.00 90.06 341 SER A CA 1
ATOM 2769 C C . SER A 1 341 ? 23.264 14.337 -23.098 1.00 90.06 341 SER A C 1
ATOM 2771 O O . SER A 1 341 ? 22.989 15.312 -22.405 1.00 90.06 341 SER A O 1
ATOM 2773 N N . ASN A 1 342 ? 22.470 13.884 -24.064 1.00 91.69 342 ASN A N 1
ATOM 2774 C CA . ASN A 1 342 ? 21.206 14.507 -24.439 1.00 91.69 342 ASN A CA 1
ATOM 2775 C C . ASN A 1 342 ? 20.049 13.613 -23.977 1.00 91.69 342 ASN A C 1
ATOM 2777 O O . ASN A 1 342 ? 20.042 12.420 -24.283 1.00 91.69 342 ASN A O 1
ATOM 2781 N N . GLU A 1 343 ? 19.103 14.171 -23.218 1.00 92.75 343 GLU A N 1
ATOM 2782 C CA . GLU A 1 343 ? 17.925 13.455 -22.709 1.00 92.75 343 GLU A CA 1
ATOM 2783 C C . GLU A 1 343 ? 16.737 13.609 -23.670 1.00 92.75 343 GLU A C 1
ATOM 2785 O O . GLU A 1 343 ? 16.426 14.710 -24.120 1.00 92.75 343 GLU A O 1
ATOM 2790 N N . HIS A 1 344 ? 16.061 12.495 -23.951 1.00 92.75 344 HIS A N 1
ATOM 2791 C CA . HIS A 1 344 ? 14.891 12.409 -24.822 1.00 92.75 344 HIS A CA 1
ATOM 2792 C C . HIS A 1 344 ? 13.699 11.939 -24.002 1.00 92.75 344 HIS A C 1
ATOM 2794 O O . HIS A 1 344 ? 13.629 10.766 -23.631 1.00 92.75 344 HIS A O 1
ATOM 2800 N N . VAL A 1 345 ? 12.774 12.853 -23.712 1.00 92.06 345 VAL A N 1
ATOM 2801 C CA . VAL A 1 345 ? 11.507 12.543 -23.038 1.00 92.06 345 VAL A CA 1
ATOM 2802 C C . VAL A 1 345 ? 10.448 12.273 -24.098 1.00 92.06 345 VAL A C 1
ATOM 2804 O O . VAL A 1 345 ? 10.155 13.130 -24.931 1.00 92.06 345 VAL A O 1
ATOM 2807 N N . VAL A 1 346 ? 9.883 11.071 -24.082 1.00 92.50 346 VAL A N 1
ATOM 2808 C CA . VAL A 1 346 ? 8.980 10.608 -25.134 1.00 92.50 346 VAL A CA 1
ATOM 2809 C C . VAL A 1 346 ? 7.542 10.983 -24.791 1.00 92.50 346 VAL A C 1
ATOM 2811 O O . VAL A 1 346 ? 6.946 10.461 -23.849 1.00 92.50 346 VAL A O 1
ATOM 2814 N N . GLU A 1 347 ? 6.956 11.886 -25.575 1.00 90.88 347 GLU A N 1
ATOM 2815 C CA . GLU A 1 347 ? 5.595 12.394 -25.339 1.00 90.88 347 GLU A CA 1
ATOM 2816 C C . GLU A 1 347 ? 4.497 11.564 -26.025 1.00 90.88 347 GLU A C 1
ATOM 2818 O O . GLU A 1 347 ? 3.330 11.615 -25.623 1.00 90.88 347 GLU A O 1
ATOM 2823 N N . LYS A 1 348 ? 4.864 10.784 -27.048 1.00 91.69 348 LYS A N 1
ATOM 2824 C CA . LYS A 1 348 ? 3.962 9.950 -27.851 1.00 91.69 348 LYS A CA 1
ATOM 2825 C C . LYS A 1 348 ? 4.654 8.669 -28.304 1.00 91.69 348 LYS A C 1
ATOM 2827 O O . LYS A 1 348 ? 5.869 8.653 -28.479 1.00 91.69 348 LYS A O 1
ATOM 2832 N N . ASP A 1 349 ? 3.865 7.629 -28.535 1.00 93.00 349 ASP A N 1
ATOM 2833 C CA . ASP A 1 349 ? 4.362 6.365 -29.073 1.00 93.00 349 ASP A CA 1
ATOM 2834 C C . ASP A 1 349 ? 4.910 6.556 -30.493 1.00 93.00 349 ASP A C 1
ATOM 2836 O O . ASP A 1 349 ? 4.371 7.338 -31.284 1.00 93.00 349 ASP A O 1
ATOM 2840 N N . GLY A 1 350 ? 5.982 5.836 -30.821 1.00 95.06 350 GLY A N 1
ATOM 2841 C CA . GLY A 1 350 ? 6.592 5.893 -32.142 1.00 95.06 350 GLY A CA 1
ATOM 2842 C C . GLY A 1 350 ? 8.050 5.460 -32.137 1.00 95.06 350 GLY A C 1
ATOM 2843 O O . GLY A 1 350 ? 8.421 4.451 -31.534 1.00 95.06 350 GLY A O 1
ATOM 2844 N N . TYR A 1 351 ? 8.874 6.229 -32.840 1.00 95.44 351 TYR A N 1
ATOM 2845 C CA . TYR A 1 351 ? 10.294 5.966 -33.009 1.00 95.44 351 TYR A CA 1
ATOM 2846 C C . TYR A 1 351 ? 11.082 7.259 -32.845 1.00 95.44 351 TYR A C 1
ATOM 2848 O O . TYR A 1 351 ? 10.620 8.299 -33.307 1.00 95.44 351 TYR A O 1
ATOM 2856 N N . ILE A 1 352 ? 12.268 7.159 -32.243 1.00 94.69 352 ILE A N 1
ATOM 2857 C CA . ILE A 1 352 ? 13.294 8.201 -32.336 1.00 94.69 352 ILE A CA 1
ATOM 2858 C C . ILE A 1 352 ? 14.252 7.807 -33.454 1.00 94.69 352 ILE A C 1
ATOM 2860 O O . ILE A 1 352 ? 14.843 6.722 -33.407 1.00 94.69 352 ILE A O 1
ATOM 2864 N N . GLU A 1 353 ? 14.397 8.667 -34.455 1.00 95.88 353 GLU A N 1
ATOM 2865 C CA . GLU A 1 353 ? 15.330 8.498 -35.565 1.00 95.88 353 GLU A CA 1
ATOM 2866 C C . GLU A 1 353 ? 16.681 9.156 -35.249 1.00 95.88 353 GLU A C 1
ATOM 2868 O O . GLU A 1 353 ? 16.748 10.345 -34.944 1.00 95.88 353 GLU A O 1
ATOM 2873 N N . PHE A 1 354 ? 17.770 8.398 -35.385 1.00 95.19 354 PHE A N 1
ATOM 2874 C CA . PHE A 1 354 ? 19.145 8.867 -35.217 1.00 95.19 354 PHE A CA 1
ATOM 2875 C C . PHE A 1 354 ? 19.888 8.897 -36.560 1.00 95.19 354 PHE A C 1
ATOM 2877 O O . PHE A 1 354 ? 19.825 7.923 -37.316 1.00 95.19 354 PHE A O 1
ATOM 2884 N N . LYS A 1 355 ? 20.625 9.985 -36.838 1.00 93.31 355 LYS A N 1
ATOM 2885 C CA . LYS A 1 355 ? 21.480 10.161 -38.037 1.00 93.31 355 LYS A CA 1
ATOM 2886 C C . LYS A 1 355 ? 22.846 10.745 -37.677 1.00 93.31 355 LYS A C 1
ATOM 2888 O O . LYS A 1 355 ? 22.940 11.567 -36.771 1.00 93.31 355 LYS A O 1
ATOM 2893 N N . SER A 1 356 ? 23.896 10.373 -38.406 1.00 86.50 356 SER A N 1
ATOM 2894 C CA . SER A 1 356 ? 25.239 10.964 -38.254 1.00 86.50 356 SER A CA 1
ATOM 2895 C C . SER A 1 356 ? 25.340 12.348 -38.922 1.00 86.50 356 SER A C 1
ATOM 2897 O O . SER A 1 356 ? 24.616 12.615 -39.880 1.00 86.50 356 SER A O 1
ATOM 2899 N N . SER A 1 357 ? 26.232 13.233 -38.448 1.00 78.56 357 SER A N 1
ATOM 2900 C CA . SER A 1 357 ? 26.450 14.574 -39.025 1.00 78.56 357 SER A CA 1
ATOM 2901 C C . SER A 1 357 ? 27.851 14.762 -39.645 1.00 78.56 357 SER A C 1
ATOM 2903 O O . SER A 1 357 ? 28.592 15.637 -39.221 1.00 78.56 357 SER A O 1
ATOM 2905 N N . ILE A 1 358 ? 28.207 14.006 -40.688 1.00 72.75 358 ILE A N 1
ATOM 2906 C CA . ILE A 1 358 ? 29.457 14.115 -41.494 1.00 72.75 358 ILE A CA 1
ATOM 2907 C C . ILE A 1 358 ? 30.606 13.195 -41.029 1.00 72.75 358 ILE A C 1
ATOM 2909 O O . ILE A 1 358 ? 31.214 12.567 -41.888 1.00 72.75 358 ILE A O 1
ATOM 2913 N N . ASP A 1 359 ? 30.847 13.009 -39.722 1.00 70.50 359 ASP A N 1
ATOM 2914 C CA . ASP A 1 359 ? 31.895 12.100 -39.199 1.00 70.50 359 ASP A CA 1
ATOM 2915 C C . ASP A 1 359 ? 31.297 11.042 -38.247 1.00 70.50 359 ASP A C 1
ATOM 2917 O O . ASP A 1 359 ? 30.968 11.369 -37.097 1.00 70.50 359 ASP A O 1
ATOM 2921 N N . PRO A 1 360 ? 31.098 9.781 -38.682 1.00 65.75 360 PRO A N 1
ATOM 2922 C CA . PRO A 1 360 ? 30.340 8.790 -37.924 1.00 65.75 360 PRO A CA 1
ATOM 2923 C C . PRO A 1 360 ? 31.146 8.241 -36.742 1.00 65.75 360 PRO A C 1
ATOM 2925 O O . PRO A 1 360 ? 31.905 7.283 -36.858 1.00 65.75 360 PRO A O 1
ATOM 2928 N N . ASN A 1 361 ? 30.928 8.823 -35.566 1.00 83.31 361 ASN A N 1
ATOM 2929 C CA . ASN A 1 361 ? 31.217 8.146 -34.308 1.00 83.31 361 ASN A CA 1
ATOM 2930 C C . ASN A 1 361 ? 29.988 7.362 -33.845 1.00 83.31 361 ASN A C 1
ATOM 2932 O O . ASN A 1 361 ? 28.848 7.715 -34.151 1.00 83.31 361 ASN A O 1
ATOM 2936 N N . ILE A 1 362 ? 30.227 6.312 -33.056 1.00 92.12 362 ILE A N 1
ATOM 2937 C CA . ILE A 1 362 ? 29.152 5.530 -32.440 1.00 92.12 362 ILE A CA 1
ATOM 2938 C C . ILE A 1 362 ? 28.262 6.469 -31.617 1.00 92.12 362 ILE A C 1
ATOM 2940 O O . ILE A 1 362 ? 28.757 7.265 -30.812 1.00 92.12 362 ILE A O 1
ATOM 2944 N N . ILE A 1 363 ? 26.950 6.366 -31.819 1.00 92.81 363 ILE A N 1
ATOM 2945 C CA . ILE A 1 363 ? 25.951 6.989 -30.953 1.00 92.81 363 ILE A CA 1
ATOM 2946 C C . ILE A 1 363 ? 25.520 5.930 -29.947 1.00 92.81 363 ILE A C 1
ATOM 2948 O O . ILE A 1 363 ? 24.918 4.916 -30.305 1.00 92.81 363 ILE A O 1
ATOM 2952 N N . GLU A 1 364 ? 25.849 6.140 -28.680 1.00 93.94 364 GLU A N 1
ATOM 2953 C CA . GLU A 1 364 ? 25.351 5.293 -27.604 1.00 93.94 364 GLU A CA 1
ATOM 2954 C C . GLU A 1 364 ? 24.014 5.845 -27.124 1.00 93.94 364 GLU A C 1
ATOM 2956 O O . GLU A 1 364 ? 23.946 6.987 -26.677 1.00 93.94 364 GLU A O 1
ATOM 2961 N N . VAL A 1 365 ? 22.957 5.039 -27.199 1.00 93.25 365 VAL A N 1
ATOM 2962 C CA . VAL A 1 365 ? 21.624 5.380 -26.689 1.00 93.25 365 VAL A CA 1
ATOM 2963 C C . VAL A 1 365 ? 21.295 4.436 -25.546 1.00 93.25 365 VAL A C 1
ATOM 2965 O O . VAL A 1 365 ? 21.441 3.225 -25.680 1.00 93.25 365 VAL A O 1
ATOM 2968 N N . ARG A 1 366 ? 20.868 4.968 -24.407 1.00 90.69 366 ARG A N 1
ATOM 2969 C CA . ARG A 1 366 ? 20.638 4.208 -23.175 1.00 90.69 366 ARG A CA 1
ATOM 2970 C C . ARG A 1 366 ? 19.251 4.489 -22.629 1.00 90.69 366 ARG A C 1
ATOM 2972 O O . ARG A 1 366 ? 18.761 5.615 -22.727 1.00 90.69 366 ARG A O 1
ATOM 2979 N N . VAL A 1 367 ? 18.649 3.481 -22.011 1.00 89.88 367 VAL A N 1
ATOM 2980 C CA . VAL A 1 367 ? 17.384 3.635 -21.290 1.00 89.88 367 VAL A CA 1
ATOM 2981 C C . VAL A 1 367 ? 17.656 4.220 -19.905 1.00 89.88 367 VAL A C 1
ATOM 2983 O O . VAL A 1 367 ? 18.393 3.635 -19.114 1.00 89.88 367 VAL A O 1
ATOM 2986 N N . VAL A 1 368 ? 17.058 5.375 -19.604 1.00 88.00 368 VAL A N 1
ATOM 2987 C CA . VAL A 1 368 ? 17.031 5.942 -18.242 1.00 88.00 368 VAL A CA 1
ATOM 2988 C C . VAL A 1 368 ? 15.803 5.440 -17.495 1.00 88.00 368 VAL A C 1
ATOM 2990 O O . VAL A 1 368 ? 15.879 5.108 -16.317 1.00 88.00 368 VAL A O 1
ATOM 2993 N N . SER A 1 369 ? 14.669 5.412 -18.189 1.00 87.81 369 SER A N 1
ATOM 2994 C CA . SER A 1 369 ? 13.363 5.045 -17.658 1.00 87.81 369 SER A CA 1
ATOM 2995 C C . SER A 1 369 ? 12.487 4.562 -18.812 1.00 87.81 369 SER A C 1
ATOM 2997 O O . SER A 1 369 ? 12.593 5.077 -19.925 1.00 87.81 369 SER A O 1
ATOM 2999 N N . ARG A 1 370 ? 11.610 3.594 -18.563 1.00 88.50 370 ARG A N 1
ATOM 3000 C CA . ARG A 1 370 ? 10.548 3.183 -19.501 1.00 88.50 370 ARG A CA 1
ATOM 3001 C C . ARG A 1 370 ? 9.178 3.722 -19.078 1.00 88.50 370 ARG A C 1
ATOM 3003 O O . ARG A 1 370 ? 9.047 4.428 -18.088 1.00 88.50 370 ARG A O 1
ATOM 3010 N N . ARG A 1 371 ? 8.136 3.417 -19.838 1.00 86.06 371 ARG A N 1
ATOM 3011 C CA . ARG A 1 371 ? 6.747 3.660 -19.446 1.00 86.06 371 ARG A CA 1
ATOM 3012 C C . ARG A 1 371 ? 6.362 2.897 -18.177 1.00 86.06 371 ARG A C 1
ATOM 3014 O O . ARG A 1 371 ? 6.925 1.848 -17.856 1.00 86.06 371 ARG A O 1
ATOM 3021 N N . GLY A 1 372 ? 5.336 3.415 -17.510 1.00 71.56 372 GLY A N 1
ATOM 3022 C CA . GLY A 1 372 ? 4.802 2.858 -16.267 1.00 71.56 372 GLY A CA 1
ATOM 3023 C C . GLY A 1 372 ? 5.396 3.463 -15.000 1.00 71.56 372 GLY A C 1
ATOM 3024 O O . GLY A 1 372 ? 4.966 3.076 -13.915 1.00 71.56 372 GLY A O 1
ATOM 3025 N N . TYR A 1 373 ? 6.334 4.407 -15.136 1.00 71.25 373 TYR A N 1
ATOM 3026 C CA . TYR A 1 373 ? 6.980 5.099 -14.023 1.00 71.25 373 TYR A CA 1
ATOM 3027 C C . TYR A 1 373 ? 6.435 6.500 -13.808 1.00 71.25 373 TYR A C 1
ATOM 3029 O O . TYR A 1 373 ? 6.167 7.264 -14.760 1.00 71.25 373 TYR A O 1
#

Mean predicted aligned error: 12.24 Å

Sequence (373 aa):
MDKKLKYPIQIAIILVFALIYFLVRYGQKQAEEVYWKFNVAPDKPMTEFICKANNDYIFKTSGAIKKIYIDGIEHPGNSSTYIGFKTLFKKDTRIKLDIAMSGYFTSDGTIEIWKGTTQVSFPRLYVLKTDTYSDHAINVKKGTRFDVKRSEELYYAGYFRNGALAHEVLVKDKKDMMFQFYDDYAIKFRAGEVPTALIIPETYRESLTVTISSIQNRDRRTKELNAAYFIPAGQVITTPFWLDVGDEVRLSAHYIMAATSGAWQKIYGRSFYADSSGYLQIKAVQDSSVDRVHINHNKTWKLNISPDTSSTIQVYKGDILKSYSKSRYYADGKLMDRDTSNEHVVEKDGYIEFKSSIDPNIIEVRVVSRRGY

Secondary structure (DSSP, 8-state):
--TTSHHHHHHHHHHHHHHHHHHHHHS------EEEEEEEBTTBPPPPEEEPTT-EEEEEESSEEEEEEETTEEEE--TTT-SEEEEE-SS-EEEEEEEEPPSSS-PPEEEEEEES--SS--PEEEEE-SSS--SS-EEE-TTEEEEE---SS-EEEEEEETTEEEEEEEE--SS-EEEE-SS-EEEEEEESSS-EEEEEPPPEEPPEEEEEEETTT--EEEEEES-PEEE-TT-EEEEEEEE-TT-EEEES-SSEEEESSSPPEEE-SS-EE-SSSEEEEEEESSSEEE-EEEEEE--EEEE---TT-EEEEEE-TT-EEEEE-SS-EEETTEEEPTT--EEEE--SSEEEEEEE-SS---EEEEEEE-TT-

Nearest PDB structures (foldseek):
  5v00-assembly1_A  TM=3.767E-01  e=5.978E-02  Pseudomonas [fluorescens] SBW25
  8x8h-assembly4_D  TM=3.079E-01  e=1.111E+00  Lachnoclostridium phytofermentans ISDg
  1ipj-assembly1_B  TM=2.440E-01  e=4.985E-01  Glycine max
  3e5q-assembly3_F  TM=4.260E-01  e=4.357E+00  Desulfitobacterium hafniense DCB-2
  5fli-assembly1_L  TM=3.716E-01  e=5.019E+00  Streptomyces sp. FLA

Foldseek 3Di:
DDPPPPVVVVVVVVVVVVVVVCCVVVVPPVPQDQPDKDWDFPVRFDDKDKDAAFWKKKKFKPAAWQWKAKQNDIAGGPQHDARIAIEHHRHTIIIGTDGDDDDPDGDIMMITMTIDDDPDFGWHKFWAAQPDWTPAWDWDAAQKKWKFAADPFKKKKFWDDPNDGPDIDIDDDRGIDMDHDRHTTTIIMHTNPHTHMTGTGDIAGQWAWEWEAEPPPRDIDIDIHRHWDWAAAFDKDFAFAWAAAFKKKFWPKAQKWKAFPDDTHHDHHGIDGYRHTGTIMMHHNHGMITRYMYIYFHDKDWDQADAPGKDKDWAAQQWKKWKAWQAWKDKQNDIDHHPDIDIDHHHHGDIIMIHGDPDGTIMMMGTRGGPND

Radius of gyration: 30.64 Å; Cα contacts (8 Å, |Δi|>4): 920; chains: 1; bounding box: 66×69×87 Å

Solvent-accessible surface area (backbone atoms only — not comparable to full-atom values): 20092 Å² total; per-residue (Å²): 137,81,89,78,70,64,65,65,58,55,51,50,52,53,51,50,51,50,48,50,50,46,42,63,72,63,59,53,66,74,74,86,58,72,71,42,77,45,75,29,40,98,94,37,67,61,67,76,41,76,48,53,45,78,42,44,35,31,42,38,36,75,27,26,30,44,30,38,28,51,73,82,44,83,32,81,25,66,72,75,78,38,43,44,34,27,38,69,38,87,48,72,40,39,39,33,61,42,62,46,71,88,65,103,58,97,64,72,38,42,40,40,31,34,70,52,87,68,94,69,90,52,26,36,54,42,72,22,35,54,91,44,64,31,94,62,62,51,77,41,46,56,31,28,34,41,61,36,66,57,51,95,68,44,30,30,46,35,35,21,49,98,87,41,80,74,50,75,43,77,50,81,51,96,47,69,43,79,48,76,33,64,50,66,33,35,36,26,37,21,15,56,78,56,70,45,60,46,67,37,54,69,74,43,60,46,48,18,39,38,36,38,27,23,84,89,71,76,50,72,49,76,47,80,42,86,56,29,48,50,30,42,52,73,40,73,47,76,48,66,40,51,41,48,54,63,19,38,38,28,58,56,40,65,55,32,29,38,33,38,77,65,72,78,40,72,31,85,72,64,54,50,66,33,86,38,64,30,41,39,28,45,33,19,71,40,74,32,50,38,41,34,40,38,41,35,41,63,53,64,50,77,43,79,37,50,73,96,39,73,51,72,46,82,45,42,46,57,19,29,35,38,36,37,24,81,28,41,29,28,51,71,86,40,83,42,64,44,79,38,81,45,78,46,77,32,86,54,69,51,65,49,42,36,32,42,61,86,55,66,46,54,36,39,37,32,47,62,42,45,34,65,118

pLDDT: mean 83.53, std 12.34, range [39.12, 96.06]

Organism: NCBI:txid2093353